Protein AF-0000000079923400 (afdb_homodimer)

Secondary structure (DSSP, 8-state):
-EEEEEEEEEEEEE-SSTT-EEEEEEEEEEEETT-EEEEEESTTSSHHHHHHHHHTSS--SEEEEEETTEE-TT--GGGTTEEEE-SS----TTS-HHHHHHHHHHHTT--HHHHHHHHHHHHHHTT-TT-TT--GGGS-HHHHHHHHHHHHHTT--SEEEEESTTTTS-HHHHHHHHHHHHHHHHHHT-EEEEEES-HHHHHHH-SEEEEEETTEEEEEE-HHHHHHS-SSHHHHHHTT---EEEEEEETTEEEETTEEEE-S-GGGTT-EEEEE--GGGEEEEEGGG----TTEEEEEEEEEEEETTEEEEEEEETTEEEEEEEE--TT----TT-EEEEEE-GGG-EEEE-GGGGTT-/-EEEEEEEEEEEEE-SSTT-EEEEEEEEEEEETT-EEEEEESTTSSHHHHHHHHHTSS--SEEEEEETTEE-TT--GGGTTEEEE-SS----TTS-HHHHHHHHHHHTT--HHHHHHHHHHHHHHTT-TT-TT--GGGS-HHHHHHHHHHHHHTT--SEEEEESTTTTS-HHHHHHHHHHHHHHHHHHT-EEEEEES-HHHHHHH-SEEEEEETTEEEEEE-HHHHHHS-SSHHHHHHTT---EEEEEEETTEEEETTEEEE-S-GGGTT-EEEEE--GGGEEEEEGGG----TTEEEEEEEEEEEETTEEEEEEEETTEEEEEEEE--TT----TT-EEEEEE-GGG-EEEE-TTHHHH-

Sequence (722 aa):
MIKLHLKNIKKEYISSNKDFNFFLEIDDLKIRKGDFFGLIGSSGCGKTTLLKIIAGLIVPNRGNLYMEDRDITNIAPEKRNIGMIFQEPLLFPHMNVFENIYFGLKMKKISKKDSIEKINKVLESVGLKGFENKYPHELSGGQKQRVSLARALVLKPEILLMDEPFSALDPKLRDEMRELILRIHKKYKMTIVFVTHDKEEAFILFNRMAIMKEGKILQKGSPKEIYEKPLDTYVANFLGIKNTFYGRVEDDIFKYENLKINLKDSSLNGFYGNIILKPECFEVKKMYNLKNALNGFYGIIKDCSFRQGFLFFKIDVKSNEIEVVQKFNLDIEFEVGERVFVEYDIKNIYFIKDDMEELKCMIKLHLKNIKKEYISSNKDFNFFLEIDDLKIRKGDFFGLIGSSGCGKTTLLKIIAGLIVPNRGNLYMEDRDITNIAPEKRNIGMIFQEPLLFPHMNVFENIYFGLKMKKISKKDSIEKINKVLESVGLKGFENKYPHELSGGQKQRVSLARALVLKPEILLMDEPFSALDPKLRDEMRELILRIHKKYKMTIVFVTHDKEEAFILFNRMAIMKEGKILQKGSPKEIYEKPLDTYVANFLGIKNTFYGRVEDDIFKYENLKINLKDSSLNGFYGNIILKPECFEVKKMYNLKNALNGFYGIIKDCSFRQGFLFFKIDVKSNEIEVVQKFNLDIEFEVGERVFVEYDIKNIYFIKDDMEELKC

Organism: NCBI:txid1123349

pLDDT: mean 89.57, std 10.34, range [24.62, 97.94]

Radius of gyration: 27.95 Å; Cα contacts (8 Å, |Δi|>4): 1498; chains: 2; bounding box: 68×73×68 Å

Nearest PDB structures (foldseek):
  2it1-assembly1_B  TM=8.576E-01  e=5.550E-37  Pyrococcus horikoshii
  2yyz-assembly1_A  TM=8.499E-01  e=1.466E-37  Thermotoga maritima MSB8
  7x0q-assembly1_A  TM=9.103E-01  e=2.225E-35  Acetivibrio thermocellus
  1z47-assembly1_B-2  TM=9.081E-01  e=7.465E-35  Alicyclobacillus acidocaldarius
  3pux-assembly1_B  TM=8.121E-01  e=7.882E-33  Escherichia coli K-12

InterPro domains:
  IPR003439 ABC transporter-like, ATP-binding domain [PF00005] (28-166)
  IPR003439 ABC transporter-like, ATP-binding domain [PS50893] (4-239)
  IPR003593 AAA+ ATPase domain [SM00382] (33-216)
  IPR017871 ABC transporter-like, conserved site [PS00211] (139-153)
  IPR027417 P-loop containing nucleoside triphosphate hydrolase [G3DSA:3.40.50.300] (3-258)
  IPR027417 P-loop containing nucleoside triphosphate hydrolase [SSF52540] (9-249)
  IPR050093 ABC Transporter, Small Molecule Importer [PTHR42781] (4-349)

Solvent-accessible surface area (backbone atoms only — not comparable to full-atom values): 38719 Å² total; per-residue (Å²): 104,59,34,35,38,38,38,43,33,28,38,74,47,76,46,86,62,84,81,53,74,50,54,34,48,40,63,72,49,77,39,43,63,47,32,38,30,29,40,32,36,61,89,86,20,41,60,68,59,52,53,30,37,74,50,36,78,39,74,63,77,37,60,44,34,30,48,69,80,40,78,46,60,84,45,51,35,90,74,64,48,53,24,70,42,49,53,59,50,80,70,54,71,92,32,28,44,44,50,51,38,41,46,63,42,48,75,69,68,47,52,68,79,71,39,48,62,52,49,52,52,36,28,44,72,59,72,42,67,88,42,46,81,41,38,55,89,77,44,55,73,69,51,41,42,37,48,37,50,32,33,34,51,66,70,60,39,64,33,40,36,31,44,37,59,52,62,87,48,54,60,67,57,33,53,52,49,52,53,48,52,52,50,49,37,67,72,66,51,36,22,33,40,37,34,40,66,46,60,69,52,42,33,70,64,28,65,31,34,34,38,35,50,77,16,26,71,76,48,73,42,30,52,64,54,39,71,72,55,41,88,45,71,64,54,29,41,68,67,67,37,71,37,60,47,66,34,37,24,50,90,30,24,36,41,36,94,76,44,71,39,63,48,84,57,64,85,45,46,76,38,47,30,36,40,41,46,54,29,65,51,35,46,80,38,56,64,89,68,70,63,97,50,91,38,52,41,64,29,31,28,72,38,72,40,56,49,91,63,26,33,41,34,35,27,37,40,75,90,34,77,38,54,34,35,41,77,61,46,94,89,58,85,84,56,68,70,37,67,32,32,39,35,46,52,62,88,63,64,40,74,44,72,54,82,71,64,69,71,82,106,103,62,35,35,38,39,37,44,34,29,38,75,46,76,46,89,62,84,82,55,74,50,55,35,45,39,64,73,47,79,39,42,63,47,32,36,32,30,40,31,37,60,89,86,22,43,62,67,58,52,52,30,38,74,50,36,79,40,74,62,77,37,59,44,34,26,50,57,90,41,77,46,60,83,44,51,38,90,74,63,49,55,24,71,41,48,53,58,50,79,70,55,70,92,32,28,45,46,50,51,37,41,46,62,42,47,76,70,68,46,52,67,78,70,40,48,61,51,50,51,52,36,28,45,73,60,71,43,68,88,42,47,80,42,37,54,89,77,43,53,72,69,50,40,41,37,50,38,50,33,33,35,52,64,71,59,40,64,33,39,37,31,44,36,60,53,63,87,48,54,59,68,56,32,53,50,49,51,51,47,51,52,50,48,36,66,73,66,51,37,21,33,41,36,34,41,66,46,60,68,52,43,31,71,63,28,65,31,34,34,38,33,51,78,17,26,73,75,49,72,40,30,52,66,54,39,71,73,56,41,86,45,70,65,54,29,40,67,68,67,38,71,35,61,47,66,33,38,24,52,91,31,25,36,41,35,96,78,44,70,39,60,51,85,57,63,87,46,47,76,38,46,30,36,40,42,46,55,29,66,52,35,46,81,38,56,63,90,69,69,63,98,50,89,37,54,41,63,29,32,28,70,37,73,39,58,49,90,63,25,34,41,34,36,26,37,39,76,89,37,79,38,56,34,36,40,76,60,47,95,89,58,87,86,54,69,68,38,68,31,34,37,33,46,52,63,88,63,62,40,74,45,71,53,81,72,64,66,72,84,104

Foldseek 3Di:
DWFKKWAFFWAWDCDPPRPDIAIATEHIDTFHQLFPEEEAEDPPQCLVVVLCQLLQVDQTPDTFMDGVHRTCNNPHNLPQLEAEAEQQLPFDQVAFLQCSLCVNVVVVVHDPVRLVVLLQVLCVLLPNRPRRGHGPVPDDRLRSLSSSVSSRPSSPGQEYEYEANCVVDDPVSSVVVLVSVQVVSVVSSHHYYYYDHDLVSLQSRGQKYFYGGSNYTQDIGRNVVCCLAPQAQVSVVSNPFNPKAWAAAAPQWTDDPPAIAGAPDPVRHPFTFMKTAGQAQKDKAAPVPDDDARAKFKWFWQDWDDDPQKIWTFTQTPNDTDIHIGGDDPVDDDDHGHIIMMGGDNVRMDTHTDPPPPPVD/DWFKKWAFFWAWDCDPPRPDIAIATEHIDTFHQLFPEEEAEDPPQCLVVVLCQLLQVDQTPDTFMDGPNDTCNNPHNLPQLEAEQEQQLPFDQVAFLQCSLCVNVVVVVHDPVRLVVLLQVLCVLLPNRPRRGHGPVPDDRLRSLSSSVSSRPSSPGQEYEYEANCVVDDPVSSVVVLVSVQVVSVVSSHHYYYYDHDLVSLQSRGQKYFYGGSNYTQDIGRNVVCCLAPQAQVSVVSNPFNPKAWAADAPQWTDDDPAIAHAPDPVRHPFTFMKTAGQAQKDKAAPVPDDDARAKFKWFWQDWDDDPQKIWTFTQTPNDTDIHIGGDDPVDDDDHGHIIMMGGDNVRMDTHTDPPPPPVD

Structure (mmCIF, N/CA/C/O backbone):
data_AF-0000000079923400-model_v1
#
loop_
_entity.id
_entity.type
_entity.pdbx_description
1 polymer 'ABC-type quaternary amine transporter'
#
loop_
_atom_site.group_PDB
_atom_site.id
_atom_site.type_symbol
_atom_site.label_atom_id
_atom_site.label_alt_id
_atom_site.label_comp_id
_atom_site.label_asym_id
_atom_site.label_entity_id
_atom_site.label_seq_id
_atom_site.pdbx_PDB_ins_code
_atom_site.Cartn_x
_atom_site.Cartn_y
_atom_site.Cartn_z
_atom_site.occupancy
_atom_site.B_iso_or_equiv
_atom_site.auth_seq_id
_atom_site.auth_comp_id
_atom_site.auth_asym_id
_atom_site.auth_atom_id
_atom_site.pdbx_PDB_model_num
ATOM 1 N N . MET A 1 1 ? 0.084 -30.234 -12.508 1 86 1 MET A N 1
ATOM 2 C CA . MET A 1 1 ? 1.23 -31.031 -12.07 1 86 1 MET A CA 1
ATOM 3 C C . MET A 1 1 ? 2.02 -30.297 -10.992 1 86 1 MET A C 1
ATOM 5 O O . MET A 1 1 ? 2.191 -29.078 -11.062 1 86 1 MET A O 1
ATOM 9 N N . ILE A 1 2 ? 2.424 -31.109 -10.039 1 86.94 2 ILE A N 1
ATOM 10 C CA . ILE A 1 2 ? 3.156 -30.531 -8.922 1 86.94 2 ILE A CA 1
ATOM 11 C C . ILE A 1 2 ? 4.594 -30.234 -9.344 1 86.94 2 ILE A C 1
ATOM 13 O O . ILE A 1 2 ? 5.293 -31.109 -9.859 1 86.94 2 ILE A O 1
ATOM 17 N N . LYS A 1 3 ? 4.965 -29 -9.266 1 92.44 3 LYS A N 1
ATOM 18 C CA . LYS A 1 3 ? 6.309 -28.578 -9.641 1 92.44 3 LYS A CA 1
ATOM 19 C C . LYS A 1 3 ? 7.277 -28.719 -8.469 1 92.44 3 LYS A C 1
ATOM 21 O O . LYS A 1 3 ? 8.398 -29.203 -8.633 1 92.44 3 LYS A O 1
ATOM 26 N N . LEU A 1 4 ? 6.82 -28.281 -7.344 1 96.56 4 LEU A N 1
ATOM 27 C CA . LEU A 1 4 ? 7.613 -28.312 -6.117 1 96.56 4 LEU A CA 1
ATOM 28 C C . LEU A 1 4 ? 6.828 -28.953 -4.977 1 96.56 4 LEU A C 1
ATOM 30 O O . LEU A 1 4 ? 5.648 -28.656 -4.789 1 96.56 4 LEU A O 1
ATOM 34 N N . HIS A 1 5 ? 7.457 -29.875 -4.297 1 97.12 5 HIS A N 1
ATOM 35 C CA . HIS A 1 5 ? 6.828 -30.547 -3.166 1 97.12 5 HIS A CA 1
ATOM 36 C C . HIS A 1 5 ? 7.762 -30.578 -1.961 1 97.12 5 HIS A C 1
ATOM 38 O O . HIS A 1 5 ? 8.82 -31.219 -2.014 1 97.12 5 HIS A O 1
ATOM 44 N N . LEU A 1 6 ? 7.449 -29.859 -0.959 1 97.06 6 LEU A N 1
ATOM 45 C CA . LEU A 1 6 ? 8.172 -29.875 0.308 1 97.06 6 LEU A CA 1
ATOM 46 C C . LEU A 1 6 ? 7.492 -30.812 1.31 1 97.06 6 LEU A C 1
ATOM 48 O O . LEU A 1 6 ? 6.324 -30.625 1.646 1 97.06 6 LEU A O 1
ATOM 52 N N . LYS A 1 7 ? 8.258 -31.734 1.758 1 96.38 7 LYS A N 1
ATOM 53 C CA . LYS A 1 7 ? 7.719 -32.75 2.674 1 96.38 7 LYS A CA 1
ATOM 54 C C . LYS A 1 7 ? 8.453 -32.719 4.012 1 96.38 7 LYS A C 1
ATOM 56 O O . LYS A 1 7 ? 9.633 -33.062 4.082 1 96.38 7 LYS A O 1
ATOM 61 N N . ASN A 1 8 ? 7.738 -32.375 5.047 1 96.62 8 ASN A N 1
ATOM 62 C CA . ASN A 1 8 ? 8.227 -32.406 6.422 1 96.62 8 ASN A CA 1
ATOM 63 C C . ASN A 1 8 ? 9.539 -31.672 6.578 1 96.62 8 ASN A C 1
ATOM 65 O O . ASN A 1 8 ? 10.516 -32.219 7.098 1 96.62 8 ASN A O 1
ATOM 69 N N . ILE A 1 9 ? 9.562 -30.5 6.125 1 96.44 9 ILE A N 1
ATOM 70 C CA . ILE A 1 9 ? 10.766 -29.672 6.203 1 96.44 9 ILE A CA 1
ATOM 71 C C . ILE A 1 9 ? 10.891 -29.078 7.605 1 96.44 9 ILE A C 1
ATOM 73 O O . ILE A 1 9 ? 9.945 -28.469 8.109 1 96.44 9 ILE A O 1
ATOM 77 N N . LYS A 1 10 ? 11.984 -29.328 8.203 1 95.5 10 LYS A N 1
ATOM 78 C CA . LYS A 1 10 ? 12.273 -28.75 9.516 1 95.5 10 LYS A CA 1
ATOM 79 C C . LYS A 1 10 ? 13.641 -28.078 9.523 1 95.5 10 LYS A C 1
ATOM 81 O O . LYS A 1 10 ? 14.602 -28.578 8.945 1 95.5 10 LYS A O 1
ATOM 86 N N . LYS A 1 11 ? 13.703 -26.891 10.039 1 93.75 11 LYS A N 1
ATOM 87 C CA . LYS A 1 11 ? 14.945 -26.141 10.25 1 93.75 11 LYS A CA 1
ATOM 88 C C . LYS A 1 11 ? 14.953 -25.453 11.609 1 93.75 11 LYS A C 1
ATOM 90 O O . LYS A 1 11 ? 13.992 -24.781 11.984 1 93.75 11 LYS A O 1
ATOM 95 N N . GLU A 1 12 ? 15.992 -25.656 12.312 1 89.25 12 GLU A N 1
ATOM 96 C CA . GLU A 1 12 ? 16.141 -25.078 13.648 1 89.25 12 GLU A CA 1
ATOM 97 C C . GLU A 1 12 ? 17.359 -24.156 13.719 1 89.25 12 GLU A C 1
ATOM 99 O O . GLU A 1 12 ? 18.422 -24.5 13.195 1 89.25 12 GLU A O 1
ATOM 104 N N . TYR A 1 13 ? 17.125 -22.906 14.109 1 80.12 13 TYR A N 1
ATOM 105 C CA . TYR A 1 13 ? 18.219 -22 14.422 1 80.12 13 TYR A CA 1
ATOM 106 C C . TYR A 1 13 ? 18.391 -21.828 15.93 1 80.12 13 TYR A C 1
ATOM 108 O O . TYR A 1 13 ? 17.438 -21.438 16.625 1 80.12 13 TYR A O 1
ATOM 116 N N . ILE A 1 14 ? 19.422 -22.406 16.438 1 67.88 14 ILE A N 1
ATOM 117 C CA . ILE A 1 14 ? 19.672 -22.281 17.875 1 67.88 14 ILE A CA 1
ATOM 118 C C . ILE A 1 14 ? 20.719 -21.203 18.125 1 67.88 14 ILE A C 1
ATOM 120 O O . ILE A 1 14 ? 21.797 -21.219 17.547 1 67.88 14 ILE A O 1
ATOM 124 N N . SER A 1 15 ? 20.266 -20.031 18.438 1 60.91 15 SER A N 1
ATOM 125 C CA . SER A 1 15 ? 21.25 -19.016 18.797 1 60.91 15 SER A CA 1
ATOM 126 C C . SER A 1 15 ? 21.922 -19.344 20.125 1 60.91 15 SER A C 1
ATOM 128 O O . SER A 1 15 ? 21.344 -20.016 20.969 1 60.91 15 SER A O 1
ATOM 130 N N . SER A 1 16 ? 23.328 -19.266 20.062 1 56.84 16 SER A N 1
ATOM 131 C CA . SER A 1 16 ? 24.062 -19.484 21.297 1 56.84 16 SER A CA 1
ATOM 132 C C . SER A 1 16 ? 23.422 -18.734 22.453 1 56.84 16 SER A C 1
ATOM 134 O O . SER A 1 16 ? 23.578 -19.141 23.609 1 56.84 16 SER A O 1
ATOM 136 N N . ASN A 1 17 ? 23.109 -17.531 22.172 1 49.78 17 ASN A N 1
ATOM 137 C CA . ASN A 1 17 ? 22.469 -16.844 23.281 1 49.78 17 ASN A CA 1
ATOM 138 C C . ASN A 1 17 ? 21.016 -17.312 23.453 1 49.78 17 ASN A C 1
ATOM 140 O O . ASN A 1 17 ? 20.234 -17.266 22.5 1 49.78 17 ASN A O 1
ATOM 144 N N . LYS A 1 18 ? 20.797 -18.031 24.438 1 49.88 18 LYS A N 1
ATOM 145 C CA . LYS A 1 18 ? 19.703 -18.875 24.891 1 49.88 18 LYS A CA 1
ATOM 146 C C . LYS A 1 18 ? 18.359 -18.297 24.469 1 49.88 18 LYS A C 1
ATOM 148 O O . LYS A 1 18 ? 17.328 -18.984 24.516 1 49.88 18 LYS A O 1
ATOM 153 N N . ASP A 1 19 ? 18.203 -17.109 24.078 1 52.97 19 ASP A N 1
ATOM 154 C CA . ASP A 1 19 ? 16.875 -16.531 24.172 1 52.97 19 ASP A CA 1
ATOM 155 C C . ASP A 1 19 ? 16.172 -16.516 22.812 1 52.97 19 ASP A C 1
ATOM 157 O O . ASP A 1 19 ? 14.977 -16.203 22.734 1 52.97 19 ASP A O 1
ATOM 161 N N . PHE A 1 20 ? 16.953 -16.766 21.641 1 56.75 20 PHE A N 1
ATOM 162 C CA . PHE A 1 20 ? 16.125 -16.656 20.453 1 56.75 20 PHE A CA 1
ATOM 163 C C . PHE A 1 20 ? 16.172 -17.953 19.641 1 56.75 20 PHE A C 1
ATOM 165 O O . PHE A 1 20 ? 17.219 -18.328 19.125 1 56.75 20 PHE A O 1
ATOM 172 N N . ASN A 1 21 ? 15.156 -18.906 19.797 1 68.38 21 ASN A N 1
ATOM 173 C CA . ASN A 1 21 ? 15.016 -20.125 19 1 68.38 21 ASN A CA 1
ATOM 174 C C . ASN A 1 21 ? 13.945 -19.969 17.922 1 68.38 21 ASN A C 1
ATOM 176 O O . ASN A 1 21 ? 12.852 -19.469 18.188 1 68.38 21 ASN A O 1
ATOM 180 N N . PHE A 1 22 ? 14.461 -19.984 16.656 1 78.62 22 PHE A N 1
ATOM 181 C CA . PHE A 1 22 ? 13.492 -20 15.57 1 78.62 22 PHE A CA 1
ATOM 182 C C . PHE A 1 22 ? 13.375 -21.391 14.961 1 78.62 22 PHE A C 1
ATOM 184 O O . PHE A 1 22 ? 14.383 -22.062 14.773 1 78.62 22 PHE A O 1
ATOM 191 N N . PHE A 1 23 ? 12.109 -21.922 14.859 1 87.75 23 PHE A N 1
ATOM 192 C CA . PHE A 1 23 ? 11.82 -23.234 14.289 1 87.75 23 PHE A CA 1
ATOM 193 C C . PHE A 1 23 ? 10.93 -23.094 13.062 1 87.75 23 PHE A C 1
ATOM 195 O O . PHE A 1 23 ? 9.906 -22.406 13.094 1 87.75 23 PHE A O 1
ATOM 202 N N . LEU A 1 24 ? 11.422 -23.609 11.992 1 94.56 24 LEU A N 1
ATOM 203 C CA . LEU A 1 24 ? 10.609 -23.75 10.789 1 94.56 24 LEU A CA 1
ATOM 204 C C . LEU A 1 24 ? 10.109 -25.188 10.633 1 94.56 24 LEU A C 1
ATOM 206 O O . LEU A 1 24 ? 10.898 -26.125 10.656 1 94.56 24 LEU A O 1
ATOM 210 N N . GLU A 1 25 ? 8.805 -25.391 10.539 1 96.06 25 GLU A N 1
ATOM 211 C CA . GLU A 1 25 ? 8.188 -26.703 10.367 1 96.06 25 GLU A CA 1
ATOM 212 C C . GLU A 1 25 ? 7.102 -26.656 9.297 1 96.06 25 GLU A C 1
ATOM 214 O O . GLU A 1 25 ? 5.98 -26.219 9.555 1 96.06 25 GLU A O 1
ATOM 219 N N . ILE A 1 26 ? 7.465 -27.219 8.172 1 96.5 26 ILE A N 1
ATOM 220 C CA . ILE A 1 26 ? 6.531 -27.297 7.055 1 96.5 26 ILE A CA 1
ATOM 221 C C . ILE A 1 26 ? 6.16 -28.75 6.789 1 96.5 26 ILE A C 1
ATOM 223 O O . ILE A 1 26 ? 6.977 -29.531 6.277 1 96.5 26 ILE A O 1
ATOM 227 N N . ASP A 1 27 ? 4.988 -29.141 7.066 1 95.31 27 ASP A N 1
ATOM 228 C CA . ASP A 1 27 ? 4.562 -30.531 6.934 1 95.31 27 ASP A CA 1
ATOM 229 C C . ASP A 1 27 ? 4.398 -30.906 5.465 1 95.31 27 ASP A C 1
ATOM 231 O O . ASP A 1 27 ? 4.887 -31.953 5.031 1 95.31 27 ASP A O 1
ATOM 235 N N . ASP A 1 28 ? 3.646 -30.125 4.785 1 96.88 28 ASP A N 1
ATOM 236 C CA . ASP A 1 28 ? 3.361 -30.422 3.383 1 96.88 28 ASP A CA 1
ATOM 237 C C . ASP A 1 28 ? 3.043 -29.141 2.609 1 96.88 28 ASP A C 1
ATOM 239 O O . ASP A 1 28 ? 2.143 -28.391 2.986 1 96.88 28 ASP A O 1
ATOM 243 N N . LEU A 1 29 ? 3.791 -28.906 1.583 1 97.31 29 LEU A N 1
ATOM 244 C CA . LEU A 1 29 ? 3.545 -27.766 0.695 1 97.31 29 LEU A CA 1
ATOM 245 C C . LEU A 1 29 ? 3.756 -28.172 -0.763 1 97.31 29 LEU A C 1
ATOM 247 O O . LEU A 1 29 ? 4.828 -28.656 -1.13 1 97.31 29 LEU A O 1
ATOM 251 N N . LYS A 1 30 ? 2.721 -28 -1.528 1 97.25 30 LYS A N 1
ATOM 252 C CA . LYS A 1 30 ? 2.768 -28.312 -2.951 1 97.25 30 LYS A CA 1
ATOM 253 C C . LYS A 1 30 ? 2.547 -27.078 -3.807 1 97.25 30 LYS A C 1
ATOM 255 O O . LYS A 1 30 ? 1.597 -26.328 -3.582 1 97.25 30 LYS A O 1
ATOM 260 N N . ILE A 1 31 ? 3.396 -26.891 -4.688 1 97.38 31 ILE A N 1
ATOM 261 C CA . ILE A 1 31 ? 3.281 -25.812 -5.664 1 97.38 31 ILE A CA 1
ATOM 262 C C . ILE A 1 31 ? 3.148 -26.406 -7.066 1 97.38 31 ILE A C 1
ATOM 264 O O . ILE A 1 31 ? 3.945 -27.25 -7.469 1 97.38 31 ILE A O 1
ATOM 268 N N . ARG A 1 32 ? 2.203 -25.969 -7.77 1 96.62 32 ARG A N 1
ATOM 269 C CA . ARG A 1 32 ? 1.923 -26.516 -9.094 1 96.62 32 ARG A CA 1
ATOM 270 C C . ARG A 1 32 ? 2.711 -25.781 -10.172 1 96.62 32 ARG A C 1
ATOM 272 O O . ARG A 1 32 ? 3.121 -24.625 -9.977 1 96.62 32 ARG A O 1
ATOM 279 N N . LYS A 1 33 ? 2.91 -26.516 -11.234 1 95.94 33 LYS A N 1
ATOM 280 C CA . LYS A 1 33 ? 3.547 -25.891 -12.391 1 95.94 33 LYS A CA 1
ATOM 281 C C . LYS A 1 33 ? 2.736 -24.703 -12.883 1 95.94 33 LYS A C 1
ATOM 283 O O . LYS A 1 33 ? 1.518 -24.797 -13.047 1 95.94 33 LYS A O 1
ATOM 288 N N . GLY A 1 34 ? 3.449 -23.531 -13.008 1 95 34 GLY A N 1
ATOM 289 C CA . GLY A 1 34 ? 2.791 -22.359 -13.531 1 95 34 GLY A CA 1
ATOM 290 C C . GLY A 1 34 ? 2.158 -21.5 -12.453 1 95 34 GLY A C 1
ATOM 291 O O . GLY A 1 34 ? 1.618 -20.422 -12.742 1 95 34 GLY A O 1
ATOM 292 N N . ASP A 1 35 ? 2.291 -21.875 -11.227 1 96.5 35 ASP A N 1
ATOM 293 C CA . ASP A 1 35 ? 1.723 -21.094 -10.125 1 96.5 35 ASP A CA 1
ATOM 294 C C . ASP A 1 35 ? 2.473 -19.781 -9.938 1 96.5 35 ASP A C 1
ATOM 296 O O . ASP A 1 35 ? 3.693 -19.734 -10.094 1 96.5 35 ASP A O 1
ATOM 300 N N . PHE A 1 36 ? 1.708 -18.812 -9.734 1 97.12 36 PHE A N 1
ATOM 301 C CA . PHE A 1 36 ? 2.223 -17.656 -9 1 97.12 36 PHE A CA 1
ATOM 302 C C . PHE A 1 36 ? 1.913 -17.781 -7.516 1 97.12 36 PHE A C 1
ATOM 304 O O . PHE A 1 36 ? 0.897 -17.266 -7.043 1 97.12 36 PHE A O 1
ATOM 311 N N . PHE A 1 37 ? 2.838 -18.359 -6.824 1 97.75 37 PHE A N 1
ATOM 312 C CA . PHE A 1 37 ? 2.566 -18.812 -5.465 1 97.75 37 PHE A CA 1
ATOM 313 C C . PHE A 1 37 ? 3.117 -17.812 -4.449 1 97.75 37 PHE A C 1
ATOM 315 O O . PHE A 1 37 ? 4.297 -17.453 -4.5 1 97.75 37 PHE A O 1
ATOM 322 N N . GLY A 1 38 ? 2.242 -17.453 -3.557 1 97.31 38 GLY A N 1
ATOM 323 C CA . GLY A 1 38 ? 2.662 -16.5 -2.537 1 97.31 38 GLY A CA 1
ATOM 324 C C . GLY A 1 38 ? 2.906 -17.141 -1.187 1 97.31 38 GLY A C 1
ATOM 325 O O . GLY A 1 38 ? 2.146 -18.016 -0.764 1 97.31 38 GLY A O 1
ATOM 326 N N . LEU A 1 39 ? 4.02 -16.828 -0.609 1 96.38 39 LEU A N 1
ATOM 327 C CA . LEU A 1 39 ? 4.273 -17.062 0.808 1 96.38 39 LEU A CA 1
ATOM 328 C C . LEU A 1 39 ? 4.117 -15.781 1.609 1 96.38 39 LEU A C 1
ATOM 330 O O . LEU A 1 39 ? 4.922 -14.852 1.464 1 96.38 39 LEU A O 1
ATOM 334 N N . ILE A 1 40 ? 3.09 -15.82 2.404 1 93.44 40 ILE A N 1
ATOM 335 C CA . ILE A 1 40 ? 2.789 -14.562 3.082 1 93.44 40 ILE A CA 1
ATOM 336 C C . ILE A 1 40 ? 2.75 -14.789 4.59 1 93.44 40 ILE A C 1
ATOM 338 O O . ILE A 1 40 ? 2.416 -15.875 5.055 1 93.44 40 ILE A O 1
ATOM 342 N N . GLY A 1 41 ? 3.143 -13.75 5.352 1 88.31 41 GLY A N 1
ATOM 343 C CA . GLY A 1 41 ? 3.203 -13.789 6.805 1 88.31 41 GLY A CA 1
ATOM 344 C C . GLY A 1 41 ? 3.949 -12.609 7.402 1 88.31 41 GLY A C 1
ATOM 345 O O . GLY A 1 41 ? 4.535 -11.805 6.676 1 88.31 41 GLY A O 1
ATOM 346 N N . SER A 1 42 ? 3.838 -12.555 8.664 1 81.62 42 SER A N 1
ATOM 347 C CA . SER A 1 42 ? 4.504 -11.461 9.375 1 81.62 42 SER A CA 1
ATOM 348 C C . SER A 1 42 ? 6.02 -11.57 9.258 1 81.62 42 SER A C 1
ATOM 350 O O . SER A 1 42 ? 6.543 -12.617 8.875 1 81.62 42 SER A O 1
ATOM 352 N N . SER A 1 43 ? 6.648 -10.508 9.594 1 76 43 SER A N 1
ATOM 353 C CA . SER A 1 43 ? 8.109 -10.516 9.57 1 76 43 SER A CA 1
ATOM 354 C C . SER A 1 43 ? 8.672 -11.531 10.555 1 76 43 SER A C 1
ATOM 356 O O . SER A 1 43 ? 8.172 -11.656 11.68 1 76 43 SER A O 1
ATOM 358 N N . GLY A 1 44 ? 9.586 -12.273 10.125 1 77.69 44 GLY A N 1
ATOM 359 C CA . GLY A 1 44 ? 10.289 -13.188 11.008 1 77.69 44 GLY A CA 1
ATOM 360 C C . GLY A 1 44 ? 9.617 -14.547 11.117 1 77.69 44 GLY A C 1
ATOM 361 O O . GLY A 1 44 ? 10.078 -15.414 11.867 1 77.69 44 GLY A O 1
ATOM 362 N N . CYS A 1 45 ? 8.625 -14.781 10.352 1 86.12 45 CYS A N 1
ATOM 363 C CA . CYS A 1 45 ? 7.898 -16.031 10.539 1 86.12 45 CYS A CA 1
ATOM 364 C C . CYS A 1 45 ? 8.555 -17.172 9.766 1 86.12 45 CYS A C 1
ATOM 366 O O . CYS A 1 45 ? 8.125 -18.312 9.859 1 86.12 45 CYS A O 1
ATOM 368 N N . GLY A 1 46 ? 9.57 -16.859 8.906 1 90.62 46 GLY A N 1
ATOM 369 C CA . GLY A 1 46 ? 10.336 -17.938 8.297 1 90.62 46 GLY A CA 1
ATOM 370 C C . GLY A 1 46 ? 10.203 -17.969 6.785 1 90.62 46 GLY A C 1
ATOM 371 O O . GLY A 1 46 ? 10.688 -18.906 6.137 1 90.62 46 GLY A O 1
ATOM 372 N N . LYS A 1 47 ? 9.531 -17.062 6.168 1 92.44 47 LYS A N 1
ATOM 373 C CA . LYS A 1 47 ? 9.312 -17.031 4.727 1 92.44 47 LYS A CA 1
ATOM 374 C C . LYS A 1 47 ? 10.633 -17.062 3.963 1 92.44 47 LYS A C 1
ATOM 376 O O . LYS A 1 47 ? 10.812 -17.859 3.047 1 92.44 47 LYS A O 1
ATOM 381 N N . THR A 1 48 ? 11.562 -16.188 4.391 1 89.38 48 THR A N 1
ATOM 382 C CA . THR A 1 48 ? 12.867 -16.078 3.742 1 89.38 48 THR A CA 1
ATOM 383 C C . THR A 1 48 ? 13.664 -17.375 3.922 1 89.38 48 THR A C 1
ATOM 385 O O . THR A 1 48 ? 14.312 -17.844 2.984 1 89.38 48 THR A O 1
ATOM 388 N N . THR A 1 49 ? 13.641 -17.922 5.094 1 92.62 49 THR A N 1
ATOM 389 C CA . THR A 1 49 ? 14.312 -19.203 5.348 1 92.62 49 THR A CA 1
ATOM 390 C C . THR A 1 49 ? 13.773 -20.297 4.426 1 92.62 49 THR A C 1
ATOM 392 O O . THR A 1 49 ? 14.547 -21.047 3.828 1 92.62 49 THR A O 1
ATOM 395 N N . LEU A 1 50 ? 12.508 -20.328 4.352 1 95.5 50 LEU A N 1
ATOM 396 C CA . LEU A 1 50 ? 11.891 -21.328 3.48 1 95.5 50 LEU A CA 1
ATOM 397 C C . LEU A 1 50 ? 12.32 -21.125 2.031 1 95.5 50 LEU 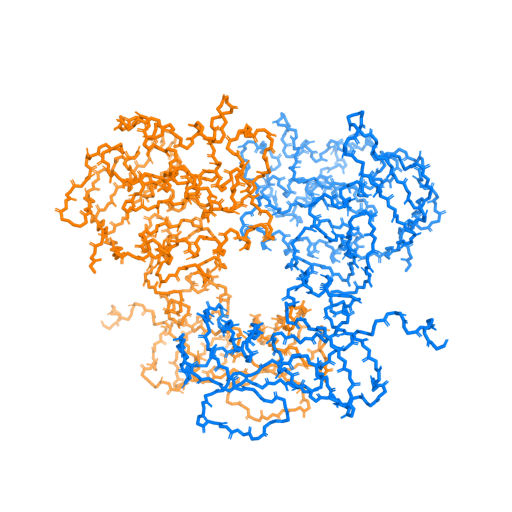A C 1
ATOM 399 O O . LEU A 1 50 ? 12.656 -22.078 1.338 1 95.5 50 LEU A O 1
ATOM 403 N N . LEU A 1 51 ? 12.297 -19.906 1.58 1 95.94 51 LEU A N 1
ATOM 404 C CA . LEU A 1 51 ? 12.703 -19.562 0.22 1 95.94 51 LEU A CA 1
ATOM 405 C C . LEU A 1 51 ? 14.148 -19.984 -0.029 1 95.94 51 LEU A C 1
ATOM 407 O O . LEU A 1 51 ? 14.477 -20.516 -1.094 1 95.94 51 LEU A O 1
ATOM 411 N N . LYS A 1 52 ? 15.023 -19.812 0.92 1 95.31 52 LYS A N 1
ATOM 412 C CA . LYS A 1 52 ? 16.438 -20.156 0.797 1 95.31 52 LYS A CA 1
ATOM 413 C C . LYS A 1 52 ? 16.625 -21.672 0.797 1 95.31 52 LYS A C 1
ATOM 415 O O . LYS A 1 52 ? 17.547 -22.188 0.156 1 95.31 52 LYS A O 1
ATOM 420 N N . ILE A 1 53 ? 15.805 -22.359 1.5 1 96.12 53 ILE A N 1
ATOM 421 C CA . ILE A 1 53 ? 15.836 -23.812 1.459 1 96.12 53 ILE A CA 1
ATOM 422 C C . ILE A 1 53 ? 15.484 -24.297 0.054 1 96.12 53 ILE A C 1
ATOM 424 O O . ILE A 1 53 ? 16.156 -25.172 -0.493 1 96.12 53 ILE A O 1
ATOM 428 N N . ILE A 1 54 ? 14.469 -23.688 -0.54 1 96.81 54 ILE A N 1
ATOM 429 C CA . ILE A 1 54 ? 14.07 -24.047 -1.896 1 96.81 54 ILE A CA 1
ATOM 430 C C . ILE A 1 54 ? 15.211 -23.75 -2.865 1 96.81 54 ILE A C 1
ATOM 432 O O . ILE A 1 54 ? 15.516 -24.562 -3.746 1 96.81 54 ILE A O 1
ATOM 436 N N . ALA A 1 55 ? 15.898 -22.672 -2.639 1 95.75 55 ALA A N 1
ATOM 437 C CA . ALA A 1 55 ? 16.984 -22.234 -3.508 1 95.75 55 ALA A CA 1
ATOM 438 C C . ALA A 1 55 ? 18.234 -23.094 -3.297 1 95.75 55 ALA A C 1
ATOM 440 O O . ALA A 1 55 ? 19.156 -23.078 -4.113 1 95.75 55 ALA A O 1
ATOM 441 N N . GLY A 1 56 ? 18.312 -23.734 -2.184 1 95.44 56 GLY A N 1
ATOM 442 C CA . GLY A 1 56 ? 19.469 -24.547 -1.853 1 95.44 56 GLY A CA 1
ATOM 443 C C . GLY A 1 56 ? 20.531 -23.781 -1.091 1 95.44 56 GLY A C 1
ATOM 444 O O . GLY A 1 56 ? 21.656 -24.281 -0.911 1 95.44 56 GLY A O 1
ATOM 445 N N . LEU A 1 57 ? 20.203 -22.625 -0.632 1 94.44 57 LEU A N 1
ATOM 446 C CA . LEU A 1 57 ? 21.141 -21.797 0.109 1 94.44 57 LEU A CA 1
ATOM 447 C C . LEU A 1 57 ? 21.188 -22.203 1.577 1 94.44 57 LEU A C 1
ATOM 449 O O . LEU A 1 57 ? 22.156 -21.906 2.277 1 94.44 57 LEU A O 1
ATOM 453 N N . ILE A 1 58 ? 20.125 -22.844 2.07 1 93.5 58 ILE A N 1
ATOM 454 C CA . ILE A 1 58 ? 20.031 -23.406 3.416 1 93.5 58 ILE A CA 1
ATOM 455 C C . ILE A 1 58 ? 19.609 -24.875 3.342 1 93.5 58 ILE A C 1
ATOM 457 O O . ILE A 1 58 ? 18.688 -25.219 2.602 1 93.5 58 ILE A O 1
ATOM 461 N N . VAL A 1 59 ? 20.281 -25.703 4.059 1 92.94 59 VAL A N 1
ATOM 462 C CA . VAL A 1 59 ? 19.922 -27.125 4.109 1 92.94 59 VAL A CA 1
ATOM 463 C C . VAL A 1 59 ? 19 -27.375 5.293 1 92.94 59 VAL A C 1
ATOM 465 O O . VAL A 1 59 ? 19.281 -26.969 6.418 1 92.94 59 VAL A O 1
ATOM 468 N N . PRO A 1 60 ? 17.891 -27.969 5.039 1 94.94 60 PRO A N 1
ATOM 469 C CA . PRO A 1 60 ? 17.016 -28.281 6.164 1 94.94 60 PRO A CA 1
ATOM 470 C C . PRO A 1 60 ? 17.578 -29.375 7.074 1 94.94 60 PRO A C 1
ATOM 472 O O . PRO A 1 60 ? 18.406 -30.172 6.637 1 94.94 60 PRO A O 1
ATOM 475 N N . ASN A 1 61 ? 17.125 -29.359 8.344 1 94.19 61 ASN A N 1
ATOM 476 C CA . ASN A 1 61 ? 17.547 -30.406 9.281 1 94.19 61 ASN A CA 1
ATOM 477 C C . ASN A 1 61 ? 16.859 -31.734 8.977 1 94.19 61 ASN A C 1
ATOM 479 O O . ASN A 1 61 ? 17.453 -32.781 9.164 1 94.19 61 ASN A O 1
ATOM 483 N N . ARG A 1 62 ? 15.648 -31.609 8.602 1 95.38 62 ARG A N 1
ATOM 484 C CA . ARG A 1 62 ? 14.852 -32.781 8.258 1 95.38 62 ARG A CA 1
ATOM 485 C C . ARG A 1 62 ? 13.914 -32.5 7.09 1 95.38 62 ARG A C 1
ATOM 487 O O . ARG A 1 62 ? 13.656 -31.328 6.777 1 95.38 62 ARG A O 1
ATOM 494 N N . GLY A 1 63 ? 13.547 -33.562 6.418 1 96 63 GLY A N 1
ATOM 495 C CA . GLY A 1 63 ? 12.562 -33.438 5.355 1 96 63 GLY A CA 1
ATOM 496 C C . GLY A 1 63 ? 13.172 -33.469 3.967 1 96 63 GLY A C 1
ATOM 497 O O . GLY A 1 63 ? 14.383 -33.656 3.824 1 96 63 GLY A O 1
ATOM 498 N N . ASN A 1 64 ? 12.281 -33.406 2.984 1 96.81 64 ASN A N 1
ATOM 499 C CA . ASN A 1 64 ? 12.711 -33.531 1.598 1 96.81 64 ASN A CA 1
ATOM 500 C C . ASN A 1 64 ? 12.031 -32.5 0.704 1 96.81 64 ASN A C 1
ATOM 502 O O . ASN A 1 64 ? 10.906 -32.094 0.972 1 96.81 64 ASN A O 1
ATOM 506 N N . LEU A 1 65 ? 12.758 -32.156 -0.243 1 96.88 65 LEU A N 1
ATOM 507 C CA . LEU A 1 65 ? 12.281 -31.234 -1.274 1 96.88 65 LEU A CA 1
ATOM 508 C C . LEU A 1 65 ? 12.352 -31.891 -2.652 1 96.88 65 LEU A C 1
ATOM 510 O O . LEU A 1 65 ? 13.406 -32.375 -3.061 1 96.88 65 LEU A O 1
ATOM 514 N N . TYR A 1 66 ? 11.227 -31.875 -3.299 1 96.62 66 TYR A N 1
ATOM 515 C CA . TYR A 1 66 ? 11.172 -32.5 -4.613 1 96.62 66 TYR A CA 1
ATOM 516 C C . TYR A 1 66 ? 10.789 -31.5 -5.688 1 96.62 66 TYR A C 1
ATOM 518 O O . TYR A 1 66 ? 9.922 -30.641 -5.465 1 96.62 66 TYR A O 1
ATOM 526 N N . MET A 1 67 ? 11.391 -31.516 -6.777 1 95.31 67 MET A N 1
ATOM 527 C CA . MET A 1 67 ? 11 -30.828 -8 1 95.31 67 MET A CA 1
ATOM 528 C C . MET A 1 67 ? 10.594 -31.812 -9.086 1 95.31 67 MET A C 1
ATOM 530 O O . MET A 1 67 ? 11.422 -32.562 -9.594 1 95.31 67 MET A O 1
ATOM 534 N N . GLU A 1 68 ? 9.109 -31.781 -9.422 1 88.75 68 GLU A N 1
ATOM 535 C CA . GLU A 1 68 ? 8.5 -32.75 -10.305 1 88.75 68 GLU A CA 1
ATOM 536 C C . GLU A 1 68 ? 8.773 -34.188 -9.836 1 88.75 68 GLU A C 1
ATOM 538 O O . GLU A 1 68 ? 7.965 -34.781 -9.117 1 88.75 68 GLU A O 1
ATOM 543 N N . ASP A 1 69 ? 9.797 -34.844 -9.609 1 86.31 69 ASP A N 1
ATOM 544 C CA . ASP A 1 69 ? 10.086 -36.188 -9.086 1 86.31 69 ASP A CA 1
ATOM 545 C C . ASP A 1 69 ? 11.562 -36.312 -8.711 1 86.31 69 ASP A C 1
ATOM 547 O O . ASP A 1 69 ? 12.008 -37.406 -8.328 1 86.31 69 ASP A O 1
ATOM 551 N N . ARG A 1 70 ? 12.148 -35.312 -8.781 1 93.75 70 ARG A N 1
ATOM 552 C CA . ARG A 1 70 ? 13.562 -35.344 -8.438 1 93.75 70 ARG A CA 1
ATOM 553 C C . ARG A 1 70 ? 13.805 -34.781 -7.039 1 93.75 70 ARG A C 1
ATOM 555 O O . ARG A 1 70 ? 13.375 -33.656 -6.73 1 93.75 70 ARG A O 1
ATOM 562 N N . ASP A 1 71 ? 14.43 -35.562 -6.234 1 96.19 71 ASP A N 1
ATOM 563 C CA . ASP A 1 71 ? 14.812 -35.094 -4.91 1 96.19 71 ASP A CA 1
ATOM 564 C C . ASP A 1 71 ? 15.977 -34.094 -4.992 1 96.19 71 ASP A C 1
ATOM 566 O O . ASP A 1 71 ? 17.094 -34.469 -5.359 1 96.19 71 ASP A O 1
ATOM 570 N N . ILE A 1 72 ? 15.758 -32.844 -4.664 1 95.81 72 ILE A N 1
ATOM 571 C CA . ILE A 1 72 ? 16.797 -31.828 -4.797 1 95.81 72 ILE A CA 1
ATOM 572 C C . ILE A 1 72 ? 17.25 -31.359 -3.414 1 95.81 72 ILE A C 1
ATOM 574 O O . ILE A 1 72 ? 17.859 -30.297 -3.279 1 95.81 72 ILE A O 1
ATOM 578 N N . THR A 1 73 ? 16.953 -32.094 -2.418 1 95.56 73 THR A N 1
ATOM 579 C CA . THR A 1 73 ? 17.203 -31.734 -1.03 1 95.56 73 THR A CA 1
ATOM 580 C C . THR A 1 73 ? 18.672 -31.359 -0.838 1 95.56 73 THR A C 1
ATOM 582 O O . THR A 1 73 ? 18.984 -30.375 -0.157 1 95.56 73 THR A O 1
ATOM 585 N N . ASN A 1 74 ? 19.5 -32.094 -1.498 1 93.56 74 ASN A N 1
ATOM 586 C CA . ASN A 1 74 ? 20.938 -31.891 -1.273 1 93.56 74 ASN A CA 1
ATOM 587 C C . ASN A 1 74 ? 21.641 -31.406 -2.537 1 93.56 74 ASN A C 1
ATOM 589 O O . ASN A 1 74 ? 22.859 -31.469 -2.637 1 93.56 74 ASN A O 1
ATOM 593 N N . ILE A 1 75 ? 20.891 -31 -3.48 1 94 75 ILE A N 1
ATOM 594 C CA . ILE A 1 75 ? 21.484 -30.484 -4.711 1 94 75 ILE A CA 1
ATOM 595 C C . ILE A 1 75 ? 21.906 -29.031 -4.508 1 94 75 ILE A C 1
ATOM 597 O O . ILE A 1 75 ? 21.172 -28.234 -3.908 1 94 75 ILE A O 1
ATOM 601 N N . ALA A 1 76 ? 23.031 -28.688 -4.965 1 92.94 76 ALA A N 1
ATOM 602 C CA . ALA A 1 76 ? 23.578 -27.344 -4.828 1 92.94 76 ALA A CA 1
ATOM 603 C C . ALA A 1 76 ? 22.734 -26.328 -5.613 1 92.94 76 ALA A C 1
ATOM 605 O O . ALA A 1 76 ? 22.109 -26.688 -6.613 1 92.94 76 ALA A O 1
ATOM 606 N N . PRO A 1 77 ? 22.688 -25.062 -5.152 1 92.62 77 PRO A N 1
ATOM 607 C CA . PRO A 1 77 ? 21.859 -24.031 -5.789 1 92.62 77 PRO A CA 1
ATOM 608 C C . PRO A 1 77 ? 22.109 -23.922 -7.289 1 92.62 77 PRO A C 1
ATOM 610 O O . PRO A 1 77 ? 21.172 -23.812 -8.07 1 92.62 77 PRO A O 1
ATOM 613 N N . GLU A 1 78 ? 23.406 -24.016 -7.676 1 88.62 78 GLU A N 1
ATOM 614 C CA . GLU A 1 78 ? 23.766 -23.766 -9.07 1 88.62 78 GLU A CA 1
ATOM 615 C C . GLU A 1 78 ? 23.266 -24.891 -9.969 1 88.62 78 GLU A C 1
ATOM 617 O O . GLU A 1 78 ? 23.203 -24.734 -11.195 1 88.62 78 GLU A O 1
ATOM 622 N N . LYS A 1 79 ? 22.844 -25.984 -9.367 1 90.88 79 LYS A N 1
ATOM 623 C CA . LYS A 1 79 ? 22.422 -27.141 -10.148 1 90.88 79 LYS A CA 1
ATOM 624 C C . LYS A 1 79 ? 20.906 -27.328 -10.102 1 90.88 79 LYS A C 1
ATOM 626 O O . LYS A 1 79 ? 20.359 -28.25 -10.703 1 90.88 79 LYS A O 1
ATOM 631 N N . ARG A 1 80 ? 20.172 -26.438 -9.43 1 92.88 80 ARG A N 1
ATOM 632 C CA . ARG A 1 80 ? 18.734 -26.594 -9.242 1 92.88 80 ARG A CA 1
ATOM 633 C C . ARG A 1 80 ? 17.953 -25.953 -10.383 1 92.88 80 ARG A C 1
ATOM 635 O O . ARG A 1 80 ? 16.75 -26.188 -10.539 1 92.88 80 ARG A O 1
ATOM 642 N N . ASN A 1 81 ? 18.625 -25.141 -11.156 1 91.56 81 ASN A N 1
ATOM 643 C CA . ASN A 1 81 ? 17.969 -24.375 -12.211 1 91.56 81 ASN A CA 1
ATOM 644 C C . ASN A 1 81 ? 16.859 -23.484 -11.648 1 91.56 81 ASN A C 1
ATOM 646 O O . ASN A 1 81 ? 15.75 -23.453 -12.188 1 91.56 81 ASN A O 1
ATOM 650 N N . ILE A 1 82 ? 17.094 -22.922 -10.547 1 94.5 82 ILE A N 1
ATOM 651 C CA . ILE A 1 82 ? 16.188 -22 -9.875 1 94.5 82 ILE A CA 1
ATOM 652 C C . ILE A 1 82 ? 16.781 -20.594 -9.867 1 94.5 82 ILE A C 1
ATOM 654 O O . ILE A 1 82 ? 17.984 -20.422 -9.617 1 94.5 82 ILE A O 1
ATOM 658 N N . GLY A 1 83 ? 15.992 -19.656 -10.328 1 93.88 83 GLY A N 1
ATOM 659 C CA . GLY A 1 83 ? 16.391 -18.266 -10.211 1 93.88 83 GLY A CA 1
ATOM 660 C C . GLY A 1 83 ? 15.891 -17.594 -8.945 1 93.88 83 GLY A C 1
ATOM 661 O O . GLY A 1 83 ? 14.82 -17.953 -8.438 1 93.88 83 GLY A O 1
ATOM 662 N N . MET A 1 84 ? 16.641 -16.641 -8.492 1 93.38 84 MET A N 1
ATOM 663 C CA . MET A 1 84 ? 16.234 -15.945 -7.273 1 93.38 84 MET A CA 1
ATOM 664 C C . MET A 1 84 ? 16.438 -14.445 -7.398 1 93.38 84 MET A C 1
ATOM 666 O O . MET A 1 84 ? 17.453 -13.992 -7.945 1 93.38 84 MET A O 1
ATOM 670 N N . ILE A 1 85 ? 15.414 -13.797 -7.008 1 92.88 85 ILE A N 1
ATOM 671 C CA . ILE A 1 85 ? 15.461 -12.344 -6.91 1 92.88 85 ILE A CA 1
ATOM 672 C C . ILE A 1 85 ? 15.383 -11.922 -5.445 1 92.88 85 ILE A C 1
ATOM 674 O O . ILE A 1 85 ? 14.477 -12.336 -4.719 1 92.88 85 ILE A O 1
ATOM 678 N N . PHE A 1 86 ? 16.344 -11.047 -5.094 1 87.81 86 PHE A N 1
ATOM 679 C CA . PHE A 1 86 ? 16.438 -10.586 -3.713 1 87.81 86 PHE A CA 1
ATOM 680 C C . PHE A 1 86 ? 15.789 -9.227 -3.551 1 87.81 86 PHE A C 1
ATOM 682 O O . PHE A 1 86 ? 15.445 -8.57 -4.539 1 87.81 86 PHE A O 1
ATOM 689 N N . GLN A 1 87 ? 15.602 -8.93 -2.324 1 81.81 87 GLN A N 1
ATOM 690 C CA . GLN A 1 87 ? 15.07 -7.613 -1.994 1 81.81 87 GLN A CA 1
ATOM 691 C C . GLN A 1 87 ? 15.953 -6.504 -2.551 1 81.81 87 GLN A C 1
ATOM 693 O O . GLN A 1 87 ? 15.461 -5.551 -3.158 1 81.81 87 GLN A O 1
ATOM 698 N N . GLU A 1 88 ? 17.156 -6.68 -2.336 1 84.44 88 GLU A N 1
ATOM 699 C CA . GLU A 1 88 ? 18.125 -5.801 -2.98 1 84.44 88 GLU A CA 1
ATOM 700 C C . GLU A 1 88 ? 18.547 -6.34 -4.344 1 84.44 88 GLU A C 1
ATOM 702 O O . GLU A 1 88 ? 18.75 -7.547 -4.504 1 84.44 88 GLU A O 1
ATOM 707 N N . PRO A 1 89 ? 18.641 -5.5 -5.309 1 87.56 89 PRO A N 1
ATOM 708 C CA . PRO A 1 89 ? 18.953 -5.996 -6.656 1 87.56 89 PRO A CA 1
ATOM 709 C C . PRO A 1 89 ? 20.297 -6.719 -6.727 1 87.56 89 PRO A C 1
ATOM 711 O O . PRO A 1 89 ? 20.484 -7.586 -7.586 1 87.56 89 PRO A O 1
ATOM 714 N N . LEU A 1 90 ? 21.234 -6.406 -5.914 1 88.19 90 LEU A N 1
ATOM 715 C CA . LEU A 1 90 ? 22.547 -7.027 -5.793 1 88.19 90 LEU A CA 1
ATOM 716 C C . LEU A 1 90 ? 23.25 -7.086 -7.148 1 88.19 90 LEU A C 1
ATOM 718 O O . LEU A 1 90 ? 23.75 -8.141 -7.551 1 88.19 90 LEU A O 1
ATOM 722 N N . LEU A 1 91 ? 23.188 -6.016 -7.918 1 93.81 91 LEU A N 1
ATOM 723 C CA . LEU A 1 91 ? 23.891 -5.934 -9.195 1 93.81 91 LEU A CA 1
ATOM 724 C C . LEU A 1 91 ? 25.391 -5.734 -8.977 1 93.81 91 LEU A C 1
ATOM 726 O O . LEU A 1 91 ? 25.812 -5.117 -7.992 1 93.81 91 LEU A O 1
ATOM 730 N N . PHE A 1 92 ? 26.172 -6.254 -9.898 1 94.44 92 PHE A N 1
ATOM 731 C CA . PHE A 1 92 ? 27.609 -5.977 -9.875 1 94.44 92 PHE A CA 1
ATOM 732 C C . PHE A 1 92 ? 27.891 -4.543 -10.297 1 94.44 92 PHE A C 1
ATOM 734 O O . PHE A 1 92 ? 27.688 -4.184 -11.461 1 94.44 92 PHE A O 1
ATOM 741 N N . PRO A 1 93 ? 28.422 -3.807 -9.414 1 93.06 93 PRO A N 1
ATOM 742 C CA . PRO A 1 93 ? 28.547 -2.377 -9.695 1 93.06 93 PRO A CA 1
ATOM 743 C C . PRO A 1 93 ? 29.562 -2.09 -10.797 1 93.06 93 PRO A C 1
ATOM 745 O O . PRO A 1 93 ? 29.469 -1.063 -11.477 1 93.06 93 PRO A O 1
ATOM 748 N N . HIS A 1 94 ? 30.5 -3.002 -11 1 93.75 94 HIS A N 1
ATOM 749 C CA . HIS A 1 94 ? 31.578 -2.785 -11.953 1 93.75 94 HIS A CA 1
ATOM 750 C C . HIS A 1 94 ? 31.219 -3.342 -13.328 1 93.75 94 HIS A C 1
ATOM 752 O O . HIS A 1 94 ? 32 -3.238 -14.273 1 93.75 94 HIS A O 1
ATOM 758 N N . MET A 1 95 ? 30.094 -3.904 -13.453 1 96.25 95 MET A N 1
ATOM 759 C CA . MET A 1 95 ? 29.625 -4.453 -14.719 1 96.25 95 MET A CA 1
ATOM 760 C C . MET A 1 95 ? 28.438 -3.654 -15.25 1 96.25 95 MET A C 1
ATOM 762 O O . MET A 1 95 ? 27.594 -3.186 -14.469 1 96.25 95 MET A O 1
ATOM 766 N N . ASN A 1 96 ? 28.422 -3.545 -16.469 1 96.94 96 ASN A N 1
ATOM 767 C CA . ASN A 1 96 ? 27.266 -2.891 -17.047 1 96.94 96 ASN A CA 1
ATOM 768 C C . ASN A 1 96 ? 26.062 -3.84 -17.125 1 96.94 96 ASN A C 1
ATOM 770 O O . ASN A 1 96 ? 26.156 -4.996 -16.719 1 96.94 96 ASN A O 1
ATOM 774 N N . VAL A 1 97 ? 24.984 -3.346 -17.594 1 97.75 97 VAL A N 1
ATOM 775 C CA . VAL A 1 97 ? 23.734 -4.102 -17.625 1 97.75 97 VAL A CA 1
ATOM 776 C C . VAL A 1 97 ? 23.922 -5.379 -18.438 1 97.75 97 VAL A C 1
ATOM 778 O O . VAL A 1 97 ? 23.547 -6.465 -17.984 1 97.75 97 VAL A O 1
ATOM 781 N N . PHE A 1 98 ? 24.531 -5.25 -19.578 1 97.19 98 PHE A N 1
ATOM 782 C CA . PHE A 1 98 ? 24.797 -6.414 -20.422 1 97.19 98 PHE A CA 1
ATOM 783 C C . PHE A 1 98 ? 25.625 -7.445 -19.688 1 97.19 98 PHE A C 1
ATOM 785 O O . PHE A 1 98 ? 25.281 -8.625 -19.656 1 97.19 98 PHE A O 1
ATOM 792 N N . GLU A 1 99 ? 26.656 -7.043 -19.062 1 96.06 99 GLU A N 1
ATOM 793 C CA . GLU A 1 99 ? 27.578 -7.934 -18.375 1 96.06 99 GLU A CA 1
ATOM 794 C C . GLU A 1 99 ? 26.906 -8.594 -17.172 1 96.06 99 GLU A C 1
ATOM 796 O O . GLU A 1 99 ? 27.141 -9.766 -16.875 1 96.06 99 GLU A O 1
ATOM 801 N N . ASN A 1 100 ? 26.141 -7.805 -16.453 1 97.19 100 ASN A N 1
ATOM 802 C CA . ASN A 1 100 ? 25.391 -8.344 -15.328 1 97.19 100 ASN A CA 1
ATOM 803 C C . ASN A 1 100 ? 24.516 -9.516 -15.75 1 97.19 100 ASN A C 1
ATOM 805 O O . ASN A 1 100 ? 24.484 -10.555 -15.078 1 97.19 100 ASN A O 1
ATOM 809 N N . ILE A 1 101 ? 23.828 -9.336 -16.859 1 96.81 101 ILE A N 1
ATOM 810 C CA . ILE A 1 101 ? 22.906 -10.359 -17.328 1 96.81 101 ILE A CA 1
ATOM 811 C C . ILE A 1 101 ? 23.688 -11.516 -17.953 1 96.81 101 ILE A C 1
ATOM 813 O O . ILE A 1 101 ? 23.328 -12.68 -17.766 1 96.81 101 ILE A O 1
ATOM 817 N N . TYR A 1 102 ? 24.812 -11.188 -18.562 1 95.94 102 TYR A N 1
ATOM 818 C CA . TYR A 1 102 ? 25.625 -12.18 -19.25 1 95.94 102 TYR A CA 1
ATOM 819 C C . TYR A 1 102 ? 26.359 -13.078 -18.266 1 95.94 102 TYR A C 1
ATOM 821 O O . TYR A 1 102 ? 26.734 -14.195 -18.594 1 95.94 102 TYR A O 1
ATOM 829 N N . PHE A 1 103 ? 26.531 -12.625 -17.141 1 92.88 103 PHE A N 1
ATOM 830 C CA . PHE A 1 103 ? 27.344 -13.312 -16.141 1 92.88 103 PHE A CA 1
ATOM 831 C C . PHE A 1 103 ? 26.859 -14.75 -15.953 1 92.88 103 PHE A C 1
ATOM 833 O O . PHE A 1 103 ? 27.656 -15.688 -15.984 1 92.88 103 PHE A O 1
ATOM 840 N N . GLY A 1 104 ? 25.594 -14.914 -15.781 1 90.31 104 GLY A N 1
ATOM 841 C CA . GLY A 1 104 ? 25.047 -16.25 -15.594 1 90.31 104 GLY A CA 1
ATOM 842 C C . GLY A 1 104 ? 25.25 -17.141 -16.797 1 90.31 104 GLY A C 1
ATOM 843 O O . GLY A 1 104 ? 25.531 -18.328 -16.656 1 90.31 104 GLY A O 1
ATOM 844 N N . LEU A 1 105 ? 25.078 -16.578 -17.938 1 93.44 105 LEU A N 1
ATOM 845 C CA . LEU A 1 105 ? 25.281 -17.344 -19.172 1 93.44 105 LEU A CA 1
ATOM 846 C C . LEU A 1 105 ? 26.75 -17.734 -19.344 1 93.44 105 LEU A C 1
ATOM 848 O O . LEU A 1 105 ? 27.047 -18.859 -19.781 1 93.44 105 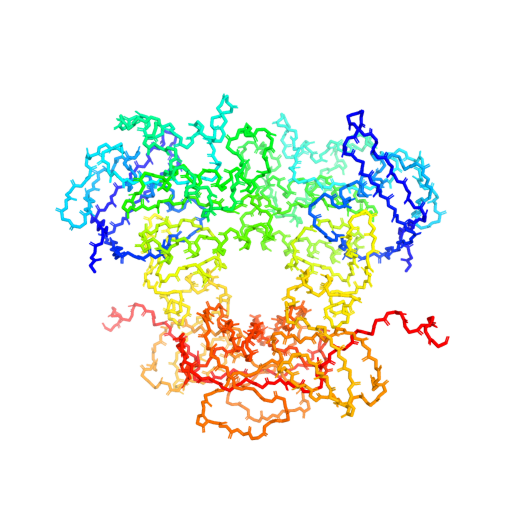LEU A O 1
ATOM 852 N N . LYS A 1 106 ? 27.578 -16.812 -18.953 1 91.38 106 LYS A N 1
ATOM 853 C CA . LYS A 1 106 ? 29.016 -17.078 -19.016 1 91.38 106 LYS A CA 1
ATOM 854 C C . LYS A 1 106 ? 29.391 -18.266 -18.125 1 91.38 106 LYS A C 1
ATOM 856 O O . LYS A 1 106 ? 30.188 -19.125 -18.531 1 91.38 106 LYS A O 1
ATOM 861 N N . MET A 1 107 ? 28.828 -18.344 -17.031 1 88.62 107 MET A N 1
ATOM 862 C CA . MET A 1 107 ? 29.094 -19.422 -16.078 1 88.62 107 MET A CA 1
ATOM 863 C C . MET A 1 107 ? 28.594 -20.75 -16.625 1 88.62 107 MET A C 1
ATOM 865 O O . MET A 1 107 ? 29.141 -21.812 -16.281 1 88.62 107 MET A O 1
ATOM 869 N N . LYS A 1 108 ? 27.594 -20.703 -17.469 1 89.38 108 LYS A N 1
ATOM 870 C CA . LYS A 1 108 ? 27.078 -21.906 -18.109 1 89.38 108 LYS A CA 1
ATOM 871 C C . LYS A 1 108 ? 27.812 -22.188 -19.406 1 89.38 108 LYS A C 1
ATOM 873 O O . LYS A 1 108 ? 27.391 -23.062 -20.188 1 89.38 108 LYS A O 1
ATOM 878 N N . LYS A 1 109 ? 28.75 -21.375 -19.781 1 90.31 109 LYS A N 1
ATOM 879 C CA . LYS A 1 109 ? 29.641 -21.562 -20.922 1 90.31 109 LYS A CA 1
ATOM 880 C C . LYS A 1 109 ? 28.922 -21.281 -22.234 1 90.31 109 LYS A C 1
ATOM 882 O O . LYS A 1 109 ? 29.188 -21.938 -23.25 1 90.31 109 LYS A O 1
ATOM 887 N N . ILE A 1 110 ? 28.031 -20.484 -22.156 1 90.12 110 ILE A N 1
ATOM 888 C CA . ILE A 1 110 ? 27.391 -20 -23.375 1 90.12 110 ILE A CA 1
ATOM 889 C C . ILE A 1 110 ? 28.172 -18.812 -23.922 1 90.12 110 ILE A C 1
ATOM 891 O O . ILE A 1 110 ? 28.531 -17.891 -23.188 1 90.12 110 ILE A O 1
ATOM 895 N N . SER A 1 111 ? 28.453 -18.844 -25.156 1 90.81 111 SER A N 1
ATOM 896 C CA . SER A 1 111 ? 29.281 -17.812 -25.766 1 90.81 111 SER A CA 1
ATOM 897 C C . SER A 1 111 ? 28.578 -16.469 -25.781 1 90.81 111 SER A C 1
ATOM 899 O O . SER A 1 111 ? 27.344 -16.406 -25.75 1 90.81 111 SER A O 1
ATOM 901 N N . LYS A 1 112 ? 29.344 -15.477 -25.859 1 89.31 112 LYS A N 1
ATOM 902 C CA . LYS A 1 112 ? 28.812 -14.117 -25.891 1 89.31 112 LYS A CA 1
ATOM 903 C C . LYS A 1 112 ? 27.953 -13.891 -27.125 1 89.31 112 LYS A C 1
ATOM 905 O O . LYS A 1 112 ? 26.906 -13.242 -27.062 1 89.31 112 LYS A O 1
ATOM 910 N N . LYS A 1 113 ? 28.391 -14.406 -28.219 1 89.56 113 LYS A N 1
ATOM 911 C CA . LYS A 1 113 ? 27.672 -14.266 -29.469 1 89.56 113 LYS A CA 1
ATOM 912 C C . LYS A 1 113 ? 26.266 -14.867 -29.375 1 89.56 113 LYS A C 1
ATOM 914 O O . LYS A 1 113 ? 25.281 -14.258 -29.797 1 89.56 113 LYS A O 1
ATOM 919 N N . ASP A 1 114 ? 26.219 -15.992 -28.688 1 89.88 114 ASP A N 1
ATOM 920 C CA . ASP A 1 114 ? 24.953 -16.688 -28.547 1 89.88 114 ASP A CA 1
ATOM 921 C C . ASP A 1 114 ? 24.062 -16.031 -27.484 1 89.88 114 ASP A C 1
ATOM 923 O O . ASP A 1 114 ? 22.859 -16.266 -27.438 1 89.88 114 ASP A O 1
ATOM 927 N N . SER A 1 115 ? 24.688 -15.195 -26.703 1 92.62 115 SER A N 1
ATOM 928 C CA . SER A 1 115 ? 23.969 -14.617 -25.562 1 92.62 115 SER A CA 1
ATOM 929 C C . SER A 1 115 ? 23.328 -13.289 -25.938 1 92.62 115 SER A C 1
ATOM 931 O O . SER A 1 115 ? 22.406 -12.836 -25.266 1 92.62 115 SER A O 1
ATOM 933 N N . ILE A 1 116 ? 23.828 -12.719 -27 1 93.81 116 ILE A N 1
ATOM 934 C CA . ILE A 1 116 ? 23.422 -11.367 -27.359 1 93.81 116 ILE A CA 1
ATOM 935 C C . ILE A 1 116 ? 21.922 -11.344 -27.641 1 93.81 116 ILE A C 1
ATOM 937 O O . ILE A 1 116 ? 21.188 -10.516 -27.094 1 93.81 116 ILE A O 1
ATOM 941 N N . GLU A 1 117 ? 21.5 -12.242 -28.391 1 93.81 117 GLU A N 1
ATOM 942 C CA . GLU A 1 117 ? 20.078 -12.289 -28.75 1 93.81 117 GLU A CA 1
ATOM 943 C C . GLU A 1 117 ? 19.219 -12.555 -27.516 1 93.81 117 GLU A C 1
ATOM 945 O O . GLU A 1 117 ? 18.156 -11.945 -27.344 1 93.81 117 GLU A O 1
ATOM 950 N N . LYS A 1 118 ? 19.656 -13.5 -26.734 1 94.31 118 LYS A N 1
ATOM 951 C CA . LYS A 1 118 ? 18.922 -13.844 -25.516 1 94.31 118 LYS A CA 1
ATOM 952 C C . LYS A 1 118 ? 18.812 -12.641 -24.578 1 94.31 118 LYS A C 1
ATOM 954 O O . LYS A 1 118 ? 17.734 -12.375 -24.031 1 94.31 118 LYS A O 1
ATOM 959 N N . ILE A 1 119 ? 19.875 -11.953 -24.484 1 96.06 119 ILE A N 1
ATOM 960 C CA . ILE A 1 119 ? 19.938 -10.812 -23.562 1 96.06 119 ILE A CA 1
ATOM 961 C C . ILE A 1 119 ? 19.062 -9.688 -24.094 1 96.06 119 ILE A C 1
ATOM 963 O O . ILE A 1 119 ? 18.312 -9.062 -23.328 1 96.06 119 ILE A O 1
ATOM 967 N N . ASN A 1 120 ? 19.094 -9.469 -25.359 1 95 120 ASN A N 1
ATOM 968 C CA . ASN A 1 120 ? 18.266 -8.438 -25.953 1 95 120 ASN A CA 1
ATOM 969 C C . ASN A 1 120 ? 16.781 -8.734 -25.766 1 95 120 ASN A C 1
ATOM 971 O O . ASN A 1 120 ? 15.992 -7.836 -25.469 1 95 120 ASN A O 1
ATOM 975 N N . LYS A 1 121 ? 16.422 -9.938 -25.906 1 94.06 121 LYS A N 1
ATOM 976 C CA . LYS A 1 121 ? 15.023 -10.344 -25.75 1 94.06 121 LYS A CA 1
ATOM 977 C C . LYS A 1 121 ? 14.539 -10.133 -24.328 1 94.06 121 LYS A C 1
ATOM 979 O O . LYS A 1 121 ? 13.438 -9.625 -24.109 1 94.06 121 LYS A O 1
ATOM 984 N N . VAL A 1 122 ? 15.344 -10.531 -23.391 1 94.94 122 VAL A N 1
ATOM 985 C CA . VAL A 1 122 ? 14.953 -10.406 -21.984 1 94.94 122 VAL A CA 1
ATOM 986 C C . VAL A 1 122 ? 14.906 -8.938 -21.594 1 94.94 122 VAL A C 1
ATOM 988 O O . VAL A 1 122 ? 14.016 -8.516 -20.844 1 94.94 122 VAL A O 1
ATOM 991 N N . LEU A 1 123 ? 15.852 -8.156 -22.109 1 96.12 123 LEU A N 1
ATOM 992 C CA . LEU A 1 123 ? 15.859 -6.73 -21.812 1 96.12 123 LEU A CA 1
ATOM 993 C C . LEU A 1 123 ? 14.602 -6.055 -22.359 1 96.12 123 LEU A C 1
ATOM 995 O O . LEU A 1 123 ? 14.023 -5.191 -21.703 1 96.12 123 LEU A O 1
ATOM 999 N N . GLU A 1 124 ? 14.227 -6.473 -23.469 1 94.38 124 GLU A N 1
ATOM 1000 C CA . GLU A 1 124 ? 12.992 -5.961 -24.047 1 94.38 124 GLU A CA 1
ATOM 1001 C C . GLU A 1 124 ? 11.781 -6.344 -23.188 1 94.38 124 GLU A C 1
ATOM 1003 O O . GLU A 1 124 ? 10.883 -5.527 -22.984 1 94.38 124 GLU A O 1
ATOM 1008 N N . SER A 1 125 ? 11.805 -7.48 -22.719 1 92.75 125 SER A N 1
ATOM 1009 C CA . SER A 1 125 ? 10.68 -7.988 -21.938 1 92.75 125 SER A CA 1
ATOM 1010 C C . SER A 1 125 ? 10.523 -7.227 -20.625 1 92.75 125 SER A C 1
ATOM 1012 O O . SER A 1 125 ? 9.414 -7.102 -20.094 1 92.75 125 SER A O 1
ATOM 1014 N N . VAL A 1 126 ? 11.664 -6.707 -20.109 1 94.12 126 VAL A N 1
ATOM 1015 C CA . VAL A 1 126 ? 11.578 -5.996 -18.844 1 94.12 126 VAL A CA 1
ATOM 1016 C C . VAL A 1 126 ? 11.547 -4.492 -19.094 1 94.12 126 VAL A C 1
ATOM 1018 O O . VAL A 1 126 ? 11.656 -3.697 -18.156 1 94.12 126 VAL A O 1
ATOM 1021 N N . GLY A 1 127 ? 11.523 -4.074 -20.328 1 92.31 127 GLY A N 1
ATOM 1022 C CA . GLY A 1 127 ? 11.359 -2.674 -20.688 1 92.31 127 GLY A CA 1
ATOM 1023 C C . GLY A 1 127 ? 12.648 -1.878 -20.609 1 92.31 127 GLY A C 1
ATOM 1024 O O . GLY A 1 127 ? 12.633 -0.695 -20.266 1 92.31 127 GLY A O 1
ATOM 1025 N N . LEU A 1 128 ? 13.773 -2.551 -20.844 1 95.12 128 LEU A N 1
ATOM 1026 C CA . LEU A 1 128 ? 15.062 -1.866 -20.734 1 95.12 128 LEU A CA 1
ATOM 1027 C C . LEU A 1 128 ? 15.867 -2 -22.016 1 95.12 128 LEU A C 1
ATOM 1029 O O . LEU A 1 128 ? 17.094 -2.102 -21.984 1 95.12 128 LEU A O 1
ATOM 1033 N N . LYS A 1 129 ? 15.102 -2.09 -23.094 1 93.75 129 LYS A N 1
ATOM 1034 C CA . LYS A 1 129 ? 15.797 -2.092 -24.391 1 93.75 129 LYS A CA 1
ATOM 1035 C C . LYS A 1 129 ? 16.703 -0.872 -24.531 1 93.75 129 LYS A C 1
ATOM 1037 O O . LYS A 1 129 ? 16.281 0.256 -24.266 1 93.75 129 LYS A O 1
ATOM 1042 N N . GLY A 1 130 ? 18 -1.076 -24.828 1 93 130 GLY A N 1
ATOM 1043 C CA . GLY A 1 130 ? 18.906 0.033 -25.047 1 93 130 GLY A CA 1
ATOM 1044 C C . GLY A 1 130 ? 19.719 0.387 -23.812 1 93 130 GLY A C 1
ATOM 1045 O O . GLY A 1 130 ? 20.547 1.292 -23.859 1 93 130 GLY A O 1
ATOM 1046 N N . PHE A 1 131 ? 19.547 -0.319 -22.75 1 95.44 131 PHE A N 1
ATOM 1047 C CA . PHE A 1 131 ? 20.234 0.009 -21.5 1 95.44 131 PHE A CA 1
ATOM 1048 C C . PHE A 1 131 ? 21.469 -0.849 -21.312 1 95.44 131 PHE A C 1
ATOM 1050 O O . PHE A 1 131 ? 22.109 -0.807 -20.266 1 95.44 131 PHE A O 1
ATOM 1057 N N . GLU A 1 132 ? 21.875 -1.543 -22.312 1 95.88 132 GLU A N 1
ATOM 1058 C CA . GLU A 1 132 ? 22.891 -2.578 -22.234 1 95.88 132 GLU A CA 1
ATOM 1059 C C . GLU A 1 132 ? 24.203 -2.016 -21.688 1 95.88 132 GLU A C 1
ATOM 1061 O O . GLU A 1 132 ? 24.891 -2.678 -20.906 1 95.88 132 GLU A O 1
ATOM 1066 N N . ASN A 1 133 ? 24.469 -0.813 -22.016 1 95.94 133 ASN A N 1
ATOM 1067 C CA . ASN A 1 133 ? 25.797 -0.269 -21.703 1 95.94 133 ASN A CA 1
ATOM 1068 C C . ASN A 1 133 ? 25.766 0.586 -20.438 1 95.94 133 ASN A C 1
ATOM 1070 O O . ASN A 1 133 ? 26.797 1.094 -20 1 95.94 133 ASN A O 1
ATOM 1074 N N . LYS A 1 134 ? 24.688 0.701 -19.844 1 96.25 134 LYS A N 1
ATOM 1075 C CA . LYS A 1 134 ? 24.594 1.483 -18.625 1 96.25 134 LYS A CA 1
ATOM 1076 C C . LYS A 1 134 ? 25.125 0.701 -17.422 1 96.25 134 LYS A C 1
ATOM 1078 O O . LYS A 1 134 ? 25.047 -0.53 -17.406 1 96.25 134 LYS A O 1
ATOM 1083 N N . TYR A 1 135 ? 25.625 1.462 -16.516 1 94.62 135 TYR A N 1
ATOM 1084 C CA . TYR A 1 135 ? 26.078 0.868 -15.266 1 94.62 135 TYR A CA 1
ATOM 1085 C C . TYR A 1 135 ? 25.031 1.042 -14.172 1 94.62 135 TYR A C 1
ATOM 1087 O O . TYR A 1 135 ? 24.172 1.925 -14.258 1 94.62 135 TYR A O 1
ATOM 1095 N N . PRO A 1 136 ? 25.062 0.234 -13.102 1 93.44 136 PRO A N 1
ATOM 1096 C CA . PRO A 1 136 ? 24.062 0.274 -12.031 1 93.44 136 PRO A CA 1
ATOM 1097 C C . PRO A 1 136 ? 23.906 1.663 -11.414 1 93.44 136 PRO A C 1
ATOM 1099 O O . PRO A 1 136 ? 22.797 2.076 -11.07 1 93.44 136 PRO A O 1
ATOM 1102 N N . HIS A 1 137 ? 24.984 2.379 -11.32 1 86.69 137 HIS A N 1
ATOM 1103 C CA . HIS A 1 137 ? 24.922 3.697 -10.695 1 86.69 137 HIS A CA 1
ATOM 1104 C C . HIS A 1 137 ? 24.141 4.68 -11.562 1 86.69 137 HIS A C 1
ATOM 1106 O O . HIS A 1 137 ? 23.734 5.742 -11.094 1 86.69 137 HIS A O 1
ATOM 1112 N N . GLU A 1 138 ? 23.906 4.324 -12.797 1 90.81 138 GLU A N 1
ATOM 1113 C CA . GLU A 1 138 ? 23.188 5.18 -13.734 1 90.81 138 GLU A CA 1
ATOM 1114 C C . GLU A 1 138 ? 21.703 4.812 -13.781 1 90.81 138 GLU A C 1
ATOM 1116 O O . GLU A 1 138 ? 20.922 5.426 -14.516 1 90.81 138 GLU A O 1
ATOM 1121 N N . LEU A 1 139 ? 21.359 3.84 -13.016 1 91.06 139 LEU A N 1
ATOM 1122 C CA . LEU A 1 139 ? 20 3.307 -13.078 1 91.06 139 LEU A CA 1
ATOM 1123 C C . LEU A 1 139 ? 19.188 3.732 -11.852 1 91.06 139 LEU A C 1
ATOM 1125 O O . LEU A 1 139 ? 19.75 3.879 -10.758 1 91.06 139 LEU A O 1
ATOM 1129 N N . SER A 1 140 ? 17.891 3.965 -12.062 1 79.62 140 SER A N 1
ATOM 1130 C CA . SER A 1 140 ? 16.984 4.152 -10.93 1 79.62 140 SER A CA 1
ATOM 1131 C C . SER A 1 140 ? 16.75 2.844 -10.18 1 79.62 140 SER A C 1
ATOM 1133 O O . SER A 1 140 ? 17.156 1.777 -10.648 1 79.62 140 SER A O 1
ATOM 1135 N N . GLY A 1 141 ? 16.188 2.908 -8.992 1 79.94 141 GLY A N 1
ATOM 1136 C CA . GLY A 1 141 ? 15.875 1.721 -8.211 1 79.94 141 GLY A CA 1
ATOM 1137 C C . GLY A 1 141 ? 15.039 0.711 -8.961 1 79.94 141 GLY A C 1
ATOM 1138 O O . GLY A 1 141 ? 15.344 -0.482 -8.969 1 79.94 141 GLY A O 1
ATOM 1139 N N . GLY A 1 142 ? 14.008 1.213 -9.602 1 85.12 142 GLY A N 1
ATOM 1140 C CA . GLY A 1 142 ? 13.148 0.347 -10.398 1 85.12 142 GLY A CA 1
ATOM 1141 C C . GLY A 1 142 ? 13.875 -0.299 -11.562 1 85.12 142 GLY A C 1
ATOM 1142 O O . GLY A 1 142 ? 13.641 -1.469 -11.875 1 85.12 142 GLY A O 1
ATOM 1143 N N . GLN A 1 143 ? 14.75 0.446 -12.133 1 90.75 143 GLN A N 1
ATOM 1144 C CA . GLN A 1 143 ? 15.531 -0.076 -13.242 1 90.75 143 GLN A CA 1
ATOM 1145 C C . GLN A 1 143 ? 16.5 -1.154 -12.773 1 90.75 143 GLN A C 1
ATOM 1147 O O . GLN A 1 143 ? 16.688 -2.174 -13.445 1 90.75 143 GLN A O 1
ATOM 1152 N N . LYS A 1 144 ? 17.094 -0.907 -11.656 1 93.31 144 LYS A N 1
ATOM 1153 C CA . LYS A 1 144 ? 17.984 -1.913 -11.086 1 93.31 144 LYS A CA 1
ATOM 1154 C C . LYS A 1 144 ? 17.266 -3.229 -10.844 1 93.31 144 LYS A C 1
ATOM 1156 O O . LYS A 1 144 ? 17.781 -4.305 -11.133 1 93.31 144 LYS A O 1
ATOM 1161 N N . GLN A 1 145 ? 16.078 -3.1 -10.383 1 91.75 145 GLN A N 1
ATOM 1162 C CA . GLN A 1 145 ? 15.266 -4.289 -10.125 1 91.75 145 GLN A CA 1
ATOM 1163 C C . GLN A 1 145 ? 14.93 -5.016 -11.422 1 91.75 145 GLN A C 1
ATOM 1165 O O . GLN A 1 145 ? 14.914 -6.246 -11.461 1 91.75 145 GLN A O 1
ATOM 1170 N N . ARG A 1 146 ? 14.625 -4.258 -12.398 1 93.94 146 ARG A N 1
ATOM 1171 C CA . ARG A 1 146 ? 14.336 -4.844 -13.703 1 93.94 146 ARG A CA 1
ATOM 1172 C C . ARG A 1 146 ? 15.547 -5.578 -14.258 1 93.94 146 ARG A C 1
ATOM 1174 O O . ARG A 1 146 ? 15.414 -6.645 -14.859 1 93.94 146 ARG A O 1
ATOM 1181 N N . VAL A 1 147 ? 16.75 -5.008 -14.047 1 96.12 147 VAL A N 1
ATOM 1182 C CA . VAL A 1 147 ? 17.969 -5.672 -14.484 1 96.12 147 VAL A CA 1
ATOM 1183 C C . VAL A 1 147 ? 18.141 -6.984 -13.719 1 96.12 147 VAL A C 1
ATOM 1185 O O . VAL A 1 147 ? 18.5 -8.008 -14.297 1 96.12 147 VAL A O 1
ATOM 1188 N N . SER A 1 148 ? 17.875 -6.887 -12.453 1 94.94 148 SER A N 1
ATOM 1189 C CA . SER A 1 148 ? 17.953 -8.086 -11.625 1 94.94 148 SER A CA 1
ATOM 1190 C C . SER A 1 148 ? 17 -9.164 -12.141 1 94.94 148 SER A C 1
ATOM 1192 O O . SER A 1 148 ? 17.375 -10.344 -12.211 1 94.94 148 SER A O 1
ATOM 1194 N N . LEU A 1 149 ? 15.859 -8.789 -12.492 1 94.56 149 LEU A N 1
ATOM 1195 C CA . LEU A 1 149 ? 14.875 -9.703 -13.047 1 94.56 149 LEU A CA 1
ATOM 1196 C C . LEU A 1 149 ? 15.359 -10.289 -14.367 1 94.56 149 LEU A C 1
ATOM 1198 O O . LEU A 1 149 ? 15.266 -11.5 -14.586 1 94.56 149 LEU A O 1
ATOM 1202 N N . ALA A 1 150 ? 15.914 -9.461 -15.188 1 95.81 150 ALA A N 1
ATOM 1203 C CA . ALA A 1 150 ? 16.438 -9.914 -16.469 1 95.81 150 ALA A CA 1
ATOM 1204 C C . ALA A 1 150 ? 17.562 -10.938 -16.281 1 95.81 150 ALA A C 1
ATOM 1206 O O . ALA A 1 150 ? 17.625 -11.938 -17 1 95.81 150 ALA A O 1
ATOM 1207 N N . ARG A 1 151 ? 18.359 -10.625 -15.359 1 95.75 151 ARG A N 1
ATOM 1208 C CA . ARG A 1 151 ? 19.469 -11.516 -15.047 1 95.75 151 ARG A CA 1
ATOM 1209 C C . ARG A 1 151 ? 18.969 -12.906 -14.664 1 95.75 151 ARG A C 1
ATOM 1211 O O . ARG A 1 151 ? 19.562 -13.906 -15.07 1 95.75 151 ARG A O 1
ATOM 1218 N N . ALA A 1 152 ? 17.953 -12.977 -13.969 1 93.88 152 ALA A N 1
ATOM 1219 C CA . ALA A 1 152 ? 17.375 -14.266 -13.555 1 93.88 152 ALA A CA 1
ATOM 1220 C C . ALA A 1 152 ? 16.672 -14.945 -14.727 1 93.88 152 ALA A C 1
ATOM 1222 O O . ALA A 1 152 ? 16.812 -16.156 -14.922 1 93.88 152 ALA A O 1
ATOM 1223 N N . LEU A 1 153 ? 16.031 -14.227 -15.562 1 94.56 153 LEU A N 1
ATOM 1224 C CA . LEU A 1 153 ? 15.156 -14.758 -16.609 1 94.56 153 LEU A CA 1
ATOM 1225 C C . LEU A 1 153 ? 15.969 -15.297 -17.781 1 94.56 153 LEU A C 1
ATOM 1227 O O . LEU A 1 153 ? 15.539 -16.219 -18.469 1 94.56 153 LEU A O 1
ATOM 1231 N N . VAL A 1 154 ? 17.094 -14.688 -17.984 1 94.62 154 VAL A N 1
ATOM 1232 C CA . VAL A 1 154 ? 17.875 -15.039 -19.156 1 94.62 154 VAL A CA 1
ATOM 1233 C C . VAL A 1 154 ? 18.266 -16.516 -19.094 1 94.62 154 VAL A C 1
ATOM 1235 O O . VAL A 1 154 ? 18.484 -17.156 -20.125 1 94.62 154 VAL A O 1
ATOM 1238 N N . LEU A 1 155 ? 18.344 -17.031 -17.953 1 92.5 155 LEU A N 1
ATOM 1239 C CA . LEU A 1 155 ? 18.75 -18.422 -17.75 1 92.5 155 LEU A CA 1
ATOM 1240 C C . LEU A 1 155 ? 17.562 -19.375 -17.891 1 92.5 155 LEU A C 1
ATOM 1242 O O . LEU A 1 155 ? 17.734 -20.594 -17.844 1 92.5 155 LEU A O 1
ATOM 1246 N N . LYS A 1 156 ? 16.375 -18.812 -17.984 1 90.62 156 LYS A N 1
ATOM 1247 C CA . LYS A 1 156 ? 15.148 -19.578 -18.172 1 90.62 156 LYS A CA 1
ATOM 1248 C C . LYS A 1 156 ? 14.953 -20.578 -17.016 1 90.62 156 LYS A C 1
ATOM 1250 O O . LYS A 1 156 ? 14.812 -21.781 -17.25 1 90.62 156 LYS A O 1
ATOM 1255 N N . PRO A 1 157 ? 14.898 -20.109 -15.875 1 92.88 157 PRO A N 1
ATOM 1256 C CA . PRO A 1 157 ? 14.742 -21 -14.719 1 92.88 157 PRO A CA 1
ATOM 1257 C C . PRO A 1 157 ? 13.391 -21.719 -14.703 1 92.88 157 PRO A C 1
ATOM 1259 O O . PRO A 1 157 ? 12.422 -21.234 -15.281 1 92.88 157 PRO A O 1
ATOM 1262 N N . GLU A 1 158 ? 13.406 -22.859 -14.039 1 90.06 158 GLU A N 1
ATOM 1263 C CA . GLU A 1 158 ? 12.164 -23.609 -13.867 1 90.06 158 GLU A CA 1
ATOM 1264 C C . GLU A 1 158 ? 11.25 -22.938 -12.852 1 90.06 158 GLU A C 1
ATOM 1266 O O . GLU A 1 158 ? 10.023 -22.969 -12.992 1 90.06 158 GLU A O 1
ATOM 1271 N N . ILE A 1 159 ? 11.906 -22.422 -11.891 1 95.88 159 ILE A N 1
ATOM 1272 C CA . ILE A 1 159 ? 11.203 -21.719 -10.82 1 95.88 159 ILE A CA 1
ATOM 1273 C C . ILE A 1 159 ? 11.906 -20.391 -10.531 1 95.88 159 ILE A C 1
ATOM 1275 O O . ILE A 1 159 ? 13.141 -20.328 -10.516 1 95.88 159 ILE A O 1
ATOM 1279 N N . LEU A 1 160 ? 11.141 -19.391 -10.375 1 96.94 160 LEU A N 1
ATOM 1280 C CA . LEU A 1 160 ? 11.672 -18.094 -9.969 1 96.94 160 LEU A CA 1
ATOM 1281 C C . LEU A 1 160 ? 11.25 -17.766 -8.539 1 96.94 160 LEU A C 1
ATOM 1283 O O . LEU A 1 160 ? 10.055 -17.734 -8.227 1 96.94 160 LEU A O 1
ATOM 1287 N N . LEU A 1 161 ? 12.227 -17.594 -7.691 1 97.69 161 LEU A N 1
ATOM 1288 C CA . LEU A 1 161 ? 11.992 -17.219 -6.305 1 97.69 161 LEU A CA 1
ATOM 1289 C C . LEU A 1 161 ? 12.195 -15.719 -6.117 1 97.69 161 LEU A C 1
ATOM 1291 O O . LEU A 1 161 ? 13.18 -15.148 -6.609 1 97.69 161 LEU A O 1
ATOM 1295 N N . MET A 1 162 ? 11.242 -15.133 -5.457 1 96.38 162 MET A N 1
ATOM 1296 C CA . MET A 1 162 ? 11.359 -13.695 -5.207 1 96.38 162 MET A CA 1
ATOM 1297 C C . MET A 1 162 ? 11.148 -13.383 -3.732 1 96.38 162 MET A C 1
ATOM 1299 O O . MET A 1 162 ? 10.102 -13.711 -3.17 1 96.38 162 MET A O 1
ATOM 1303 N N . ASP A 1 163 ? 12.125 -12.742 -3.191 1 93.38 163 ASP A N 1
ATOM 1304 C CA . ASP A 1 163 ? 12.094 -12.414 -1.769 1 93.38 163 ASP A CA 1
ATOM 1305 C C . ASP A 1 163 ? 11.812 -10.93 -1.553 1 93.38 163 ASP A C 1
ATOM 1307 O O . ASP A 1 163 ? 12.742 -10.125 -1.475 1 93.38 163 ASP A O 1
ATOM 1311 N N . GLU A 1 164 ? 10.57 -10.562 -1.44 1 89 164 GLU A N 1
ATOM 1312 C CA . GLU A 1 164 ? 10.094 -9.195 -1.215 1 89 164 GLU A CA 1
ATOM 1313 C C . GLU A 1 164 ? 10.711 -8.227 -2.211 1 89 164 GLU A C 1
ATOM 1315 O O . GLU A 1 164 ? 11.242 -7.18 -1.819 1 89 164 GLU A O 1
ATOM 1320 N N . PRO A 1 165 ? 10.531 -8.453 -3.449 1 89.25 165 PRO A N 1
ATOM 1321 C CA . PRO A 1 165 ? 11.305 -7.727 -4.461 1 89.25 165 PRO A CA 1
ATOM 1322 C C . PRO A 1 165 ? 10.852 -6.277 -4.613 1 89.25 165 PRO A C 1
ATOM 1324 O O . PRO A 1 165 ? 11.617 -5.441 -5.105 1 89.25 165 PRO A O 1
ATOM 1327 N N . PHE A 1 166 ? 9.656 -5.98 -4.168 1 84.31 166 PHE A N 1
ATOM 1328 C CA . PHE A 1 166 ? 9.133 -4.656 -4.484 1 84.31 166 PHE A CA 1
ATOM 1329 C C . PHE A 1 166 ? 8.969 -3.826 -3.217 1 84.31 166 PHE A C 1
ATOM 1331 O O . PHE A 1 166 ? 8.43 -2.717 -3.264 1 84.31 166 PHE A O 1
ATOM 1338 N N . SER A 1 167 ? 9.477 -4.234 -2.158 1 75.5 167 SER A N 1
ATOM 1339 C CA . SER A 1 167 ? 9.211 -3.613 -0.864 1 75.5 167 SER A CA 1
ATOM 1340 C C . SER A 1 167 ? 9.883 -2.248 -0.758 1 75.5 167 SER A C 1
ATOM 1342 O O . SER A 1 167 ? 9.406 -1.37 -0.038 1 75.5 167 SER A O 1
ATOM 1344 N N . ALA A 1 168 ? 10.93 -2.029 -1.464 1 68.44 168 ALA A N 1
ATOM 1345 C CA . ALA A 1 168 ? 11.703 -0.798 -1.325 1 68.44 168 ALA A CA 1
ATOM 1346 C C . ALA A 1 168 ? 11.305 0.224 -2.385 1 68.44 168 ALA A C 1
ATOM 1348 O O . ALA A 1 168 ? 11.859 1.324 -2.436 1 68.44 168 ALA A O 1
ATOM 1349 N N . LEU A 1 169 ? 10.328 -0.144 -3.234 1 74.44 169 LEU A N 1
ATOM 1350 C CA . LEU A 1 169 ? 9.953 0.715 -4.352 1 74.44 169 LEU A CA 1
ATOM 1351 C C . LEU A 1 169 ? 8.781 1.61 -3.977 1 74.44 169 LEU A C 1
ATOM 1353 O O . LEU A 1 169 ? 7.965 1.249 -3.121 1 74.44 169 LEU A O 1
ATOM 1357 N N . ASP A 1 170 ? 8.703 2.754 -4.59 1 69.44 170 ASP A N 1
ATOM 1358 C CA . ASP A 1 170 ? 7.539 3.619 -4.418 1 69.44 170 ASP A CA 1
ATOM 1359 C C . ASP A 1 170 ? 6.289 2.982 -5.02 1 69.44 170 ASP A C 1
ATOM 1361 O O . ASP A 1 170 ? 6.387 2.074 -5.852 1 69.44 170 ASP A O 1
ATOM 1365 N N . PRO A 1 171 ? 5.148 3.477 -4.641 1 69.44 171 PRO A N 1
ATOM 1366 C CA . PRO A 1 171 ? 3.893 2.846 -5.051 1 69.44 171 PRO A CA 1
ATOM 1367 C C . PRO A 1 171 ? 3.723 2.799 -6.566 1 69.44 171 PRO A C 1
ATOM 1369 O O . PRO A 1 171 ? 3.287 1.781 -7.109 1 69.44 171 PRO A O 1
ATOM 1372 N N . LYS A 1 172 ? 4.039 3.83 -7.188 1 71.88 172 LYS A N 1
ATOM 1373 C CA . LYS A 1 172 ? 3.881 3.852 -8.641 1 71.88 172 LYS A CA 1
ATOM 1374 C C . LYS A 1 172 ? 4.77 2.805 -9.305 1 71.88 172 LYS A C 1
ATOM 1376 O O . LYS A 1 172 ? 4.309 2.047 -10.164 1 71.88 172 LYS A O 1
ATOM 1381 N N . LEU A 1 173 ? 6 2.832 -8.914 1 76.88 173 LEU A N 1
ATOM 1382 C CA . LEU A 1 173 ? 6.941 1.859 -9.453 1 76.88 173 LEU A CA 1
ATOM 1383 C C . LEU A 1 173 ? 6.539 0.44 -9.07 1 76.88 173 LEU A C 1
ATOM 1385 O O . LEU A 1 173 ? 6.695 -0.492 -9.859 1 76.88 173 LEU A O 1
ATOM 1389 N N . ARG A 1 174 ? 6.008 0.338 -7.887 1 82.19 174 ARG A N 1
ATOM 1390 C CA . ARG A 1 174 ? 5.531 -0.97 -7.453 1 82.19 174 ARG A CA 1
ATOM 1391 C C . ARG A 1 174 ? 4.43 -1.485 -8.375 1 82.19 174 ARG A C 1
ATOM 1393 O O . ARG A 1 174 ? 4.449 -2.65 -8.781 1 82.19 174 ARG A O 1
ATOM 1400 N N . ASP A 1 175 ? 3.553 -0.641 -8.656 1 80.56 175 ASP A N 1
ATOM 1401 C CA . ASP A 1 175 ? 2.459 -1.005 -9.547 1 80.56 175 ASP A CA 1
ATOM 1402 C C . ASP A 1 175 ? 2.986 -1.428 -10.922 1 80.56 175 ASP A C 1
ATOM 1404 O O . ASP A 1 175 ? 2.533 -2.428 -11.484 1 80.56 175 ASP A O 1
ATOM 1408 N N . GLU A 1 176 ? 3.928 -0.701 -11.352 1 83.38 176 GLU A N 1
ATOM 1409 C CA . GLU A 1 176 ? 4.527 -1.009 -12.641 1 83.38 176 GLU A CA 1
ATOM 1410 C C . GLU A 1 176 ? 5.223 -2.367 -12.625 1 83.38 176 GLU A C 1
ATOM 1412 O O . GLU A 1 176 ? 5.098 -3.148 -13.57 1 83.38 176 GLU A O 1
ATOM 1417 N N . MET A 1 177 ? 5.906 -2.613 -11.609 1 89.88 177 MET A N 1
ATOM 1418 C CA . MET A 1 177 ? 6.637 -3.871 -11.484 1 89.88 177 MET A CA 1
ATOM 1419 C C . MET A 1 177 ? 5.676 -5.047 -11.344 1 89.88 177 MET A C 1
ATOM 1421 O O . MET A 1 177 ? 5.926 -6.129 -11.875 1 89.88 177 MET A O 1
ATOM 1425 N N . ARG A 1 178 ? 4.621 -4.812 -10.625 1 89.44 178 ARG A N 1
ATOM 1426 C CA . ARG A 1 178 ? 3.607 -5.855 -10.484 1 89.44 178 ARG A CA 1
ATOM 1427 C C . ARG A 1 178 ? 3.01 -6.227 -11.836 1 89.44 178 ARG A C 1
ATOM 1429 O O . ARG A 1 178 ? 2.865 -7.406 -12.156 1 89.44 178 ARG A O 1
ATOM 1436 N N . GLU A 1 179 ? 2.74 -5.219 -12.539 1 86.62 179 GLU A N 1
ATOM 1437 C CA . GLU A 1 179 ? 2.209 -5.461 -13.883 1 86.62 179 GLU A CA 1
ATOM 1438 C C . GLU A 1 179 ? 3.221 -6.203 -14.75 1 86.62 179 GLU A C 1
ATOM 1440 O O . GLU A 1 179 ? 2.857 -7.121 -15.492 1 86.62 179 GLU A O 1
ATOM 1445 N N . LEU A 1 180 ? 4.395 -5.781 -14.641 1 91.56 180 LEU A N 1
ATOM 1446 C CA . LEU A 1 180 ? 5.461 -6.398 -15.422 1 91.56 180 LEU A CA 1
ATOM 1447 C C . LEU A 1 180 ? 5.602 -7.879 -15.07 1 91.56 180 LEU A C 1
ATOM 1449 O O . LEU A 1 180 ? 5.641 -8.727 -15.961 1 91.56 180 LEU A O 1
ATOM 1453 N N . ILE A 1 181 ? 5.645 -8.211 -13.828 1 93.38 181 ILE A N 1
ATOM 1454 C CA . ILE A 1 181 ? 5.875 -9.586 -13.414 1 93.38 181 ILE A CA 1
ATOM 1455 C C . ILE A 1 181 ? 4.684 -10.453 -13.82 1 93.38 181 ILE A C 1
ATOM 1457 O O . ILE A 1 181 ? 4.852 -11.625 -14.172 1 93.38 181 ILE A O 1
ATOM 1461 N N . LEU A 1 182 ? 3.521 -9.914 -13.758 1 90.88 182 LEU A N 1
ATOM 1462 C CA . LEU A 1 182 ? 2.342 -10.641 -14.211 1 90.88 182 LEU A CA 1
ATOM 1463 C C . LEU A 1 182 ? 2.434 -10.961 -15.703 1 90.88 182 LEU A C 1
ATOM 1465 O O . LEU A 1 182 ? 2.135 -12.078 -16.125 1 90.88 182 LEU A O 1
ATOM 1469 N N . ARG A 1 183 ? 2.85 -9.961 -16.406 1 89.19 183 ARG A N 1
ATOM 1470 C CA . ARG A 1 183 ? 3.025 -10.156 -17.828 1 89.19 183 ARG A CA 1
ATOM 1471 C C . ARG A 1 183 ? 4.066 -11.234 -18.109 1 89.19 183 ARG A C 1
ATOM 1473 O O . ARG A 1 183 ? 3.865 -12.094 -18.984 1 89.19 183 ARG A O 1
ATOM 1480 N N . ILE A 1 184 ? 5.102 -11.148 -17.422 1 91.44 184 ILE A N 1
ATOM 1481 C CA . ILE A 1 184 ? 6.191 -12.109 -17.594 1 91.44 184 ILE A CA 1
ATOM 1482 C C . ILE A 1 184 ? 5.715 -13.508 -17.219 1 91.44 184 ILE A C 1
ATOM 1484 O O . ILE A 1 184 ? 6.008 -14.477 -17.906 1 91.44 184 ILE A O 1
ATOM 1488 N N . HIS A 1 185 ? 5.027 -13.625 -16.156 1 93.12 185 HIS A N 1
ATOM 1489 C CA . HIS A 1 185 ? 4.469 -14.898 -15.711 1 93.12 185 HIS A CA 1
ATOM 1490 C C . HIS A 1 185 ? 3.578 -15.516 -16.781 1 93.12 185 HIS A C 1
ATOM 1492 O O . HIS A 1 185 ? 3.688 -16.703 -17.078 1 93.12 185 HIS A O 1
ATOM 1498 N N . LYS A 1 186 ? 2.768 -14.734 -17.328 1 87 186 LYS A N 1
ATOM 1499 C CA . LYS A 1 186 ? 1.844 -15.203 -18.359 1 87 186 LYS A CA 1
ATOM 1500 C C . LYS A 1 186 ? 2.588 -15.578 -19.625 1 87 186 LYS A C 1
ATOM 1502 O O . LYS A 1 186 ? 2.299 -16.609 -20.25 1 87 186 LYS A O 1
ATOM 1507 N N . LYS A 1 187 ? 3.529 -14.766 -19.953 1 87.12 187 LYS A N 1
ATOM 1508 C CA . LYS A 1 187 ? 4.277 -14.953 -21.188 1 87.12 187 LYS A CA 1
ATOM 1509 C C . LYS A 1 187 ? 5.121 -16.219 -21.141 1 87.12 187 LYS A C 1
ATOM 1511 O O . LYS A 1 187 ? 5.133 -17 -22.094 1 87.12 187 LYS A O 1
ATOM 1516 N N . TYR A 1 188 ? 5.77 -16.484 -20.047 1 88.31 188 TYR A N 1
ATOM 1517 C CA . TYR A 1 188 ? 6.734 -17.578 -19.969 1 88.31 188 TYR A CA 1
ATOM 1518 C C . TYR A 1 188 ? 6.156 -18.766 -19.219 1 88.31 188 TYR A C 1
ATOM 1520 O O . TYR A 1 188 ? 6.789 -19.812 -19.125 1 88.31 188 TYR A O 1
ATOM 1528 N N . LYS A 1 189 ? 4.945 -18.578 -18.609 1 89 189 LYS A N 1
ATOM 1529 C CA . LYS A 1 189 ? 4.258 -19.641 -17.859 1 89 189 LYS A CA 1
ATOM 1530 C C . LYS A 1 189 ? 5.168 -20.234 -16.797 1 89 189 LYS A C 1
ATOM 1532 O O . LYS A 1 189 ? 5.234 -21.453 -16.641 1 89 189 LYS A O 1
ATOM 1537 N N . MET A 1 190 ? 5.941 -19.438 -16.25 1 91.12 190 MET A N 1
ATOM 1538 C CA . MET A 1 190 ? 6.898 -19.906 -15.25 1 91.12 190 MET A CA 1
ATOM 1539 C C . MET A 1 190 ? 6.227 -20.094 -13.898 1 91.12 190 MET A C 1
ATOM 1541 O O . MET A 1 190 ? 5.141 -19.547 -13.664 1 91.12 190 MET A O 1
ATOM 1545 N N . THR A 1 191 ? 6.883 -20.922 -13.094 1 96.25 191 THR A N 1
ATOM 1546 C CA . THR A 1 191 ? 6.465 -21.062 -11.703 1 96.25 191 THR A CA 1
ATOM 1547 C C . THR A 1 191 ? 7.184 -20.031 -10.828 1 96.25 191 THR A C 1
ATOM 1549 O O . THR A 1 191 ? 8.414 -19.938 -10.852 1 96.25 191 THR A O 1
ATOM 1552 N N . ILE A 1 192 ? 6.414 -19.266 -10.141 1 97.25 192 ILE A N 1
ATOM 1553 C CA . ILE A 1 192 ? 7 -18.219 -9.312 1 97.25 192 ILE A CA 1
ATOM 1554 C C . ILE A 1 192 ? 6.602 -18.438 -7.852 1 97.25 192 ILE A C 1
ATOM 1556 O O . ILE A 1 192 ? 5.453 -18.766 -7.555 1 97.25 192 ILE A O 1
ATOM 1560 N N . VAL A 1 193 ? 7.559 -18.344 -6.988 1 97.94 193 VAL A N 1
ATOM 1561 C CA . VAL A 1 193 ? 7.32 -18.281 -5.551 1 97.94 193 VAL A CA 1
ATOM 1562 C C . VAL A 1 193 ? 7.711 -16.906 -5.012 1 97.94 193 VAL A C 1
ATOM 1564 O O . VAL A 1 193 ? 8.867 -16.5 -5.121 1 97.94 193 VAL A O 1
ATOM 1567 N N . PHE A 1 194 ? 6.746 -16.297 -4.438 1 97.19 194 PHE A N 1
ATOM 1568 C CA . PHE A 1 194 ? 6.871 -14.898 -4.074 1 97.19 194 PHE A CA 1
ATOM 1569 C C . PHE A 1 194 ? 6.605 -14.695 -2.586 1 97.19 194 PHE A C 1
ATOM 1571 O O . PHE A 1 194 ? 5.543 -15.078 -2.084 1 97.19 194 PHE A O 1
ATOM 1578 N N . VAL A 1 195 ? 7.602 -14.141 -1.948 1 94.56 195 VAL A N 1
ATOM 1579 C CA . VAL A 1 195 ? 7.469 -13.859 -0.523 1 94.56 195 VAL A CA 1
ATOM 1580 C C . VAL A 1 195 ? 7.121 -12.383 -0.321 1 94.56 195 VAL A C 1
ATOM 1582 O O . VAL A 1 195 ? 7.746 -11.508 -0.919 1 94.56 195 VAL A O 1
ATOM 1585 N N . THR A 1 196 ? 6.141 -12.156 0.498 1 90.12 196 THR A N 1
ATOM 1586 C CA . THR A 1 196 ? 5.789 -10.773 0.825 1 90.12 196 THR A CA 1
ATOM 1587 C C . THR A 1 196 ? 5.035 -10.711 2.15 1 90.12 196 THR A C 1
ATOM 1589 O O . THR A 1 196 ? 4.504 -11.719 2.621 1 90.12 196 THR A O 1
ATOM 1592 N N . HIS A 1 197 ? 5.078 -9.594 2.691 1 82.62 197 HIS A N 1
ATOM 1593 C CA . HIS A 1 197 ? 4.238 -9.32 3.852 1 82.62 197 HIS A CA 1
ATOM 1594 C C . HIS A 1 197 ? 3.059 -8.43 3.48 1 82.62 197 HIS A C 1
ATOM 1596 O O . HIS A 1 197 ? 2.205 -8.141 4.32 1 82.62 197 HIS A O 1
ATOM 1602 N N . ASP A 1 198 ? 2.984 -8.109 2.25 1 81.06 198 ASP A N 1
ATOM 1603 C CA . ASP A 1 198 ? 1.95 -7.191 1.776 1 81.06 198 ASP A CA 1
ATOM 1604 C C . ASP A 1 198 ? 0.711 -7.957 1.316 1 81.06 198 ASP A C 1
ATOM 1606 O O . ASP A 1 198 ? 0.737 -8.633 0.285 1 81.06 198 ASP A O 1
ATOM 1610 N N . LYS A 1 199 ? -0.36 -7.699 1.954 1 82 199 LYS A N 1
ATOM 1611 C CA . LYS A 1 199 ? -1.587 -8.406 1.61 1 82 199 LYS A CA 1
ATOM 1612 C C . LYS A 1 199 ? -2.137 -7.941 0.266 1 82 199 LYS A C 1
ATOM 1614 O O . LYS A 1 199 ? -2.797 -8.703 -0.442 1 82 199 LYS A O 1
ATOM 1619 N N . GLU A 1 200 ? -1.894 -6.707 -0.048 1 82.31 200 GLU A N 1
ATOM 1620 C CA . GLU A 1 200 ? -2.373 -6.219 -1.336 1 82.31 200 GLU A CA 1
ATOM 1621 C C . GLU A 1 200 ? -1.749 -6.992 -2.49 1 82.31 200 GLU A C 1
ATOM 1623 O O . GLU A 1 200 ? -2.432 -7.328 -3.461 1 82.31 200 GLU A O 1
ATOM 1628 N N . GLU A 1 201 ? -0.532 -7.281 -2.348 1 86.5 201 GLU A N 1
ATOM 1629 C CA . GLU A 1 201 ? 0.165 -8.062 -3.367 1 86.5 201 GLU A CA 1
ATOM 1630 C C . GLU A 1 201 ? -0.431 -9.461 -3.496 1 86.5 201 GLU A C 1
ATOM 1632 O O . GLU A 1 201 ? -0.518 -10 -4.598 1 86.5 201 GLU A O 1
ATOM 1637 N N . ALA A 1 202 ? -0.804 -9.953 -2.393 1 87 202 ALA A N 1
ATOM 1638 C CA . ALA A 1 202 ? -1.383 -11.297 -2.377 1 87 202 ALA A CA 1
ATOM 1639 C C . ALA A 1 202 ? -2.598 -11.375 -3.297 1 87 202 ALA A C 1
ATOM 1641 O O . ALA A 1 202 ? -2.729 -12.328 -4.078 1 87 202 ALA A O 1
ATOM 1642 N N . PHE A 1 203 ? -3.33 -10.336 -3.289 1 88.12 203 PHE A N 1
ATOM 1643 C CA . PHE A 1 203 ? -4.574 -10.352 -4.051 1 88.12 203 PHE A CA 1
ATOM 1644 C C . PHE A 1 203 ? -4.312 -10.055 -5.523 1 88.12 203 PHE A C 1
ATOM 1646 O O . PHE A 1 203 ? -5.027 -10.547 -6.398 1 88.12 203 PHE A O 1
ATOM 1653 N N . ILE A 1 204 ? -3.281 -9.359 -5.73 1 87.44 204 ILE A N 1
ATOM 1654 C CA . ILE A 1 204 ? -3.02 -8.898 -7.09 1 87.44 204 ILE A CA 1
ATOM 1655 C C . ILE A 1 204 ? -2.238 -9.969 -7.855 1 87.44 204 ILE A C 1
ATOM 1657 O O . ILE A 1 204 ? -2.545 -10.258 -9.016 1 87.44 204 ILE A O 1
ATOM 1661 N N . LEU A 1 205 ? -1.363 -10.641 -7.211 1 92.88 205 LEU A N 1
ATOM 1662 C CA . LEU A 1 205 ? -0.361 -11.406 -7.938 1 92.88 205 LEU A CA 1
ATOM 1663 C C . LEU A 1 205 ? -0.628 -12.906 -7.816 1 92.88 205 LEU A C 1
ATOM 1665 O O . LEU A 1 205 ? -0.405 -13.664 -8.766 1 92.88 205 LEU A O 1
ATOM 1669 N N . PHE A 1 206 ? -1.192 -13.336 -6.766 1 95.62 206 PHE A N 1
ATOM 1670 C CA . PHE A 1 206 ? -1.127 -14.758 -6.457 1 95.62 206 PHE A CA 1
ATOM 1671 C C . PHE A 1 206 ? -2.381 -15.477 -6.945 1 95.62 206 PHE A C 1
ATOM 1673 O O . PHE A 1 206 ? -3.492 -14.961 -6.793 1 95.62 206 PHE A O 1
ATOM 1680 N N . ASN A 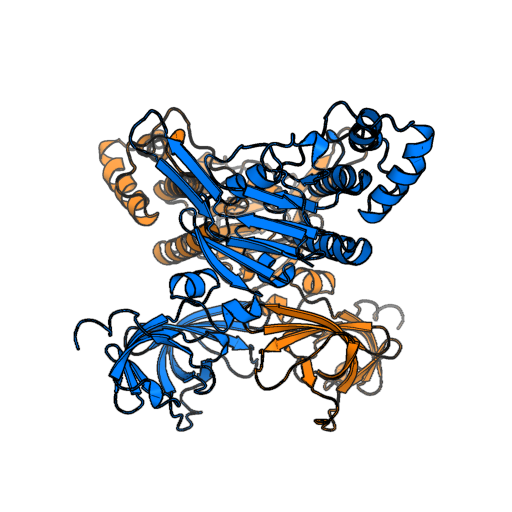1 207 ? -2.178 -16.594 -7.531 1 93.94 207 ASN A N 1
ATOM 1681 C CA . ASN A 1 207 ? -3.314 -17.469 -7.758 1 93.94 207 ASN A CA 1
ATOM 1682 C C . ASN A 1 207 ? -3.502 -18.453 -6.598 1 93.94 207 ASN A C 1
ATOM 1684 O O . ASN A 1 207 ? -4.609 -18.938 -6.363 1 93.94 207 ASN A O 1
ATOM 1688 N N . ARG A 1 208 ? -2.393 -18.703 -5.945 1 96.12 208 ARG A N 1
ATOM 1689 C CA . ARG A 1 208 ? -2.381 -19.5 -4.723 1 96.12 208 ARG A CA 1
ATOM 1690 C C . ARG A 1 208 ? -1.38 -18.953 -3.715 1 96.12 208 ARG A C 1
ATOM 1692 O O . ARG A 1 208 ? -0.423 -18.266 -4.094 1 96.12 208 ARG A O 1
ATOM 1699 N N . MET A 1 209 ? -1.701 -19.266 -2.453 1 96.81 209 MET A N 1
ATOM 1700 C CA . MET A 1 209 ? -0.775 -18.75 -1.452 1 96.81 209 MET A CA 1
ATOM 1701 C C . MET A 1 209 ? -0.841 -19.562 -0.168 1 96.81 209 MET A C 1
ATOM 1703 O O . MET A 1 209 ? -1.729 -20.406 -0.008 1 96.81 209 MET A O 1
ATOM 1707 N N . ALA A 1 210 ? 0.166 -19.422 0.639 1 97.19 210 ALA A N 1
ATOM 1708 C CA . ALA A 1 210 ? 0.227 -19.969 1.995 1 97.19 210 ALA A CA 1
ATOM 1709 C C . ALA A 1 210 ? 0.472 -18.859 3.016 1 97.19 210 ALA A C 1
ATOM 1711 O O . ALA A 1 210 ? 1.329 -18 2.812 1 97.19 210 ALA A O 1
ATOM 1712 N N . ILE A 1 211 ? -0.313 -18.891 3.998 1 96.25 211 ILE A N 1
ATOM 1713 C CA . ILE A 1 211 ? -0.107 -17.969 5.117 1 96.25 211 ILE A CA 1
ATOM 1714 C C . ILE A 1 211 ? 0.708 -18.672 6.207 1 96.25 211 ILE A C 1
ATOM 1716 O O . ILE A 1 211 ? 0.337 -19.75 6.676 1 96.25 211 ILE A O 1
ATOM 1720 N N . MET A 1 212 ? 1.776 -18 6.562 1 95 212 MET A N 1
ATOM 1721 C CA . MET A 1 212 ? 2.686 -18.594 7.539 1 95 212 MET A CA 1
ATOM 1722 C C . MET A 1 212 ? 2.656 -17.812 8.852 1 95 212 MET A C 1
ATOM 1724 O O . MET A 1 212 ? 2.506 -16.594 8.852 1 95 212 MET A O 1
ATOM 1728 N N . LYS A 1 213 ? 2.803 -18.547 9.922 1 92.44 213 LYS A N 1
ATOM 1729 C CA . LYS A 1 213 ? 2.924 -18 11.266 1 92.44 213 LYS A CA 1
ATOM 1730 C C . LYS A 1 213 ? 3.871 -18.828 12.117 1 92.44 213 LYS A C 1
ATOM 1732 O O . LYS A 1 213 ? 3.732 -20.047 12.195 1 92.44 213 LYS A O 1
ATOM 1737 N N . GLU A 1 214 ? 4.801 -18.156 12.703 1 90.44 214 GLU A N 1
ATOM 1738 C CA . GLU A 1 214 ? 5.715 -18.781 13.656 1 90.44 214 GLU A CA 1
ATOM 1739 C C . GLU A 1 214 ? 6.324 -20.047 13.078 1 90.44 214 GLU A C 1
ATOM 1741 O O . GLU A 1 214 ? 6.328 -21.094 13.734 1 90.44 214 GLU A O 1
ATOM 1746 N N . GLY A 1 215 ? 6.684 -19.984 11.859 1 93.75 215 GLY A N 1
ATOM 1747 C CA . GLY A 1 215 ? 7.449 -21.062 11.25 1 93.75 215 GLY A CA 1
ATOM 1748 C C . GLY A 1 215 ? 6.578 -22.156 10.672 1 93.75 215 GLY A C 1
ATOM 1749 O O . GLY A 1 215 ? 7.086 -23.203 10.242 1 93.75 215 GLY A O 1
ATOM 1750 N N . LYS A 1 216 ? 5.289 -21.969 10.703 1 95.62 216 LYS A N 1
ATOM 1751 C CA . LYS A 1 216 ? 4.359 -22.984 10.203 1 95.62 216 LYS A CA 1
ATOM 1752 C C . LYS A 1 216 ? 3.41 -22.375 9.164 1 95.62 216 LYS A C 1
ATOM 1754 O O . LYS A 1 216 ? 3.221 -21.156 9.117 1 95.62 216 LYS A O 1
ATOM 1759 N N . ILE A 1 217 ? 2.879 -23.266 8.344 1 96.38 217 ILE A N 1
ATOM 1760 C CA . ILE A 1 217 ? 1.835 -22.844 7.41 1 96.38 217 ILE A CA 1
ATOM 1761 C C . ILE A 1 217 ? 0.467 -22.984 8.078 1 96.38 217 ILE A C 1
ATOM 1763 O O . ILE A 1 217 ? 0.105 -24.062 8.555 1 96.38 217 ILE A O 1
ATOM 1767 N N . LEU A 1 218 ? -0.337 -22 8.094 1 95.56 218 LEU A N 1
ATOM 1768 C CA . LEU A 1 218 ? -1.652 -21.984 8.719 1 95.56 218 LEU A CA 1
ATOM 1769 C C . LEU A 1 218 ? -2.732 -22.406 7.723 1 95.56 218 LEU A C 1
ATOM 1771 O O . LEU A 1 218 ? -3.611 -23.203 8.047 1 95.56 218 LEU A O 1
ATOM 1775 N N . GLN A 1 219 ? -2.711 -21.828 6.609 1 96.75 219 GLN A N 1
ATOM 1776 C CA . GLN A 1 219 ? -3.738 -22.062 5.602 1 96.75 219 GLN A CA 1
ATOM 1777 C C . GLN A 1 219 ? -3.182 -21.891 4.195 1 96.75 219 GLN A C 1
ATOM 1779 O O . GLN A 1 219 ? -2.332 -21.016 3.965 1 96.75 219 GLN A O 1
ATOM 1784 N N . LYS A 1 220 ? -3.6 -22.734 3.334 1 96.88 220 LYS A N 1
ATOM 1785 C CA . LYS A 1 220 ? -3.234 -22.656 1.923 1 96.88 220 LYS A CA 1
ATOM 1786 C C . LYS A 1 220 ? -4.477 -22.594 1.037 1 96.88 220 LYS A C 1
ATOM 1788 O O . LYS A 1 220 ? -5.512 -23.172 1.364 1 96.88 220 LYS A O 1
ATOM 1793 N N . GLY A 1 221 ? -4.402 -21.875 -0.049 1 96 221 GLY A N 1
ATOM 1794 C CA . GLY A 1 221 ? -5.484 -21.734 -1.009 1 96 221 GLY A CA 1
ATOM 1795 C C . GLY A 1 221 ? -5.371 -20.484 -1.857 1 96 221 GLY A C 1
ATOM 1796 O O . GLY A 1 221 ? -4.34 -19.812 -1.844 1 96 221 GLY A O 1
ATOM 1797 N N . SER A 1 222 ? -6.332 -20.234 -2.621 1 94.5 222 SER A N 1
ATOM 1798 C CA . SER A 1 222 ? -6.375 -18.984 -3.352 1 94.5 222 SER A CA 1
ATOM 1799 C C . SER A 1 222 ? -6.711 -17.812 -2.424 1 94.5 222 SER A C 1
ATOM 1801 O O . SER A 1 222 ? -7.363 -18 -1.395 1 94.5 222 SER A O 1
ATOM 1803 N N . PRO A 1 223 ? -6.258 -16.641 -2.756 1 93.12 223 PRO A N 1
ATOM 1804 C CA . PRO A 1 223 ? -6.598 -15.477 -1.931 1 93.12 223 PRO A CA 1
ATOM 1805 C C . PRO A 1 223 ? -8.102 -15.336 -1.701 1 93.12 223 PRO A C 1
ATOM 1807 O O . PRO A 1 223 ? -8.539 -15.055 -0.581 1 93.12 223 PRO A O 1
ATOM 1810 N N . LYS A 1 224 ? -8.859 -15.594 -2.707 1 91.56 224 LYS A N 1
ATOM 1811 C CA . LYS A 1 224 ? -10.312 -15.508 -2.605 1 91.56 224 LYS A CA 1
ATOM 1812 C C . LYS A 1 224 ? -10.852 -16.547 -1.617 1 91.56 224 LYS A C 1
ATOM 1814 O O . LYS A 1 224 ? -11.641 -16.203 -0.729 1 91.56 224 LYS A O 1
ATOM 1819 N N . GLU A 1 225 ? -10.375 -17.734 -1.753 1 93.5 225 GLU A N 1
ATOM 1820 C CA . GLU A 1 225 ? -10.844 -18.812 -0.892 1 93.5 225 GLU A CA 1
ATOM 1821 C C . GLU A 1 225 ? -10.5 -18.547 0.571 1 93.5 225 GLU A C 1
ATOM 1823 O O . GLU A 1 225 ? -11.336 -18.734 1.455 1 93.5 225 GLU A O 1
ATOM 1828 N N . ILE A 1 226 ? -9.32 -18.094 0.779 1 94.88 226 ILE A N 1
ATOM 1829 C CA . ILE A 1 226 ? -8.867 -17.859 2.145 1 94.88 226 ILE A CA 1
ATOM 1830 C C . ILE A 1 226 ? -9.617 -16.672 2.736 1 94.88 226 ILE A C 1
ATOM 1832 O O . ILE A 1 226 ? -9.984 -16.688 3.914 1 94.88 226 ILE A O 1
ATOM 1836 N N . TYR A 1 227 ? -9.867 -15.633 1.951 1 93.88 227 TYR A N 1
ATOM 1837 C CA . TYR A 1 227 ? -10.602 -14.469 2.422 1 93.88 227 TYR A CA 1
ATOM 1838 C C . TYR A 1 227 ? -12.039 -14.844 2.791 1 93.88 227 TYR A C 1
ATOM 1840 O O . TYR A 1 227 ? -12.57 -14.367 3.797 1 93.88 227 TYR A O 1
ATOM 1848 N N . GLU A 1 228 ? -12.609 -15.703 2.012 1 91.88 228 GLU A N 1
ATOM 1849 C CA . GLU A 1 228 ? -14 -16.094 2.213 1 91.88 228 GLU A CA 1
ATOM 1850 C C . GLU A 1 228 ? -14.141 -17.047 3.398 1 91.88 228 GLU A C 1
ATOM 1852 O O . GLU A 1 228 ? -15.125 -16.984 4.145 1 91.88 228 GLU A O 1
ATOM 1857 N N . LYS A 1 229 ? -13.141 -17.875 3.486 1 94.25 229 LYS A N 1
ATOM 1858 C CA . LYS A 1 229 ? -13.195 -18.875 4.547 1 94.25 229 LYS A CA 1
ATOM 1859 C C . LYS A 1 229 ? -11.852 -18.969 5.273 1 94.25 229 LYS A C 1
ATOM 1861 O O . LYS A 1 229 ? -11.188 -20 5.211 1 94.25 229 LYS A O 1
ATOM 1866 N N . PRO A 1 230 ? -11.57 -17.953 6.012 1 96 230 PRO A N 1
ATOM 1867 C CA . PRO A 1 230 ? -10.336 -18.047 6.797 1 96 230 PRO A CA 1
ATOM 1868 C C . PRO A 1 230 ? -10.367 -19.172 7.828 1 96 230 PRO A C 1
ATOM 1870 O O . PRO A 1 230 ? -11.422 -19.438 8.414 1 96 230 PRO A O 1
ATOM 1873 N N . LEU A 1 231 ? -9.227 -19.75 8.023 1 95.12 231 LEU A N 1
ATOM 1874 C CA . LEU A 1 231 ? -9.125 -20.875 8.938 1 95.12 231 LEU A CA 1
ATOM 1875 C C . LEU A 1 231 ? -9.406 -20.438 10.375 1 95.12 231 LEU A C 1
ATOM 1877 O O . LEU A 1 231 ? -10.039 -21.156 11.141 1 95.12 231 LEU A O 1
ATOM 1881 N N . ASP A 1 232 ? -8.891 -19.25 10.781 1 94.12 232 ASP A N 1
ATOM 1882 C CA . ASP A 1 232 ? -9.07 -18.719 12.125 1 94.12 232 ASP A CA 1
ATOM 1883 C C . ASP A 1 232 ? -9.047 -17.188 12.117 1 94.12 232 ASP A C 1
ATOM 1885 O O . ASP A 1 232 ? -9 -16.578 11.047 1 94.12 232 ASP A O 1
ATOM 1889 N N . THR A 1 233 ? -9.18 -16.672 13.312 1 94.38 233 THR A N 1
ATOM 1890 C CA . THR A 1 233 ? -9.289 -15.219 13.43 1 94.38 233 THR A CA 1
ATOM 1891 C C . THR A 1 233 ? -7.969 -14.547 13.055 1 94.38 233 THR A C 1
ATOM 1893 O O . THR A 1 233 ? -7.961 -13.422 12.555 1 94.38 233 THR A O 1
ATOM 1896 N N . TYR A 1 234 ? -6.922 -15.258 13.25 1 92.31 234 TYR A N 1
ATOM 1897 C CA . TYR A 1 234 ? -5.633 -14.695 12.867 1 92.31 234 TYR A CA 1
ATOM 1898 C C . TYR A 1 234 ? -5.559 -14.477 11.359 1 92.31 234 TYR A C 1
ATOM 1900 O O . TYR A 1 234 ? -5.176 -13.398 10.898 1 92.31 234 TYR A O 1
ATOM 1908 N N . VAL A 1 235 ? -5.926 -15.461 10.609 1 93.88 235 VAL A N 1
ATOM 1909 C CA . VAL A 1 235 ? -5.91 -15.391 9.156 1 93.88 235 VAL A CA 1
ATOM 1910 C C . VAL A 1 235 ? -6.855 -14.289 8.68 1 93.88 235 VAL A C 1
ATOM 1912 O O . VAL A 1 235 ? -6.512 -13.5 7.797 1 93.88 235 VAL A O 1
ATOM 1915 N N . ALA A 1 236 ? -7.996 -14.211 9.344 1 94.12 236 ALA A N 1
ATOM 1916 C CA . ALA A 1 236 ? -8.969 -13.172 9 1 94.12 236 ALA A CA 1
ATOM 1917 C C . ALA A 1 236 ? -8.383 -11.781 9.227 1 94.12 236 ALA A C 1
ATOM 1919 O O . ALA A 1 236 ? -8.414 -10.938 8.328 1 94.12 236 ALA A O 1
ATOM 1920 N N . ASN A 1 237 ? -7.824 -11.625 10.367 1 90.69 237 ASN A N 1
ATOM 1921 C CA . ASN A 1 237 ? -7.238 -10.344 10.727 1 90.69 237 ASN A CA 1
ATOM 1922 C C . ASN A 1 237 ? -6.07 -9.984 9.82 1 90.69 237 ASN A C 1
ATOM 1924 O O . ASN A 1 237 ? -5.902 -8.82 9.438 1 90.69 237 ASN A O 1
ATOM 1928 N N . PHE A 1 238 ? -5.367 -10.969 9.492 1 87.38 238 PHE A N 1
ATOM 1929 C CA . PHE A 1 238 ? -4.211 -10.758 8.633 1 87.38 238 PHE A CA 1
ATOM 1930 C C . PHE A 1 238 ? -4.641 -10.227 7.27 1 87.38 238 PHE A C 1
ATOM 1932 O O . PHE A 1 238 ? -3.953 -9.391 6.68 1 87.38 238 PHE A O 1
ATOM 1939 N N . LEU A 1 239 ? -5.723 -10.703 6.844 1 90.06 239 LEU A N 1
ATOM 1940 C CA . LEU A 1 239 ? -6.203 -10.32 5.523 1 90.06 239 LEU A CA 1
ATOM 1941 C C . LEU A 1 239 ? -7.039 -9.047 5.598 1 90.06 239 LEU A C 1
ATOM 1943 O O . LEU A 1 239 ? -7.598 -8.609 4.59 1 90.06 239 LEU A O 1
ATOM 1947 N N . GLY A 1 240 ? -7.234 -8.555 6.77 1 87.62 240 GLY A N 1
ATOM 1948 C CA . GLY A 1 240 ? -7.852 -7.246 6.895 1 87.62 240 GLY A CA 1
ATOM 1949 C C . GLY A 1 240 ? -9.242 -7.297 7.492 1 87.62 240 GLY A C 1
ATOM 1950 O O . GLY A 1 240 ? -9.922 -6.27 7.59 1 87.62 240 GLY A O 1
ATOM 1951 N N . ILE A 1 241 ? -9.695 -8.469 7.895 1 93.12 241 ILE A N 1
ATOM 1952 C CA . ILE A 1 241 ? -11.008 -8.594 8.531 1 93.12 241 ILE A CA 1
ATOM 1953 C C . ILE A 1 241 ? -10.852 -8.516 10.047 1 93.12 241 ILE A C 1
ATOM 1955 O O . ILE A 1 241 ? -10.477 -9.492 10.695 1 93.12 241 ILE A O 1
ATOM 1959 N N . LYS A 1 242 ? -11.234 -7.426 10.539 1 91.75 242 LYS A N 1
ATOM 1960 C CA . LYS A 1 242 ? -11.031 -7.199 11.969 1 91.75 242 LYS A CA 1
ATOM 1961 C C . LYS A 1 242 ? -12.305 -7.473 12.758 1 91.75 242 LYS A C 1
ATOM 1963 O O . LYS A 1 242 ? -12.266 -7.629 13.984 1 91.75 242 LYS A O 1
ATOM 1968 N N . ASN A 1 243 ? -13.461 -7.52 12.062 1 95.5 243 ASN A N 1
ATOM 1969 C CA . ASN A 1 243 ? -14.75 -7.754 12.711 1 95.5 243 ASN A CA 1
ATOM 1970 C C . ASN A 1 243 ? -14.922 -9.219 13.094 1 95.5 243 ASN A C 1
ATOM 1972 O O . ASN A 1 243 ? -15.734 -9.93 12.492 1 95.5 243 ASN A O 1
ATOM 1976 N N . THR A 1 244 ? -14.18 -9.625 14.047 1 95.12 244 THR A N 1
ATOM 1977 C CA . THR A 1 244 ? -14.273 -10.992 14.555 1 95.12 244 THR A CA 1
ATOM 1978 C C . THR A 1 244 ? -14.695 -11 16.016 1 95.12 244 THR A C 1
ATOM 1980 O O . THR A 1 244 ? -14.164 -10.234 16.828 1 95.12 244 THR A O 1
ATOM 1983 N N . PHE A 1 245 ? -15.68 -11.852 16.359 1 94.25 245 PHE A N 1
ATOM 1984 C CA . PHE A 1 245 ? -16.219 -11.898 17.719 1 94.25 245 PHE A CA 1
ATOM 1985 C C . PHE A 1 245 ? -16.391 -13.344 18.172 1 94.25 245 PHE A C 1
ATOM 1987 O O . PHE A 1 245 ? -16.797 -14.203 17.406 1 94.25 245 PHE A O 1
ATOM 1994 N N . TYR A 1 246 ? -16.094 -13.539 19.391 1 94 246 TYR A N 1
ATOM 1995 C CA . TYR A 1 246 ? -16.234 -14.867 19.984 1 94 246 TYR A CA 1
ATOM 1996 C C . TYR A 1 246 ? -17.516 -14.961 20.812 1 94 246 TYR A C 1
ATOM 1998 O O . TYR A 1 246 ? -17.812 -14.07 21.609 1 94 246 TYR A O 1
ATOM 2006 N N . GLY A 1 247 ? -18.234 -16.078 20.516 1 93 247 GLY A N 1
ATOM 2007 C CA . GLY A 1 247 ? -19.469 -16.25 21.25 1 93 247 GLY A CA 1
ATOM 2008 C C . GLY A 1 247 ? -20.109 -17.609 21.031 1 93 247 GLY A C 1
ATOM 2009 O O . GLY A 1 247 ? -19.422 -18.562 20.672 1 93 247 GLY A O 1
ATOM 2010 N N . ARG A 1 248 ? -21.359 -17.641 21.422 1 93.06 248 ARG A N 1
ATOM 2011 C CA . ARG A 1 248 ? -22.109 -18.875 21.328 1 93.06 248 ARG A CA 1
ATOM 2012 C C . ARG A 1 248 ? -23.344 -18.719 20.453 1 93.06 248 ARG A C 1
ATOM 2014 O O . ARG A 1 248 ? -23.906 -17.609 20.359 1 93.06 248 ARG A O 1
ATOM 2021 N N . VAL A 1 249 ? -23.703 -19.844 19.797 1 93.62 249 VAL A N 1
ATOM 2022 C CA . VAL A 1 249 ? -24.906 -19.844 18.969 1 93.62 249 VAL A CA 1
ATOM 2023 C C . VAL A 1 249 ? -26.031 -20.578 19.688 1 93.62 249 VAL A C 1
ATOM 2025 O O . VAL A 1 249 ? -25.875 -21.719 20.109 1 93.62 249 VAL A O 1
ATOM 2028 N N . GLU A 1 250 ? -27.094 -19.797 19.875 1 92.5 250 GLU A N 1
ATOM 2029 C CA . GLU A 1 250 ? -28.312 -20.359 20.469 1 92.5 250 GLU A CA 1
ATOM 2030 C C . GLU A 1 250 ? -29.547 -19.938 19.688 1 92.5 250 GLU A C 1
ATOM 2032 O O . GLU A 1 250 ? -29.734 -18.75 19.422 1 92.5 250 GLU A O 1
ATOM 2037 N N . ASP A 1 251 ? -30.406 -20.844 19.312 1 91.75 251 ASP A N 1
ATOM 2038 C CA . ASP A 1 251 ? -31.641 -20.578 18.594 1 91.75 251 ASP A CA 1
ATOM 2039 C C . ASP A 1 251 ? -31.359 -19.781 17.312 1 91.75 251 ASP A C 1
ATOM 2041 O O . ASP A 1 251 ? -31.984 -18.75 17.047 1 91.75 251 ASP A O 1
ATOM 2045 N N . ASP A 1 252 ? -30.281 -20.094 16.703 1 91.06 252 ASP A N 1
ATOM 2046 C CA . ASP A 1 252 ? -29.875 -19.516 15.422 1 91.06 252 ASP A CA 1
ATOM 2047 C C . ASP A 1 252 ? -29.406 -18.078 15.594 1 91.06 252 ASP A C 1
ATOM 2049 O O . ASP A 1 252 ? -29.469 -17.281 14.648 1 91.06 252 ASP A O 1
ATOM 2053 N N . ILE A 1 253 ? -29.078 -17.844 16.844 1 93.31 253 ILE A N 1
ATOM 2054 C CA . ILE A 1 253 ? -28.594 -16.5 17.141 1 93.31 253 ILE A CA 1
ATOM 2055 C C . ILE A 1 253 ? -27.219 -16.578 17.797 1 93.31 253 ILE A C 1
ATOM 2057 O O . ILE A 1 253 ? -27.031 -17.297 18.766 1 93.31 253 ILE A O 1
ATOM 2061 N N . PHE A 1 254 ? -26.312 -15.867 17.172 1 93.12 254 PHE A N 1
ATOM 2062 C CA . PHE A 1 254 ? -25 -15.703 17.781 1 93.12 254 PHE A CA 1
ATOM 2063 C C . PHE A 1 254 ? -25.016 -14.609 18.844 1 93.12 254 PHE A C 1
ATOM 2065 O O . PHE A 1 254 ? -25.5 -13.5 18.578 1 93.12 254 PHE A O 1
ATOM 2072 N N . LYS A 1 255 ? -24.531 -14.938 19.984 1 91.38 255 LYS A N 1
ATOM 2073 C CA . LYS A 1 255 ? -24.562 -13.984 21.094 1 91.38 255 LYS A CA 1
ATOM 2074 C C . LYS A 1 255 ? -23.156 -13.703 21.609 1 91.38 255 LYS A C 1
ATOM 2076 O O . LYS A 1 255 ? -22.422 -14.625 21.953 1 91.38 255 LYS A O 1
ATOM 2081 N N . TYR A 1 256 ? -22.812 -12.5 21.594 1 87.44 256 TYR A N 1
ATOM 2082 C CA . TYR A 1 256 ? -21.578 -11.984 22.188 1 87.44 256 TYR A CA 1
ATOM 2083 C C . TYR A 1 256 ? -21.844 -10.68 22.922 1 87.44 256 TYR A C 1
ATOM 2085 O O . TYR A 1 256 ? -22.125 -9.648 22.312 1 87.44 256 TYR A O 1
ATOM 2093 N N . GLU A 1 257 ? -21.672 -10.727 24.203 1 83.38 257 GLU A N 1
ATOM 2094 C CA . GLU A 1 257 ? -21.969 -9.547 25.016 1 83.38 257 GLU A CA 1
ATOM 2095 C C . GLU A 1 257 ? -23.312 -8.953 24.641 1 83.38 257 GLU A C 1
ATOM 2097 O O . GLU A 1 257 ? -24.344 -9.641 24.672 1 83.38 257 GLU A O 1
ATOM 2102 N N . ASN A 1 258 ? -23.328 -7.781 24.016 1 82.94 258 ASN A N 1
ATOM 2103 C CA . ASN A 1 258 ? -24.594 -7.113 23.672 1 82.94 258 ASN A CA 1
ATOM 2104 C C . ASN A 1 258 ? -24.891 -7.211 22.172 1 82.94 258 ASN A C 1
ATOM 2106 O O . ASN A 1 258 ? -25.875 -6.645 21.703 1 82.94 258 ASN A O 1
ATOM 2110 N N . LEU A 1 259 ? -24.078 -8.062 21.594 1 88.25 259 LEU A N 1
ATOM 2111 C CA . LEU A 1 259 ? -24.266 -8.211 20.156 1 88.25 259 LEU A CA 1
ATOM 2112 C C . LEU A 1 259 ? -25.031 -9.5 19.844 1 88.25 259 LEU A C 1
ATOM 2114 O O . LEU A 1 259 ? -24.656 -10.578 20.328 1 88.25 259 LEU A O 1
ATOM 2118 N N . LYS A 1 260 ? -26.188 -9.375 19.172 1 90.5 260 LYS A N 1
ATOM 2119 C CA . LYS A 1 260 ? -26.969 -10.516 18.703 1 90.5 260 LYS A CA 1
ATOM 2120 C C . LYS A 1 260 ? -27.062 -10.539 17.188 1 90.5 260 LYS A C 1
ATOM 2122 O O . LYS A 1 260 ? -27.5 -9.578 16.562 1 90.5 260 LYS A O 1
ATOM 2127 N N . ILE A 1 261 ? -26.578 -11.625 16.656 1 92.69 261 ILE A N 1
ATOM 2128 C CA . ILE A 1 261 ? -26.578 -11.75 15.195 1 92.69 261 ILE A CA 1
ATOM 2129 C C . ILE A 1 261 ? -27.344 -13.008 14.781 1 92.69 261 ILE A C 1
ATOM 2131 O O . ILE A 1 261 ? -27.016 -14.117 15.211 1 92.69 261 ILE A O 1
ATOM 2135 N N . ASN A 1 262 ? -28.312 -12.797 13.992 1 92.31 262 ASN A N 1
ATOM 2136 C CA . ASN A 1 262 ? -29.078 -13.922 13.469 1 92.31 262 ASN A CA 1
ATOM 2137 C C . ASN A 1 262 ? -28.297 -14.703 12.422 1 92.31 262 ASN A C 1
ATOM 2139 O O . ASN A 1 262 ? -27.641 -14.109 11.555 1 92.31 262 ASN A O 1
ATOM 2143 N N . LEU A 1 263 ? -28.328 -16.016 12.57 1 91.25 263 LEU A N 1
ATOM 2144 C CA . LEU A 1 263 ? -27.656 -16.891 11.617 1 91.25 263 LEU A CA 1
ATOM 2145 C C . LEU A 1 263 ? -28.688 -17.672 10.789 1 91.25 263 LEU A C 1
ATOM 2147 O O . LEU A 1 263 ? -29.812 -17.906 11.242 1 91.25 263 LEU A O 1
ATOM 2151 N N . LYS A 1 264 ? -28.344 -17.984 9.641 1 83.38 264 LYS A N 1
ATOM 2152 C CA . LYS A 1 264 ? -29.234 -18.766 8.781 1 83.38 264 LYS A CA 1
ATOM 2153 C C . LYS A 1 264 ? -29.016 -20.25 9 1 83.38 264 LYS A C 1
ATOM 2155 O O . LYS A 1 264 ? -29.922 -21.062 8.75 1 83.38 264 LYS A O 1
ATOM 2160 N N . ASP A 1 265 ? -27.922 -20.609 9.531 1 85.12 265 ASP A N 1
ATOM 2161 C CA . ASP A 1 265 ? -27.531 -22.016 9.633 1 85.12 265 ASP A CA 1
ATOM 2162 C C . ASP A 1 265 ? -27.844 -22.578 11.016 1 85.12 265 ASP A C 1
ATOM 2164 O O . ASP A 1 265 ? -27.109 -22.328 11.977 1 85.12 265 ASP A O 1
ATOM 2168 N N . SER A 1 266 ? -28.797 -23.406 11.109 1 84.06 266 SER A N 1
ATOM 2169 C CA . SER A 1 266 ? -29.219 -24 12.375 1 84.06 266 SER A CA 1
ATOM 2170 C C . SER A 1 266 ? -28.234 -25.047 12.867 1 84.06 266 SER A C 1
ATOM 2172 O O . SER A 1 266 ? -28.266 -25.438 14.031 1 84.06 266 SER A O 1
ATOM 2174 N N . SER A 1 267 ? -27.391 -25.516 11.992 1 87.62 267 SER A N 1
ATOM 2175 C CA . SER A 1 267 ? -26.438 -26.562 12.359 1 87.62 267 SER A CA 1
ATOM 2176 C C . SER A 1 267 ? -25.391 -26.031 13.336 1 87.62 267 SER A C 1
ATOM 2178 O O . SER A 1 267 ? -24.656 -26.812 13.938 1 87.62 267 SER A O 1
ATOM 2180 N N . LEU A 1 268 ? -25.469 -24.797 13.547 1 89.69 268 LEU A N 1
ATOM 2181 C CA . LEU A 1 268 ? -24.438 -24.172 14.383 1 89.69 268 LEU A CA 1
ATOM 2182 C C . LEU A 1 268 ? -24.922 -24.031 15.828 1 89.69 268 LEU A C 1
ATOM 2184 O O . LEU A 1 268 ? -24.141 -23.656 16.703 1 89.69 268 LEU A O 1
ATOM 2188 N N . ASN A 1 269 ? -26.094 -24.406 16.078 1 90 269 ASN A N 1
ATOM 2189 C CA . ASN A 1 269 ? -26.656 -24.234 17.406 1 90 269 ASN A CA 1
ATOM 2190 C C . ASN A 1 269 ? -25.891 -25.047 18.438 1 90 269 ASN A C 1
ATOM 2192 O O . ASN A 1 269 ? -25.562 -26.219 18.203 1 90 269 ASN A O 1
ATOM 2196 N N . GLY A 1 270 ? -25.609 -24.422 19.531 1 89.25 270 GLY A N 1
ATOM 2197 C CA . GLY A 1 270 ? -24.922 -25.109 20.625 1 89.25 270 GLY A CA 1
ATOM 2198 C C . GLY A 1 270 ? -23.422 -24.969 20.562 1 89.25 270 GLY A C 1
ATOM 2199 O O . GLY A 1 270 ? -22.719 -25.328 21.516 1 89.25 270 GLY A O 1
ATOM 2200 N N . PHE A 1 271 ? -22.969 -24.453 19.516 1 90.56 271 PHE A N 1
ATOM 2201 C CA . PHE A 1 271 ? -21.531 -24.391 19.344 1 90.56 271 PHE A CA 1
ATOM 2202 C C . PHE A 1 271 ? -21 -23.031 19.766 1 90.56 271 PHE A C 1
ATOM 2204 O O . PHE A 1 271 ? -21.688 -22.016 19.641 1 90.56 271 PHE A O 1
ATOM 2211 N N . TYR A 1 272 ? -19.781 -23.094 20.344 1 93.5 272 TYR A N 1
ATOM 2212 C CA . TYR A 1 272 ? -18.984 -21.891 20.562 1 93.5 272 TYR A CA 1
ATOM 2213 C C . TYR A 1 272 ? -18 -21.672 19.406 1 93.5 272 TYR A C 1
ATOM 2215 O O . TYR A 1 272 ? -17.578 -22.625 18.75 1 93.5 272 TYR A O 1
ATOM 2223 N N . GLY A 1 273 ? -17.75 -20.406 19.188 1 94.38 273 GLY A N 1
ATOM 2224 C CA . GLY A 1 273 ? -16.781 -20.125 18.156 1 94.38 273 GLY A CA 1
ATOM 2225 C C . GLY A 1 273 ? -16.672 -18.641 17.828 1 94.38 273 GLY A C 1
ATOM 2226 O O . GLY A 1 273 ? -17.062 -17.797 18.641 1 94.38 273 GLY A O 1
ATOM 2227 N N . ASN A 1 274 ? -16.047 -18.359 16.688 1 95.38 274 ASN A N 1
ATOM 2228 C CA . ASN A 1 274 ? -15.844 -16.984 16.219 1 95.38 274 ASN A CA 1
ATOM 2229 C C . ASN A 1 274 ? -16.719 -16.688 15 1 95.38 274 ASN A C 1
ATOM 2231 O O . ASN A 1 274 ? -16.828 -17.5 14.086 1 95.38 274 ASN A O 1
ATOM 2235 N N . ILE A 1 275 ? -17.375 -15.547 15.086 1 94.5 275 ILE A N 1
ATOM 2236 C CA . ILE A 1 275 ? -18.078 -15.055 13.906 1 94.5 275 ILE A CA 1
ATOM 2237 C C . ILE A 1 275 ? -17.203 -14.047 13.164 1 94.5 275 ILE A C 1
ATOM 2239 O O . ILE A 1 275 ? -16.5 -13.242 13.797 1 94.5 275 ILE A O 1
ATOM 2243 N N . ILE A 1 276 ? -17.125 -14.18 11.891 1 95.5 276 ILE A N 1
ATOM 2244 C CA . ILE A 1 276 ? -16.359 -13.273 11.031 1 95.5 276 ILE A CA 1
ATOM 2245 C C . ILE A 1 276 ? -17.328 -12.445 10.18 1 95.5 276 ILE A C 1
ATOM 2247 O O . ILE A 1 276 ? -18.109 -12.992 9.406 1 95.5 276 ILE A O 1
ATOM 2251 N N . LEU A 1 277 ? -17.297 -11.164 10.359 1 95.25 277 LEU A N 1
ATOM 2252 C CA . LEU A 1 277 ? -18.125 -10.25 9.602 1 95.25 277 LEU A CA 1
ATOM 2253 C C . LEU A 1 277 ? -17.281 -9.352 8.703 1 95.25 277 LEU A C 1
ATOM 2255 O O . LEU A 1 277 ? -16.609 -8.445 9.188 1 95.25 277 LEU A O 1
ATOM 2259 N N . LYS A 1 278 ? -17.375 -9.562 7.477 1 95.62 278 LYS A N 1
ATOM 2260 C CA . LYS A 1 278 ? -16.578 -8.805 6.516 1 95.62 278 LYS A CA 1
ATOM 2261 C C . LYS A 1 278 ? -17.047 -7.359 6.418 1 95.62 278 LYS A C 1
ATOM 2263 O O . LYS A 1 278 ? -18.25 -7.102 6.363 1 95.62 278 LYS A O 1
ATOM 2268 N N . PRO A 1 279 ? -16.141 -6.43 6.316 1 95.69 279 PRO A N 1
ATOM 2269 C CA . PRO A 1 279 ? -16.5 -5.008 6.348 1 95.69 279 PRO A CA 1
ATOM 2270 C C . PRO A 1 279 ? -17.359 -4.586 5.156 1 95.69 279 PRO A C 1
ATOM 2272 O O . PRO A 1 279 ? -18.203 -3.689 5.281 1 95.69 279 PRO A O 1
ATOM 2275 N N . GLU A 1 280 ? -17.141 -5.199 4.043 1 94 280 GLU A N 1
ATOM 2276 C CA . GLU A 1 280 ? -17.812 -4.785 2.818 1 94 280 GLU A CA 1
ATOM 2277 C C . GLU A 1 280 ? -19.234 -5.336 2.76 1 94 280 GLU A C 1
ATOM 2279 O O . GLU A 1 280 ? -20.031 -4.941 1.899 1 94 280 GLU A O 1
ATOM 2284 N N . CYS A 1 281 ? -19.625 -6.195 3.678 1 93.56 281 CYS A N 1
ATOM 2285 C CA . CYS A 1 281 ? -20.938 -6.805 3.674 1 93.56 281 CYS A CA 1
ATOM 2286 C C . CYS A 1 281 ? -21.891 -6.074 4.621 1 93.56 281 CYS A C 1
ATOM 2288 O O . CYS A 1 281 ? -23 -6.535 4.879 1 93.56 281 CYS A O 1
ATOM 2290 N N . PHE A 1 282 ? -21.391 -4.973 5.188 1 93.62 282 PHE A N 1
ATOM 2291 C CA . PHE A 1 282 ? -22.203 -4.066 5.98 1 93.62 282 PHE A CA 1
ATOM 2292 C C . PHE A 1 282 ? -22.781 -2.953 5.109 1 93.62 282 PHE A C 1
ATOM 2294 O O . PHE A 1 282 ? -22.25 -2.666 4.035 1 93.62 282 PHE A O 1
ATOM 2301 N N . GLU A 1 283 ? -23.844 -2.373 5.566 1 92.56 283 GLU A N 1
ATOM 2302 C CA . GLU A 1 283 ? -24.391 -1.152 4.996 1 92.56 283 GLU A CA 1
ATOM 2303 C C . GLU A 1 283 ? -24.766 -0.149 6.086 1 92.56 283 GLU A C 1
ATOM 2305 O O . GLU A 1 283 ? -25.469 -0.489 7.039 1 92.56 283 GLU A O 1
ATOM 2310 N N . VAL A 1 284 ? -24.219 1.01 5.914 1 94.25 284 VAL A N 1
ATOM 2311 C CA . VAL A 1 284 ? -24.516 2.08 6.863 1 94.25 284 VAL A CA 1
ATOM 2312 C C . VAL A 1 284 ? -25.656 2.949 6.316 1 94.25 284 VAL A C 1
ATOM 2314 O O . VAL A 1 284 ? -25.594 3.424 5.18 1 94.25 284 VAL A O 1
ATOM 2317 N N . LYS A 1 285 ? -26.641 3.127 7.047 1 92.19 285 LYS A N 1
ATOM 2318 C CA . LYS A 1 285 ? -27.797 3.922 6.648 1 92.19 285 LYS A CA 1
ATOM 2319 C C . LYS A 1 285 ? -28.078 5.027 7.66 1 92.19 285 LYS A C 1
ATOM 2321 O O . LYS A 1 285 ? -27.781 4.879 8.852 1 92.19 285 LYS A O 1
ATOM 2326 N N . LYS A 1 286 ? -28.625 6.051 7.086 1 91 286 LYS A N 1
ATOM 2327 C CA . LYS A 1 286 ? -29.094 7.113 7.969 1 91 286 LYS A CA 1
ATOM 2328 C C . LYS A 1 286 ? -30.281 6.652 8.797 1 91 286 LYS A C 1
ATOM 2330 O O . LYS A 1 286 ? -31.016 5.75 8.391 1 91 286 LYS A O 1
ATOM 2335 N N . MET A 1 287 ? -30.5 7.312 9.945 1 82.12 287 MET A N 1
ATOM 2336 C CA . MET A 1 287 ? -31.531 6.922 10.891 1 82.12 287 MET A CA 1
ATOM 2337 C C . MET A 1 287 ? -32.938 7.031 10.266 1 82.12 287 MET A C 1
ATOM 2339 O O . MET A 1 287 ? -33.812 6.242 10.578 1 82.12 287 MET A O 1
ATOM 2343 N N . TYR A 1 288 ? -33.094 7.902 9.312 1 74 288 TYR A N 1
ATOM 2344 C CA . TYR A 1 288 ? -34.438 8.117 8.773 1 74 288 TYR A CA 1
ATOM 2345 C C . TYR A 1 288 ? -34.781 7.082 7.703 1 74 288 TYR A C 1
ATOM 2347 O O . TYR A 1 288 ? -35.938 6.926 7.324 1 74 288 TYR A O 1
ATOM 2355 N N . ASN A 1 289 ? -33.812 6.297 7.258 1 67.44 289 ASN A N 1
ATOM 2356 C CA . ASN A 1 289 ? -34 5.285 6.227 1 67.44 289 ASN A CA 1
ATOM 2357 C C . ASN A 1 289 ? -34.125 3.887 6.832 1 67.44 289 ASN A C 1
ATOM 2359 O O . ASN A 1 289 ? -33.812 2.895 6.18 1 67.44 289 ASN A O 1
ATOM 2363 N N . LEU A 1 290 ? -34.656 3.871 7.984 1 64.75 290 LEU A N 1
ATOM 2364 C CA . LEU A 1 290 ? -34.656 2.637 8.766 1 64.75 290 LEU A CA 1
ATOM 2365 C C . LEU A 1 290 ? -35.625 1.623 8.195 1 64.75 290 LEU A C 1
ATOM 2367 O O . LEU A 1 290 ? -36.781 1.963 7.918 1 64.75 290 LEU A O 1
ATOM 2371 N N . LYS A 1 291 ? -35.094 0.592 7.582 1 65.56 291 LYS A N 1
ATOM 2372 C CA . LYS A 1 291 ? -35.906 -0.578 7.316 1 65.56 291 LYS A CA 1
ATOM 2373 C C . LYS A 1 291 ? -35.594 -1.709 8.289 1 65.56 291 LYS A C 1
ATOM 2375 O O . LYS A 1 291 ? -34.469 -1.808 8.789 1 65.56 291 LYS A O 1
ATOM 2380 N N . ASN A 1 292 ? -36.625 -2.33 8.805 1 68.06 292 ASN A N 1
ATOM 2381 C CA . ASN A 1 292 ? -36.469 -3.504 9.656 1 68.06 292 ASN A CA 1
ATOM 2382 C C . ASN A 1 292 ? -35.531 -4.535 9.016 1 68.06 292 ASN A C 1
ATOM 2384 O O . ASN A 1 292 ? -35.75 -4.977 7.891 1 68.06 292 ASN A O 1
ATOM 2388 N N . ALA A 1 293 ? -34.281 -4.531 9.461 1 75.31 293 ALA A N 1
ATOM 2389 C CA . ALA A 1 293 ? -33.375 -5.555 8.977 1 75.31 293 ALA A CA 1
ATOM 2390 C C . ALA A 1 293 ? -33.031 -6.566 10.07 1 75.31 293 ALA A C 1
ATOM 2392 O O . ALA A 1 293 ? -33 -6.219 11.25 1 75.31 293 ALA A O 1
ATOM 2393 N N . LEU A 1 294 ? -33.031 -7.82 9.805 1 80.12 294 LEU A N 1
ATOM 2394 C CA . LEU A 1 294 ? -32.75 -8.922 10.727 1 80.12 294 LEU A CA 1
ATOM 2395 C C . LEU A 1 294 ? -31.453 -8.68 11.477 1 80.12 294 LEU A C 1
ATOM 2397 O O . LEU A 1 294 ? -31.406 -8.844 12.695 1 80.12 294 LEU A O 1
ATOM 2401 N N . ASN A 1 295 ? -30.391 -8.234 10.836 1 90.12 295 ASN A N 1
ATOM 2402 C CA . ASN A 1 295 ? -29.094 -7.949 11.422 1 90.12 295 ASN A CA 1
ATOM 2403 C C . ASN A 1 295 ? -28.719 -6.473 11.289 1 90.12 295 ASN A C 1
ATOM 2405 O O . ASN A 1 295 ? -27.719 -6.133 10.672 1 90.12 295 ASN A O 1
ATOM 2409 N N . GLY A 1 296 ? -29.641 -5.734 11.953 1 90.19 296 GLY A N 1
ATOM 2410 C CA . GLY A 1 296 ? -29.453 -4.297 12.008 1 90.19 296 GLY A CA 1
ATOM 2411 C C . GLY A 1 296 ? -29.156 -3.785 13.406 1 90.19 296 GLY A C 1
ATOM 2412 O O . GLY A 1 296 ? -29.734 -4.266 14.383 1 90.19 296 GLY A O 1
ATOM 2413 N N . PHE A 1 297 ? -28.203 -2.848 13.492 1 90.94 297 PHE A N 1
ATOM 2414 C CA . PHE A 1 297 ? -27.766 -2.324 14.781 1 90.94 297 PHE A CA 1
ATOM 2415 C C . PHE A 1 297 ? -27.641 -0.805 14.734 1 90.94 297 PHE A C 1
ATOM 2417 O O . PHE A 1 297 ? -27.25 -0.24 13.711 1 90.94 297 PHE A O 1
ATOM 2424 N N . TYR A 1 298 ? -28.016 -0.281 15.859 1 92.06 298 TYR A N 1
ATOM 2425 C CA . TYR A 1 298 ? -27.719 1.138 16.016 1 92.06 298 TYR A CA 1
ATOM 2426 C C . TYR A 1 298 ? -26.281 1.35 16.453 1 92.06 298 TYR A C 1
ATOM 2428 O O . TYR A 1 298 ? -25.719 0.553 17.219 1 92.06 298 TYR A O 1
ATOM 2436 N N . GLY A 1 299 ? -25.672 2.391 15.898 1 94.25 299 GLY A N 1
ATOM 2437 C CA . GLY A 1 299 ? -24.297 2.689 16.281 1 94.25 299 GLY A CA 1
ATOM 2438 C C . GLY A 1 299 ? -23.938 4.152 16.094 1 94.25 299 GLY A C 1
ATOM 2439 O O . GLY A 1 299 ? -24.766 4.953 15.648 1 94.25 299 GLY A O 1
ATOM 2440 N N . ILE A 1 300 ? -22.766 4.473 16.562 1 96.62 300 ILE A N 1
ATOM 2441 C CA . ILE A 1 300 ? -22.234 5.828 16.438 1 96.62 300 ILE A CA 1
ATOM 2442 C C . ILE A 1 300 ? -20.938 5.805 15.625 1 96.62 300 ILE A C 1
ATOM 2444 O O . ILE A 1 300 ? -20.047 5 15.891 1 96.62 300 ILE A O 1
ATOM 2448 N N . ILE A 1 301 ? -20.859 6.656 14.641 1 96.38 301 ILE A N 1
ATOM 2449 C CA . ILE A 1 301 ? -19.656 6.738 13.82 1 96.38 301 ILE A CA 1
ATOM 2450 C C . ILE A 1 301 ? -18.516 7.312 14.648 1 96.38 301 ILE A C 1
ATOM 2452 O O . ILE A 1 301 ? -18.578 8.461 15.102 1 96.38 301 ILE A O 1
ATOM 2456 N N . LYS A 1 302 ? -17.516 6.496 14.82 1 93.88 302 LYS A N 1
ATOM 2457 C CA . LYS A 1 302 ? -16.344 6.934 15.547 1 93.88 302 LYS A CA 1
ATOM 2458 C C . LYS A 1 302 ? -15.305 7.547 14.609 1 93.88 302 LYS A C 1
ATOM 2460 O O . LYS A 1 302 ? -14.555 8.438 15 1 93.88 302 LYS A O 1
ATOM 2465 N N . ASP A 1 303 ? -15.312 7.008 13.469 1 90.19 303 ASP A N 1
ATOM 2466 C CA . ASP A 1 303 ? -14.375 7.473 12.438 1 90.19 303 ASP A CA 1
ATOM 2467 C C . ASP A 1 303 ? -14.945 7.242 11.039 1 90.19 303 ASP A C 1
ATOM 2469 O O . ASP A 1 303 ? -15.711 6.305 10.828 1 90.19 303 ASP A O 1
ATOM 2473 N N . CYS A 1 304 ? -14.633 8.117 10.195 1 89.94 304 CYS A N 1
ATOM 2474 C CA . CYS A 1 304 ? -15.055 8.039 8.805 1 89.94 304 CYS A CA 1
ATOM 2475 C C . CYS A 1 304 ? -14 8.633 7.879 1 89.94 304 CYS A C 1
ATOM 2477 O O . CYS A 1 304 ? -13.57 9.773 8.07 1 89.94 304 CYS A O 1
ATOM 2479 N N . SER A 1 305 ? -13.625 7.816 7.008 1 87.25 305 SER A N 1
ATOM 2480 C CA . SER A 1 305 ? -12.609 8.289 6.074 1 87.25 305 SER A CA 1
ATOM 2481 C C . SER A 1 305 ? -12.977 7.945 4.633 1 87.25 305 SER A C 1
ATOM 2483 O O . SER A 1 305 ? -13.555 6.883 4.375 1 87.25 305 SER A O 1
ATOM 2485 N N . PHE A 1 306 ? -12.633 8.852 3.768 1 88.75 306 PHE A N 1
ATOM 2486 C CA . PHE A 1 306 ? -12.844 8.648 2.338 1 88.75 306 PHE A CA 1
ATOM 2487 C C . PHE A 1 306 ? -11.578 8.109 1.678 1 88.75 306 PHE A C 1
ATOM 2489 O O . PHE A 1 306 ? -10.484 8.648 1.887 1 88.75 306 PHE A O 1
ATOM 2496 N N . ARG A 1 307 ? -11.781 6.965 0.921 1 87.88 307 ARG A N 1
ATOM 2497 C CA . ARG A 1 307 ? -10.656 6.402 0.187 1 87.88 307 ARG A CA 1
ATOM 2498 C C . ARG A 1 307 ? -11.078 5.957 -1.21 1 87.88 307 ARG A C 1
ATOM 2500 O O . ARG A 1 307 ? -11.68 4.895 -1.374 1 87.88 307 ARG A O 1
ATOM 2507 N N . GLN A 1 308 ? -10.664 6.668 -2.174 1 86.94 308 GLN A N 1
ATOM 2508 C CA . GLN A 1 308 ? -10.836 6.336 -3.584 1 86.94 308 GLN A CA 1
ATOM 2509 C C . GLN A 1 308 ? -12.273 5.891 -3.867 1 86.94 308 GLN A C 1
ATOM 2511 O O . GLN A 1 308 ? -12.492 4.816 -4.43 1 86.94 308 GLN A O 1
ATOM 2516 N N . GLY A 1 309 ? -13.188 6.645 -3.492 1 89.12 309 GLY A N 1
ATOM 2517 C CA . GLY A 1 309 ? -14.578 6.414 -3.842 1 89.12 309 GLY A CA 1
ATOM 2518 C C . GLY A 1 309 ? -15.32 5.57 -2.822 1 89.12 309 GLY A C 1
ATOM 2519 O O . GLY A 1 309 ? -16.5 5.273 -2.998 1 89.12 309 GLY A O 1
ATOM 2520 N N . PHE A 1 310 ? -14.656 5.219 -1.773 1 92.44 310 PHE A N 1
ATOM 2521 C CA . PHE A 1 310 ? -15.281 4.418 -0.728 1 92.44 310 PHE A CA 1
ATOM 2522 C C . PHE A 1 310 ? -15.172 5.109 0.625 1 92.44 310 PHE A C 1
ATOM 2524 O O . PHE A 1 310 ? -14.297 5.953 0.824 1 92.44 310 PHE A O 1
ATOM 2531 N N . LEU A 1 311 ? -16.094 4.773 1.432 1 92.62 311 LEU A N 1
ATOM 2532 C CA . LEU A 1 311 ? -16.062 5.25 2.811 1 92.62 311 LEU A CA 1
ATOM 2533 C C . LEU A 1 311 ? -15.695 4.121 3.768 1 92.62 311 LEU A C 1
ATOM 2535 O O . LEU A 1 311 ? -16.203 3.006 3.641 1 92.62 311 LEU A O 1
ATOM 2539 N N . PHE A 1 312 ? -14.758 4.406 4.574 1 92.5 312 PHE A N 1
ATOM 2540 C CA . PHE A 1 312 ? -14.352 3.492 5.637 1 92.5 312 PHE A CA 1
ATOM 2541 C C . PHE A 1 312 ? -14.836 3.994 6.992 1 92.5 312 PHE A C 1
ATOM 2543 O O . PHE A 1 312 ? -14.484 5.098 7.414 1 92.5 312 PHE A O 1
ATOM 2550 N N . PHE A 1 313 ? -15.633 3.166 7.676 1 94.62 313 PHE A N 1
ATOM 2551 C CA . PHE A 1 313 ? -16.219 3.572 8.945 1 94.62 313 PHE A CA 1
ATOM 2552 C C . PHE A 1 313 ? -15.664 2.742 10.094 1 94.62 313 PHE A C 1
ATOM 2554 O O . PHE A 1 313 ? -15.375 1.554 9.93 1 94.62 313 PHE A O 1
ATOM 2561 N N . LYS A 1 314 ? -15.43 3.342 11.094 1 94.75 314 LYS A N 1
ATOM 2562 C CA . LYS A 1 314 ? -15.422 2.693 12.406 1 94.75 314 LYS A CA 1
ATOM 2563 C C . LYS A 1 314 ? -16.641 3.092 13.227 1 94.75 314 LYS A C 1
ATOM 2565 O O . LYS A 1 314 ? -16.844 4.273 13.523 1 94.75 314 LYS A O 1
ATOM 2570 N N . ILE A 1 315 ? -17.438 2.141 13.547 1 96.38 315 ILE A N 1
ATOM 2571 C CA . ILE A 1 315 ? -18.719 2.424 14.203 1 96.38 315 ILE A CA 1
ATOM 2572 C C . ILE A 1 315 ? -18.781 1.7 15.547 1 96.38 315 ILE A C 1
ATOM 2574 O O . ILE A 1 315 ? -18.422 0.523 15.641 1 96.38 315 ILE A O 1
ATOM 2578 N N . ASP A 1 316 ? -19.109 2.418 16.469 1 96.31 316 ASP A N 1
ATOM 2579 C CA . ASP A 1 316 ? -19.359 1.822 17.781 1 96.31 316 ASP A CA 1
ATOM 2580 C C . ASP A 1 316 ? -20.766 1.239 17.859 1 96.31 316 ASP A C 1
ATOM 2582 O O . ASP A 1 316 ? -21.75 1.979 17.844 1 96.31 316 ASP A O 1
ATOM 2586 N N . VAL A 1 317 ? -20.875 -0.024 17.891 1 93.38 317 VAL A N 1
ATOM 2587 C CA . VAL A 1 317 ? -22.141 -0.74 18.016 1 93.38 317 VAL A CA 1
ATOM 2588 C C . VAL A 1 317 ? -22.172 -1.515 19.328 1 93.38 317 VAL A C 1
ATOM 2590 O O . VAL A 1 317 ? -21.5 -2.539 19.469 1 93.38 317 VAL A O 1
ATOM 2593 N N . LYS A 1 318 ? -22.984 -1.089 20.266 1 89.81 318 LYS A N 1
ATOM 2594 C CA . LYS A 1 318 ? -23.125 -1.76 21.547 1 89.81 318 LYS A CA 1
ATOM 2595 C C . LYS A 1 318 ? -21.766 -1.972 22.203 1 89.81 318 LYS A C 1
ATOM 2597 O O . LYS A 1 318 ? -21.438 -3.086 22.625 1 89.81 318 LYS A O 1
ATOM 2602 N N . SER A 1 319 ? -20.828 -1.074 22.125 1 88.31 319 SER A N 1
ATOM 2603 C CA . SER A 1 319 ? -19.516 -1.021 22.766 1 88.31 319 SER A CA 1
ATOM 2604 C C . SER A 1 319 ? -18.5 -1.865 22 1 88.31 319 SER A C 1
ATOM 2606 O O . SER A 1 319 ? -17.453 -2.232 22.547 1 88.31 319 SER A O 1
ATOM 2608 N N . ASN A 1 320 ? -18.953 -2.268 20.859 1 91.38 320 ASN A N 1
ATOM 2609 C CA . ASN A 1 320 ? -18 -2.941 19.969 1 91.38 320 ASN A CA 1
ATOM 2610 C C . ASN A 1 320 ? -17.672 -2.078 18.75 1 91.38 320 ASN A C 1
ATOM 2612 O O . ASN A 1 320 ? -18.547 -1.434 18.172 1 91.38 320 ASN A O 1
ATOM 2616 N N . GLU A 1 321 ? -16.438 -2.096 18.391 1 93.38 321 GLU A N 1
ATOM 2617 C CA . GLU A 1 321 ? -16.016 -1.356 17.203 1 93.38 321 GLU A CA 1
ATOM 2618 C C . GLU A 1 321 ? -16.125 -2.223 15.945 1 93.38 321 GLU A C 1
ATOM 2620 O O . GLU A 1 321 ? -15.539 -3.303 15.883 1 93.38 321 GLU A O 1
ATOM 2625 N N . ILE A 1 322 ? -16.906 -1.736 15.031 1 95.25 322 ILE A N 1
ATOM 2626 C CA . ILE A 1 322 ? -17.125 -2.463 13.789 1 95.25 322 ILE A CA 1
ATOM 2627 C C . ILE A 1 322 ? -16.594 -1.641 12.617 1 95.25 322 ILE A C 1
ATOM 2629 O O . ILE A 1 322 ? -16.859 -0.442 12.516 1 95.25 322 ILE A O 1
ATOM 2633 N N . GLU A 1 323 ? -15.844 -2.287 11.789 1 95.81 323 GLU A N 1
ATOM 2634 C CA . GLU A 1 323 ? -15.344 -1.643 10.578 1 95.81 323 GLU A CA 1
ATOM 2635 C C . GLU A 1 323 ? -16.266 -1.928 9.391 1 95.81 323 GLU A C 1
ATOM 2637 O O . GLU A 1 323 ? -16.719 -3.057 9.203 1 95.81 323 GLU A O 1
ATOM 2642 N N . VAL A 1 324 ? -16.609 -0.885 8.656 1 96 324 VAL A N 1
ATOM 2643 C CA . VAL A 1 324 ? -17.5 -0.998 7.516 1 96 324 VAL A CA 1
ATOM 2644 C C . VAL A 1 324 ? -16.891 -0.285 6.309 1 96 324 VAL A C 1
ATOM 2646 O O . VAL A 1 324 ? -16.297 0.784 6.449 1 96 324 VAL A O 1
ATOM 2649 N N . VAL A 1 325 ? -16.953 -0.907 5.168 1 94.88 325 VAL A N 1
ATOM 2650 C CA . VAL A 1 325 ? -16.562 -0.285 3.91 1 94.88 325 VAL A CA 1
ATOM 2651 C C . VAL A 1 325 ? -17.766 -0.179 2.979 1 94.88 325 VAL A C 1
ATOM 2653 O O . VAL A 1 325 ? -18.469 -1.167 2.744 1 94.88 325 VAL A O 1
ATOM 2656 N N . GLN A 1 326 ? -18.031 0.973 2.541 1 93.56 326 GLN A N 1
ATOM 2657 C CA . GLN A 1 326 ? -19.188 1.214 1.6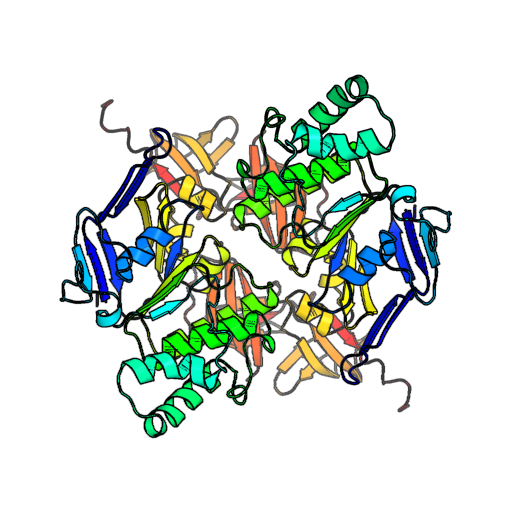95 1 93.56 326 GLN A CA 1
ATOM 2658 C C . GLN A 1 326 ? -18.859 2.201 0.579 1 93.56 326 GLN A C 1
ATOM 2660 O O . GLN A 1 326 ? -18.031 3.092 0.754 1 93.56 326 GLN A O 1
ATOM 2665 N N . LYS A 1 327 ? -19.484 1.986 -0.525 1 91 327 LYS A N 1
ATOM 2666 C CA . LYS A 1 327 ? -19.312 2.914 -1.64 1 91 327 LYS A CA 1
ATOM 2667 C C . LYS A 1 327 ? -19.797 4.312 -1.274 1 91 327 LYS A C 1
ATOM 2669 O O . LYS A 1 327 ? -20.844 4.465 -0.642 1 91 327 LYS A O 1
ATOM 2674 N N . PHE A 1 328 ? -18.984 5.27 -1.71 1 89.12 328 PHE A N 1
ATOM 2675 C CA . PHE A 1 328 ? -19.328 6.668 -1.464 1 89.12 328 PHE A CA 1
ATOM 2676 C C . PHE A 1 328 ? -20.531 7.086 -2.316 1 89.12 328 PHE A C 1
ATOM 2678 O O . PHE A 1 328 ? -20.625 6.715 -3.486 1 89.12 328 PHE A O 1
ATOM 2685 N N . ASN A 1 329 ? -21.469 7.707 -1.659 1 84.81 329 ASN A N 1
ATOM 2686 C CA . ASN A 1 329 ? -22.641 8.289 -2.309 1 84.81 329 ASN A CA 1
ATOM 2687 C C . ASN A 1 329 ? -22.734 9.789 -2.064 1 84.81 329 ASN A C 1
ATOM 2689 O O . ASN A 1 329 ? -22.828 10.234 -0.917 1 84.81 329 ASN A O 1
ATOM 2693 N N . LEU A 1 330 ? -22.719 10.508 -3.158 1 77.25 330 LEU A N 1
ATOM 2694 C CA . LEU A 1 330 ? -22.719 11.969 -3.08 1 77.25 330 LEU A CA 1
ATOM 2695 C C . LEU A 1 330 ? -23.969 12.477 -2.383 1 77.25 330 LEU A C 1
ATOM 2697 O O . LEU A 1 330 ? -23.953 13.555 -1.785 1 77.25 330 LEU A O 1
ATOM 2701 N N . ASP A 1 331 ? -24.984 11.703 -2.43 1 80.56 331 ASP A N 1
ATOM 2702 C CA . ASP A 1 331 ? -26.281 12.164 -1.928 1 80.56 331 ASP A CA 1
ATOM 2703 C C . ASP A 1 331 ? -26.391 11.953 -0.42 1 80.56 331 ASP A C 1
ATOM 2705 O O . ASP A 1 331 ? -27.328 12.438 0.213 1 80.56 331 ASP A O 1
ATOM 2709 N N . ILE A 1 332 ? -25.438 11.227 0.114 1 86.19 332 ILE A N 1
ATOM 2710 C CA . ILE A 1 332 ? -25.516 10.906 1.534 1 86.19 332 ILE A CA 1
ATOM 2711 C C . ILE A 1 332 ? -24.219 11.336 2.23 1 86.19 332 ILE A C 1
ATOM 2713 O O . ILE A 1 332 ? -23.125 10.93 1.832 1 86.19 332 ILE A O 1
ATOM 2717 N N . GLU A 1 333 ? -24.359 12.156 3.174 1 88.19 333 GLU A N 1
ATOM 2718 C CA . GLU A 1 333 ? -23.188 12.617 3.92 1 88.19 333 GLU A CA 1
ATOM 2719 C C . GLU A 1 333 ? -23.203 12.094 5.352 1 88.19 333 GLU A C 1
ATOM 2721 O O . GLU A 1 333 ? -24.25 12.086 6.004 1 88.19 333 GLU A O 1
ATOM 2726 N N . PHE A 1 334 ? -22.109 11.586 5.789 1 91.62 334 PHE A N 1
ATOM 2727 C CA . PHE A 1 334 ? -21.938 11.094 7.152 1 91.62 334 PHE A CA 1
ATOM 2728 C C . PHE A 1 334 ? -20.953 11.953 7.926 1 91.62 334 PHE A C 1
ATOM 2730 O O . PHE A 1 334 ? -20.031 12.523 7.344 1 91.62 334 PHE A O 1
ATOM 2737 N N . GLU A 1 335 ? -21.172 12.07 9.188 1 91.44 335 GLU A N 1
ATOM 2738 C CA . GLU A 1 335 ? -20.266 12.828 10.055 1 91.44 335 GLU A CA 1
ATOM 2739 C C . GLU A 1 335 ? -19.859 12.008 11.281 1 91.44 335 GLU A C 1
ATOM 2741 O O . GLU A 1 335 ? -20.641 11.188 11.766 1 91.44 335 GLU A O 1
ATOM 2746 N N . VAL A 1 336 ? -18.703 12.25 11.703 1 91.19 336 VAL A N 1
ATOM 2747 C CA . VAL A 1 336 ? -18.25 11.602 12.93 1 91.19 336 VAL A CA 1
ATOM 2748 C C . VAL A 1 336 ? -19.125 12.023 14.102 1 91.19 336 VAL A C 1
ATOM 2750 O O . VAL A 1 336 ? -19.469 13.203 14.234 1 91.19 336 VAL A O 1
ATOM 2753 N N . GLY A 1 337 ? -19.438 11.125 14.93 1 93.69 337 GLY A N 1
ATOM 2754 C CA . GLY A 1 337 ? -20.328 11.383 16.047 1 93.69 337 GLY A CA 1
ATOM 2755 C C . GLY A 1 337 ? -21.797 11.172 15.711 1 93.69 337 GLY A C 1
ATOM 2756 O O . GLY A 1 337 ? -22.656 11.164 16.594 1 93.69 337 GLY A O 1
ATOM 2757 N N . GLU A 1 338 ? -22.125 10.93 14.484 1 94.38 338 GLU A N 1
ATOM 2758 C CA . GLU A 1 338 ? -23.5 10.758 14.023 1 94.38 338 GLU A CA 1
ATOM 2759 C C . GLU A 1 338 ? -24.031 9.367 14.375 1 94.38 338 GLU A C 1
ATOM 2761 O O . GLU A 1 338 ? -23.297 8.383 14.289 1 94.38 338 GLU A O 1
ATOM 2766 N N . ARG A 1 339 ? -25.281 9.367 14.773 1 94.5 339 ARG A N 1
ATOM 2767 C CA . ARG A 1 339 ? -25.953 8.094 14.984 1 94.5 339 ARG A CA 1
ATOM 2768 C C . ARG A 1 339 ? -26.469 7.523 13.664 1 94.5 339 ARG A C 1
ATOM 2770 O O . ARG A 1 339 ? -27.094 8.227 12.875 1 94.5 339 ARG A O 1
ATOM 2777 N N . VAL A 1 340 ? -26.141 6.176 13.469 1 94.75 340 VAL A N 1
ATOM 2778 C CA . VAL A 1 340 ? -26.5 5.555 12.195 1 94.75 340 VAL A CA 1
ATOM 2779 C C . VAL A 1 340 ? -27.031 4.148 12.438 1 94.75 340 VAL A C 1
ATOM 2781 O O . VAL A 1 340 ? -27 3.648 13.562 1 94.75 340 VAL A O 1
ATOM 2784 N N . PHE A 1 341 ? -27.656 3.645 11.422 1 93.31 341 PHE A N 1
ATOM 2785 C CA . PHE A 1 341 ? -28.094 2.254 11.391 1 93.31 341 PHE A CA 1
ATOM 2786 C C . PHE A 1 341 ? -27.172 1.417 10.516 1 93.31 341 PHE A C 1
ATOM 2788 O O . PHE A 1 341 ? -26.891 1.783 9.367 1 93.31 341 PHE A O 1
ATOM 2795 N N . VAL A 1 342 ? -26.641 0.326 11.109 1 93.62 342 VAL A N 1
ATOM 2796 C CA . VAL A 1 342 ? -25.719 -0.55 10.398 1 93.62 342 VAL A CA 1
ATOM 2797 C C . VAL A 1 342 ? -26.359 -1.921 10.195 1 93.62 342 VAL A C 1
ATOM 2799 O O . VAL A 1 342 ? -26.812 -2.545 11.148 1 93.62 342 VAL A O 1
ATOM 2802 N N . GLU A 1 343 ? -26.359 -2.346 8.977 1 93.38 343 GLU A N 1
ATOM 2803 C CA . GLU A 1 343 ? -26.969 -3.631 8.648 1 93.38 343 GLU A CA 1
ATOM 2804 C C . GLU A 1 343 ? -25.953 -4.586 8.039 1 93.38 343 GLU A C 1
ATOM 2806 O O . GLU A 1 343 ? -25.078 -4.164 7.277 1 93.38 343 GLU A O 1
ATOM 2811 N N . TYR A 1 344 ? -26.016 -5.84 8.398 1 92.81 344 TYR A N 1
ATOM 2812 C CA . TYR A 1 344 ? -25.156 -6.863 7.824 1 92.81 344 TYR A CA 1
ATOM 2813 C C . TYR A 1 344 ? -25.969 -7.883 7.039 1 92.81 344 TYR A C 1
ATOM 2815 O O . TYR A 1 344 ? -27.047 -8.305 7.484 1 92.81 344 TYR A O 1
ATOM 2823 N N . ASP A 1 345 ? -25.484 -8.297 5.914 1 87.69 345 ASP A N 1
ATOM 2824 C CA . ASP A 1 345 ? -26.141 -9.312 5.086 1 87.69 345 ASP A CA 1
ATOM 2825 C C . ASP A 1 345 ? -25.969 -10.703 5.695 1 87.69 345 ASP A C 1
ATOM 2827 O O . ASP A 1 345 ? -24.859 -11.234 5.75 1 87.69 345 ASP A O 1
ATOM 2831 N N . ILE A 1 346 ? -27.016 -11.328 5.945 1 86.88 346 ILE A N 1
ATOM 2832 C CA . ILE A 1 346 ? -27.031 -12.602 6.656 1 86.88 346 ILE A CA 1
ATOM 2833 C C . ILE A 1 346 ? -26.375 -13.68 5.801 1 86.88 346 ILE A C 1
ATOM 2835 O O . ILE A 1 346 ? -25.812 -14.641 6.328 1 86.88 346 ILE A O 1
ATOM 2839 N N . LYS A 1 347 ? -26.328 -13.539 4.531 1 85.31 347 LYS A N 1
ATOM 2840 C CA . LYS A 1 347 ? -25.812 -14.555 3.617 1 85.31 347 LYS A CA 1
ATOM 2841 C C . LYS A 1 347 ? -24.297 -14.633 3.699 1 85.31 347 LYS A C 1
ATOM 2843 O O . LYS A 1 347 ? -23.703 -15.641 3.303 1 85.31 347 LYS A O 1
ATOM 2848 N N . ASN A 1 348 ? -23.734 -13.633 4.301 1 86.94 348 ASN A N 1
ATOM 2849 C CA . ASN A 1 348 ? -22.281 -13.547 4.242 1 86.94 348 ASN A CA 1
ATOM 2850 C C . ASN A 1 348 ? -21.641 -13.836 5.598 1 86.94 348 ASN A C 1
ATOM 2852 O O . ASN A 1 348 ? -20.438 -13.656 5.773 1 86.94 348 ASN A O 1
ATOM 2856 N N . ILE A 1 349 ? -22.469 -14.305 6.48 1 90.25 349 ILE A N 1
ATOM 2857 C CA . ILE A 1 349 ? -21.938 -14.602 7.809 1 90.25 349 ILE A CA 1
ATOM 2858 C C . ILE A 1 349 ? -21.109 -15.891 7.762 1 90.25 349 ILE A C 1
ATOM 2860 O O . ILE A 1 349 ? -21.531 -16.875 7.16 1 90.25 349 ILE A O 1
ATOM 2864 N N . TYR A 1 350 ? -19.938 -15.844 8.328 1 91.94 350 TYR A N 1
ATOM 2865 C CA . TYR A 1 350 ? -19.062 -17 8.414 1 91.94 350 TYR A CA 1
ATOM 2866 C C . TYR A 1 350 ? -18.688 -17.297 9.867 1 91.94 350 TYR A C 1
ATOM 2868 O O . TYR A 1 350 ? -18.234 -16.406 10.594 1 91.94 350 TYR A O 1
ATOM 2876 N N . PHE A 1 351 ? -18.969 -18.5 10.297 1 93.75 351 PHE A N 1
ATOM 2877 C CA . PHE A 1 351 ? -18.75 -18.922 11.672 1 93.75 351 PHE A CA 1
ATOM 2878 C C . PHE A 1 351 ? -17.703 -20.016 11.75 1 93.75 351 PHE A C 1
ATOM 2880 O O . PHE A 1 351 ? -17.766 -21 11 1 93.75 351 PHE A O 1
ATOM 2887 N N . ILE A 1 352 ? -16.703 -19.812 12.57 1 94 352 ILE A N 1
ATOM 2888 C CA . ILE A 1 352 ? -15.648 -20.797 12.797 1 94 352 ILE A CA 1
ATOM 2889 C C . ILE A 1 352 ? -15.859 -21.484 14.141 1 94 352 ILE A C 1
ATOM 2891 O O . ILE A 1 352 ? -15.695 -20.859 15.195 1 94 352 ILE A O 1
ATOM 2895 N N . LYS A 1 353 ? -16.109 -22.781 14.117 1 92.12 353 LYS A N 1
ATOM 2896 C CA . LYS A 1 353 ? -16.375 -23.562 15.32 1 92.12 353 LYS A CA 1
ATOM 2897 C C . LYS A 1 353 ? -15.094 -23.766 16.125 1 92.12 353 LYS A C 1
ATOM 2899 O O . LYS A 1 353 ? -14.016 -23.938 15.562 1 92.12 353 LYS A O 1
ATOM 2904 N N . ASP A 1 354 ? -15.258 -23.688 17.453 1 87.31 354 ASP A N 1
ATOM 2905 C CA . ASP A 1 354 ? -14.141 -24.047 18.312 1 87.31 354 ASP A CA 1
ATOM 2906 C C . ASP A 1 354 ? -13.859 -25.547 18.266 1 87.31 354 ASP A C 1
ATOM 2908 O O . ASP A 1 354 ? -14.781 -26.344 18.125 1 87.31 354 ASP A O 1
ATOM 2912 N N . ASP A 1 355 ? -12.688 -26.047 18.016 1 71.75 355 ASP A N 1
ATOM 2913 C CA . ASP A 1 355 ? -12.352 -27.469 18.047 1 71.75 355 ASP A CA 1
ATOM 2914 C C . ASP A 1 355 ? -12.711 -28.094 19.391 1 71.75 355 ASP A C 1
ATOM 2916 O O . ASP A 1 355 ? -12.875 -29.312 19.5 1 71.75 355 ASP A O 1
ATOM 2920 N N . MET A 1 356 ? -12.812 -27.562 20.641 1 55.91 356 MET A N 1
ATOM 2921 C CA . MET A 1 356 ? -12.891 -28.234 21.938 1 55.91 356 MET A CA 1
ATOM 2922 C C . MET A 1 356 ? -14.234 -28.938 22.109 1 55.91 356 MET A C 1
ATOM 2924 O O . MET A 1 356 ? -14.531 -29.453 23.188 1 55.91 356 MET A O 1
ATOM 2928 N N . GLU A 1 357 ? -15.258 -29.016 21.375 1 44.81 357 GLU A N 1
ATOM 2929 C CA . GLU A 1 357 ? -16.406 -29.766 21.859 1 44.81 357 GLU A CA 1
ATOM 2930 C C . GLU A 1 357 ? -16.062 -31.25 21.969 1 44.81 357 GLU A C 1
ATOM 2932 O O . GLU A 1 357 ? -16.859 -32.031 22.516 1 44.81 357 GLU A O 1
ATOM 2937 N N . GLU A 1 358 ? -15.133 -32 21.391 1 38.09 358 GLU A N 1
ATOM 2938 C CA . GLU A 1 358 ? -15.234 -33.406 21.766 1 38.09 358 GLU A CA 1
ATOM 2939 C C . GLU A 1 358 ? -15.133 -33.594 23.281 1 38.09 358 GLU A C 1
ATOM 2941 O O . GLU A 1 358 ? -15.641 -34.562 23.844 1 38.09 358 GLU A O 1
ATOM 2946 N N . LEU A 1 359 ? -14.273 -33.062 24.141 1 31.14 359 LEU A N 1
ATOM 2947 C CA . LEU A 1 359 ? -14.117 -33.75 25.422 1 31.14 359 LEU A CA 1
ATOM 2948 C C . LEU A 1 359 ? -15.305 -33.469 26.344 1 31.14 359 LEU A C 1
ATOM 2950 O O . LEU A 1 359 ? -15.406 -34.031 27.438 1 31.14 359 LEU A O 1
ATOM 2954 N N . LYS A 1 360 ? -15.992 -32.438 26.344 1 30.89 360 LYS A N 1
ATOM 2955 C CA . LYS A 1 360 ? -16.828 -32.406 27.531 1 30.89 360 LYS A CA 1
ATOM 2956 C C . LYS A 1 360 ? -18.125 -33.219 27.312 1 30.89 360 LYS A C 1
ATOM 2958 O O . LYS A 1 360 ? -19.078 -33.062 28.062 1 30.89 360 LYS A O 1
ATOM 2963 N N . CYS A 1 361 ? -18.25 -33.781 25.969 1 24.62 361 CYS A N 1
ATOM 2964 C CA . CYS A 1 361 ? -19.312 -34.75 26.219 1 24.62 361 CYS A CA 1
ATOM 2965 C C . CYS A 1 361 ? -18.781 -35.969 26.969 1 24.62 361 CYS A C 1
ATOM 2967 O O . CYS A 1 361 ? -17.672 -36.438 26.703 1 24.62 361 CYS A O 1
ATOM 2969 N N . MET B 1 1 ? -7.168 29.578 11.109 1 86.88 1 MET B N 1
ATOM 2970 C CA . MET B 1 1 ? -6.039 30.5 11.039 1 86.88 1 MET B CA 1
ATOM 2971 C C . MET B 1 1 ? -4.875 29.859 10.273 1 86.88 1 MET B C 1
ATOM 2973 O O . MET B 1 1 ? -4.598 28.672 10.43 1 86.88 1 MET B O 1
ATOM 2977 N N . ILE B 1 2 ? -4.277 30.75 9.492 1 88.94 2 ILE B N 1
ATOM 2978 C CA . ILE B 1 2 ? -3.17 30.281 8.672 1 88.94 2 ILE B CA 1
ATOM 2979 C C . ILE B 1 2 ? -1.918 30.125 9.531 1 88.94 2 ILE B C 1
ATOM 2981 O O . ILE B 1 2 ? -1.516 31.062 10.219 1 88.94 2 ILE B O 1
ATOM 2985 N N . LYS B 1 3 ? -1.402 28.953 9.578 1 93.81 3 LYS B N 1
ATOM 2986 C CA . LYS B 1 3 ? -0.206 28.688 10.375 1 93.81 3 LYS B CA 1
ATOM 2987 C C . LYS B 1 3 ? 1.061 28.938 9.555 1 93.81 3 LYS B C 1
ATOM 2989 O O . LYS B 1 3 ? 2.014 29.531 10.055 1 93.81 3 LYS B O 1
ATOM 2994 N N . LEU B 1 4 ? 1.025 28.484 8.359 1 96.75 4 LEU B N 1
ATOM 2995 C CA . LEU B 1 4 ? 2.152 28.625 7.441 1 96.75 4 LEU B CA 1
ATOM 2996 C C . LEU B 1 4 ? 1.699 29.188 6.102 1 96.75 4 LEU B C 1
ATOM 2998 O O . LEU B 1 4 ? 0.677 28.766 5.555 1 96.75 4 LEU B O 1
ATOM 3002 N N . HIS B 1 5 ? 2.408 30.188 5.633 1 97.25 5 HIS B N 1
ATOM 3003 C CA . HIS B 1 5 ? 2.094 30.797 4.352 1 97.25 5 HIS B CA 1
ATOM 3004 C C . HIS B 1 5 ? 3.346 30.969 3.498 1 97.25 5 HIS B C 1
ATOM 3006 O O . HIS B 1 5 ? 4.258 31.719 3.867 1 97.25 5 HIS B O 1
ATOM 3012 N N . LEU B 1 6 ? 3.449 30.234 2.463 1 97.12 6 LEU B N 1
ATOM 3013 C CA . LEU B 1 6 ? 4.523 30.359 1.485 1 97.12 6 LEU B CA 1
ATOM 3014 C C . LEU B 1 6 ? 4.094 31.219 0.307 1 97.12 6 LEU B C 1
ATOM 3016 O O . LEU B 1 6 ? 3.117 30.906 -0.376 1 97.12 6 LEU B O 1
ATOM 3020 N N . LYS B 1 7 ? 4.855 32.25 0.115 1 96.5 7 LYS B N 1
ATOM 3021 C CA . LYS B 1 7 ? 4.523 33.188 -0.941 1 96.5 7 LYS B CA 1
ATOM 3022 C C . LYS B 1 7 ? 5.637 33.281 -1.981 1 96.5 7 LYS B C 1
ATOM 3024 O O . LYS B 1 7 ? 6.734 33.75 -1.686 1 96.5 7 LYS B O 1
ATOM 3029 N N . ASN B 1 8 ? 5.32 32.875 -3.186 1 96.69 8 ASN B N 1
ATOM 3030 C CA . ASN B 1 8 ? 6.203 33 -4.34 1 96.69 8 ASN B CA 1
ATOM 3031 C C . ASN B 1 8 ? 7.578 32.375 -4.059 1 96.69 8 ASN B C 1
ATOM 3033 O O . ASN B 1 8 ? 8.602 33.062 -4.258 1 96.69 8 ASN B O 1
ATOM 3037 N N . ILE B 1 9 ? 7.594 31.234 -3.604 1 96.5 9 ILE B N 1
ATOM 3038 C CA . ILE B 1 9 ? 8.836 30.531 -3.287 1 96.5 9 ILE B CA 1
ATOM 3039 C C . ILE B 1 9 ? 9.461 29.984 -4.566 1 96.5 9 ILE B C 1
ATOM 3041 O O . ILE B 1 9 ? 8.797 29.281 -5.332 1 96.5 9 ILE B O 1
ATOM 3045 N N . LYS B 1 10 ? 10.664 30.375 -4.781 1 95.56 10 LYS B N 1
ATOM 3046 C CA . LYS B 1 10 ? 11.406 29.859 -5.926 1 95.56 10 LYS B CA 1
ATOM 3047 C C . LYS B 1 10 ? 12.773 29.328 -5.492 1 95.56 10 LYS B C 1
ATOM 3049 O O . LYS B 1 10 ? 13.438 29.922 -4.641 1 95.56 10 LYS B O 1
ATOM 3054 N N . LYS B 1 11 ? 13.133 28.156 -5.949 1 93.75 11 LYS B N 1
ATOM 3055 C CA . LYS B 1 11 ? 14.445 27.547 -5.742 1 93.75 11 LYS B CA 1
ATOM 3056 C C . LYS B 1 11 ? 14.969 26.906 -7.023 1 93.75 11 LYS B C 1
ATOM 3058 O O . LYS B 1 11 ? 14.25 26.141 -7.672 1 93.75 11 LYS B O 1
ATOM 3063 N N . GLU B 1 12 ? 16.141 27.25 -7.367 1 89.25 12 GLU B N 1
ATOM 3064 C CA . GLU B 1 12 ? 16.766 26.703 -8.57 1 89.25 12 GLU B CA 1
ATOM 3065 C C . GLU B 1 12 ? 18.031 25.938 -8.242 1 89.25 12 GLU B C 1
ATOM 3067 O O . GLU B 1 12 ? 18.828 26.375 -7.418 1 89.25 12 GLU B O 1
ATOM 3072 N N . TYR B 1 13 ? 18.078 24.656 -8.672 1 80.12 13 TYR B N 1
ATOM 3073 C CA . TYR B 1 13 ? 19.312 23.875 -8.609 1 80.12 13 TYR B CA 1
ATOM 3074 C C . TYR B 1 13 ? 19.969 23.766 -9.984 1 80.12 13 TYR B C 1
ATOM 3076 O O . TYR B 1 13 ? 19.344 23.281 -10.93 1 80.12 13 TYR B O 1
ATOM 3084 N N . ILE B 1 14 ? 21.047 24.453 -10.148 1 67.38 14 ILE B N 1
ATOM 3085 C CA . ILE B 1 14 ? 21.75 24.391 -11.422 1 67.38 14 ILE B CA 1
ATOM 3086 C C . ILE B 1 14 ? 22.922 23.438 -11.32 1 67.38 14 ILE B C 1
ATOM 3088 O O . ILE B 1 14 ? 23.75 23.547 -10.422 1 67.38 14 ILE B O 1
ATOM 3092 N N . SER B 1 15 ? 22.734 22.234 -11.727 1 60.97 15 SER B N 1
ATOM 3093 C CA . SER B 1 15 ? 23.875 21.328 -11.758 1 60.97 15 SER B CA 1
ATOM 3094 C C . SER B 1 15 ? 24.906 21.766 -12.797 1 60.97 15 SER B C 1
ATOM 3096 O O . SER B 1 15 ? 24.547 22.375 -13.812 1 60.97 15 SER B O 1
ATOM 3098 N N . SER B 1 16 ? 26.203 21.828 -12.305 1 56.84 16 SER B N 1
ATOM 3099 C CA . SER B 1 16 ? 27.266 22.141 -13.25 1 56.84 16 SER B CA 1
ATOM 3100 C C . SER B 1 16 ? 27.109 21.344 -14.547 1 56.84 16 SER B C 1
ATOM 3102 O O . SER B 1 16 ? 27.594 21.766 -15.602 1 56.84 16 SER B O 1
ATOM 3104 N N . ASN B 1 17 ? 26.844 20.109 -14.352 1 49.91 17 ASN B N 1
ATOM 3105 C CA . ASN B 1 17 ? 26.656 19.375 -15.594 1 49.91 17 ASN B CA 1
ATOM 3106 C C . ASN B 1 17 ? 25.281 19.672 -16.219 1 49.91 17 ASN B C 1
ATOM 3108 O O . ASN B 1 17 ? 24.266 19.531 -15.555 1 49.91 17 ASN B O 1
ATOM 3112 N N . LYS B 1 18 ? 25.328 20.375 -17.234 1 50.06 18 LYS B N 1
ATOM 3113 C CA . LYS B 1 18 ? 24.344 21.109 -18.031 1 50.06 18 LYS B CA 1
ATOM 3114 C C . LYS B 1 18 ? 23 20.375 -18.031 1 50.06 18 LYS B C 1
ATOM 3116 O O . LYS B 1 18 ? 21.969 20.938 -18.422 1 50.06 18 LYS B O 1
ATOM 3121 N N . ASP B 1 19 ? 22.859 19.172 -17.672 1 53.16 19 ASP B N 1
ATOM 3122 C CA . ASP B 1 19 ? 21.703 18.438 -18.188 1 53.16 19 ASP B CA 1
ATOM 3123 C C . ASP B 1 19 ? 20.609 18.328 -17.125 1 53.16 19 ASP B C 1
ATOM 3125 O O . ASP B 1 19 ? 19.5 17.891 -17.406 1 53.16 19 ASP B O 1
ATOM 3129 N N . PHE B 1 20 ? 20.969 18.656 -15.742 1 56.72 20 PHE B N 1
ATOM 3130 C CA . PHE B 1 20 ? 19.812 18.438 -14.875 1 56.72 20 PHE B CA 1
ATOM 3131 C C . PHE B 1 20 ? 19.453 19.719 -14.117 1 56.72 20 PHE B C 1
ATOM 3133 O O . PHE B 1 20 ? 20.234 20.172 -13.273 1 56.72 20 PHE B O 1
ATOM 3140 N N . ASN B 1 21 ? 18.469 20.547 -14.609 1 68.06 21 ASN B N 1
ATOM 3141 C CA . ASN B 1 21 ? 17.953 21.734 -13.93 1 68.06 21 ASN B CA 1
ATOM 3142 C C . ASN B 1 21 ? 16.625 21.438 -13.234 1 68.06 21 ASN B C 1
ATOM 3144 O O . ASN B 1 21 ? 15.727 20.844 -13.828 1 68.06 21 ASN B O 1
ATOM 3148 N N . PHE B 1 22 ? 16.688 21.5 -11.859 1 78.38 22 PHE B N 1
ATOM 3149 C CA . PHE B 1 22 ? 15.438 21.375 -11.141 1 78.38 22 PHE B CA 1
ATOM 3150 C C . PHE B 1 22 ? 14.977 22.734 -10.617 1 78.38 22 PHE B C 1
ATOM 3152 O O . PHE B 1 22 ? 15.797 23.531 -10.133 1 78.38 22 PHE B O 1
ATOM 3159 N N . PHE B 1 23 ? 13.688 23.125 -10.945 1 87.69 23 PHE B N 1
ATOM 3160 C CA . PHE B 1 23 ? 13.086 24.391 -10.516 1 87.69 23 PHE B CA 1
ATOM 3161 C C . PHE B 1 23 ? 11.875 24.141 -9.625 1 87.69 23 PHE B C 1
ATOM 3163 O O . PHE B 1 23 ? 11 23.344 -9.969 1 87.69 23 PHE B O 1
ATOM 3170 N N . LEU B 1 24 ? 11.945 24.688 -8.461 1 94.5 24 LEU B N 1
ATOM 3171 C CA . LEU B 1 24 ? 10.789 24.719 -7.578 1 94.5 24 LEU B CA 1
ATOM 3172 C C . LEU B 1 24 ? 10.109 26.078 -7.613 1 94.5 24 LEU B C 1
ATOM 3174 O O . LEU B 1 24 ? 10.758 27.109 -7.406 1 94.5 24 LEU B O 1
ATOM 3178 N N . GLU B 1 25 ? 8.828 26.141 -7.945 1 96.06 25 GLU B N 1
ATOM 3179 C CA . GLU B 1 25 ? 8.039 27.375 -7.996 1 96.06 25 GLU B CA 1
ATOM 3180 C C . GLU B 1 25 ? 6.688 27.188 -7.316 1 96.06 25 GLU B C 1
ATOM 3182 O O . GLU B 1 25 ? 5.758 26.641 -7.91 1 96.06 25 GLU B O 1
ATOM 3187 N N . ILE B 1 26 ? 6.621 27.766 -6.137 1 96.56 26 ILE B N 1
ATOM 3188 C CA . ILE B 1 26 ? 5.379 27.719 -5.371 1 96.56 26 ILE B CA 1
ATOM 3189 C C . ILE B 1 26 ? 4.785 29.125 -5.262 1 96.56 26 ILE B C 1
ATOM 3191 O O . ILE B 1 26 ? 5.301 29.969 -4.527 1 96.56 26 ILE B O 1
ATOM 3195 N N . ASP B 1 27 ? 3.725 29.375 -5.91 1 95.38 27 ASP B N 1
ATOM 3196 C CA . ASP B 1 27 ? 3.125 30.703 -5.941 1 95.38 27 ASP B CA 1
ATOM 3197 C C . ASP B 1 27 ? 2.467 31.047 -4.605 1 95.38 27 ASP B C 1
ATOM 3199 O O . ASP B 1 27 ? 2.67 32.125 -4.066 1 95.38 27 ASP B O 1
ATOM 3203 N N . ASP B 1 28 ? 1.623 30.172 -4.18 1 97 28 ASP B N 1
ATOM 3204 C CA . ASP B 1 28 ? 0.883 30.406 -2.945 1 97 28 ASP B CA 1
ATOM 3205 C C . ASP B 1 28 ? 0.48 29.094 -2.287 1 97 28 ASP B C 1
ATOM 3207 O O . ASP B 1 28 ? -0.17 28.25 -2.912 1 97 28 ASP B O 1
ATOM 3211 N N . LEU B 1 29 ? 0.889 28.906 -1.074 1 97.31 29 LEU B N 1
ATOM 3212 C CA . LEU B 1 29 ? 0.505 27.75 -0.289 1 97.31 29 LEU B CA 1
ATOM 3213 C C . LEU B 1 29 ? 0.204 28.141 1.154 1 97.31 29 LEU B C 1
ATOM 3215 O O . LEU B 1 29 ? 1.048 28.734 1.83 1 97.31 29 LEU B O 1
ATOM 3219 N N . LYS B 1 30 ? -0.991 27.828 1.565 1 97.25 30 LYS B N 1
ATOM 3220 C CA . LYS B 1 30 ? -1.428 28.125 2.926 1 97.25 30 LYS B CA 1
ATOM 3221 C C . LYS B 1 30 ? -1.766 26.859 3.689 1 97.25 30 LYS B C 1
ATOM 3223 O O . LYS B 1 30 ? -2.506 26 3.191 1 97.25 30 LYS B O 1
ATOM 3228 N N . ILE B 1 31 ? -1.21 26.75 4.797 1 97.44 31 ILE B N 1
ATOM 3229 C CA . ILE B 1 31 ? -1.505 25.656 5.707 1 97.44 31 ILE B CA 1
ATOM 3230 C C . ILE B 1 31 ? -2.141 26.188 6.984 1 97.44 31 ILE B C 1
ATOM 3232 O O . ILE B 1 31 ? -1.613 27.125 7.598 1 97.44 31 ILE B O 1
ATOM 3236 N N . ARG B 1 32 ? -3.205 25.641 7.359 1 96.69 32 ARG B N 1
ATOM 3237 C CA . ARG B 1 32 ? -3.949 26.141 8.516 1 96.69 32 ARG B CA 1
ATOM 3238 C C . ARG B 1 32 ? -3.461 25.469 9.797 1 96.69 32 ARG B C 1
ATOM 3240 O O . ARG B 1 32 ? -2.887 24.391 9.766 1 96.69 32 ARG B O 1
ATOM 3247 N N . LYS B 1 33 ? -3.701 26.219 10.852 1 96 33 LYS B N 1
ATOM 3248 C CA . LYS B 1 33 ? -3.393 25.656 12.164 1 96 33 LYS B CA 1
ATOM 3249 C C . LYS B 1 33 ? -4.176 24.359 12.406 1 96 33 LYS B C 1
ATOM 3251 O O . LYS B 1 33 ? -5.387 24.312 12.172 1 96 33 LYS B O 1
ATOM 3256 N N . GLY B 1 34 ? -3.418 23.297 12.766 1 95.06 34 GLY B N 1
ATOM 3257 C CA . GLY B 1 34 ? -4.07 22.031 13.078 1 95.06 34 GLY B CA 1
ATOM 3258 C C . GLY B 1 34 ? -4.234 21.125 11.875 1 95.06 34 GLY B C 1
ATOM 3259 O O . GLY B 1 34 ? -4.723 20 11.992 1 95.06 34 GLY B O 1
ATOM 3260 N N . ASP B 1 35 ? -3.76 21.531 10.742 1 96.5 35 ASP B N 1
ATOM 3261 C CA . ASP B 1 35 ? -3.863 20.719 9.531 1 96.5 35 ASP B CA 1
ATOM 3262 C C . ASP B 1 35 ? -2.949 19.5 9.609 1 96.5 35 ASP B C 1
ATOM 3264 O O . ASP B 1 35 ? -1.839 19.578 10.141 1 96.5 35 ASP B O 1
ATOM 3268 N N . PHE B 1 36 ? -3.498 18.438 9.195 1 97.12 36 PHE B N 1
ATOM 3269 C CA . PHE B 1 36 ? -2.652 17.375 8.68 1 97.12 36 PHE B CA 1
ATOM 3270 C C . PHE B 1 36 ? -2.492 17.484 7.172 1 97.12 36 PHE B C 1
ATOM 3272 O O . PHE B 1 36 ? -3.244 16.875 6.414 1 97.12 36 PHE B O 1
ATOM 3279 N N . PHE B 1 37 ? -1.473 18.188 6.801 1 97.81 37 PHE B N 1
ATOM 3280 C CA . PHE B 1 37 ? -1.352 18.625 5.414 1 97.81 37 PHE B CA 1
ATOM 3281 C C . PHE B 1 37 ? -0.404 17.719 4.641 1 97.81 37 PHE B C 1
ATOM 3283 O O . PHE B 1 37 ? 0.729 17.484 5.07 1 97.81 37 PHE B O 1
ATOM 3290 N N . GLY B 1 38 ? -0.9 17.266 3.527 1 97.38 38 GLY B N 1
ATOM 3291 C CA . GLY B 1 38 ? -0.079 16.391 2.711 1 97.38 38 GLY B CA 1
ATOM 3292 C C . GLY B 1 38 ? 0.503 17.078 1.491 1 97.38 38 GLY B C 1
ATOM 3293 O O . GLY B 1 38 ? -0.179 17.875 0.835 1 97.38 38 GLY B O 1
ATOM 3294 N N . LEU B 1 39 ? 1.766 16.922 1.3 1 96.44 39 LEU B N 1
ATOM 3295 C CA . LEU B 1 39 ? 2.42 17.203 0.028 1 96.44 39 LEU B CA 1
ATOM 3296 C C . LEU B 1 39 ? 2.668 15.914 -0.756 1 96.44 39 LEU B C 1
ATOM 3298 O O . LEU B 1 39 ? 3.484 15.086 -0.351 1 96.44 39 LEU B O 1
ATOM 3302 N N . ILE B 1 40 ? 1.943 15.852 -1.838 1 93.5 40 ILE B N 1
ATOM 3303 C CA . ILE B 1 40 ? 2.012 14.586 -2.553 1 93.5 40 ILE B CA 1
ATOM 3304 C C . ILE B 1 40 ? 2.424 14.828 -4.004 1 93.5 40 ILE B C 1
ATOM 3306 O O . ILE B 1 40 ? 2.129 15.883 -4.566 1 93.5 40 ILE B O 1
ATOM 3310 N N . GLY B 1 41 ? 3.156 13.859 -4.578 1 88.38 41 GLY B N 1
ATOM 3311 C CA . GLY B 1 41 ? 3.664 13.922 -5.941 1 88.38 41 GLY B CA 1
ATOM 3312 C C . GLY B 1 41 ? 4.688 12.852 -6.25 1 88.38 41 GLY B C 1
ATOM 3313 O O . GLY B 1 41 ? 5.105 12.109 -5.363 1 88.38 41 GLY B O 1
ATOM 3314 N N . SER B 1 42 ? 4.98 12.805 -7.496 1 81.69 42 SER B N 1
ATOM 3315 C CA . SER B 1 42 ? 5.949 11.805 -7.938 1 81.69 42 SER B CA 1
ATOM 3316 C C . SER B 1 42 ? 7.332 12.078 -7.355 1 81.69 42 SER B C 1
ATOM 3318 O O . SER B 1 42 ? 7.59 13.172 -6.844 1 81.69 42 SER B O 1
ATOM 3320 N N . SER B 1 43 ? 8.148 11.094 -7.453 1 76.06 43 SER B N 1
ATOM 3321 C CA . SER B 1 43 ? 9.516 11.266 -6.973 1 76.06 43 SER B CA 1
ATOM 3322 C C . SER B 1 43 ? 10.25 12.352 -7.754 1 76.06 43 SER B C 1
ATOM 3324 O O . SER B 1 43 ? 10.117 12.445 -8.977 1 76.06 43 SER B O 1
ATOM 3326 N N . GLY B 1 44 ? 10.883 13.188 -7.062 1 77.69 44 GLY B N 1
ATOM 3327 C CA . GLY B 1 44 ? 11.727 14.188 -7.691 1 77.69 44 GLY B CA 1
ATOM 3328 C C . GLY B 1 44 ? 10.984 15.469 -8.039 1 77.69 44 GLY B C 1
ATOM 3329 O O . GLY B 1 44 ? 11.555 16.391 -8.617 1 77.69 44 GLY B O 1
ATOM 3330 N N . CYS B 1 45 ? 9.773 15.578 -7.629 1 86.12 45 CYS B N 1
ATOM 3331 C CA . CYS B 1 45 ? 9.008 16.734 -8.055 1 86.12 45 CYS B CA 1
ATOM 3332 C C . CYS B 1 45 ? 9.258 17.922 -7.145 1 86.12 45 CYS B C 1
ATOM 3334 O O . CYS B 1 45 ? 8.75 19.031 -7.387 1 86.12 45 CYS B O 1
ATOM 3336 N N . GLY B 1 46 ? 9.977 17.719 -6 1 90.69 46 GLY B N 1
ATOM 3337 C CA . GLY B 1 46 ? 10.391 18.859 -5.199 1 90.69 46 GLY B CA 1
ATOM 3338 C C . GLY B 1 46 ? 9.789 18.859 -3.807 1 90.69 46 GLY B C 1
ATOM 3339 O O . GLY B 1 46 ? 9.938 19.828 -3.055 1 90.69 46 GLY B O 1
ATOM 3340 N N . LYS B 1 47 ? 9.062 17.859 -3.412 1 92.44 47 LYS B N 1
ATOM 3341 C CA . LYS B 1 47 ? 8.406 17.797 -2.111 1 92.44 47 LYS B CA 1
ATOM 3342 C C . LYS B 1 47 ? 9.414 17.953 -0.974 1 92.44 47 LYS B C 1
ATOM 3344 O O . LYS B 1 47 ? 9.203 18.75 -0.058 1 92.44 47 LYS B O 1
ATOM 3349 N N . THR B 1 48 ? 10.516 17.188 -1.081 1 89.44 48 THR B N 1
ATOM 3350 C CA . THR B 1 48 ? 11.555 17.219 -0.053 1 89.44 48 THR B CA 1
ATOM 3351 C C . THR B 1 48 ? 12.227 18.594 0.005 1 89.44 48 THR B C 1
ATOM 3353 O O . THR B 1 48 ? 12.484 19.109 1.09 1 89.44 48 THR B O 1
ATOM 3356 N N . THR B 1 49 ? 12.5 19.172 -1.128 1 92.69 49 THR B N 1
ATOM 3357 C CA . THR B 1 49 ? 13.07 20.5 -1.183 1 92.69 49 THR B CA 1
ATOM 3358 C C . THR B 1 49 ? 12.156 21.516 -0.496 1 92.69 49 THR B C 1
ATOM 3360 O O . THR B 1 49 ? 12.617 22.328 0.301 1 92.69 49 THR B O 1
ATOM 3363 N N . LEU B 1 50 ? 10.938 21.406 -0.816 1 95.56 50 LEU B N 1
ATOM 3364 C CA . LEU B 1 50 ? 9.969 22.312 -0.202 1 95.56 50 LEU B CA 1
ATOM 3365 C C . LEU B 1 50 ? 9.938 22.141 1.312 1 95.56 50 LEU B C 1
ATOM 3367 O O . LEU B 1 50 ? 9.93 23.109 2.059 1 95.56 50 LEU B O 1
ATOM 3371 N N . LEU B 1 51 ? 9.922 20.906 1.758 1 95.94 51 LEU B N 1
ATOM 3372 C CA . LEU B 1 51 ? 9.922 20.609 3.184 1 95.94 51 LEU B CA 1
ATOM 3373 C C . LEU B 1 51 ? 11.156 21.172 3.865 1 95.94 51 LEU B C 1
ATOM 3375 O O . LEU B 1 51 ? 11.07 21.719 4.969 1 95.94 51 LEU B O 1
ATOM 3379 N N . LYS B 1 52 ? 12.289 21.109 3.238 1 95.31 52 LYS B N 1
ATOM 3380 C CA . LYS B 1 52 ? 13.547 21.625 3.789 1 95.31 52 LYS B CA 1
ATOM 3381 C C . LYS B 1 52 ? 13.562 23.141 3.826 1 95.31 52 LYS B C 1
ATOM 3383 O O . LYS B 1 52 ? 14.164 23.75 4.715 1 95.31 52 LYS B O 1
ATOM 3388 N N . ILE B 1 53 ? 12.93 23.734 2.893 1 96.19 53 ILE B N 1
ATOM 3389 C CA . ILE B 1 53 ? 12.781 25.188 2.914 1 96.19 53 ILE B CA 1
ATOM 3390 C C . ILE B 1 53 ? 11.953 25.609 4.125 1 96.19 53 ILE B C 1
ATOM 3392 O O . ILE B 1 53 ? 12.305 26.547 4.84 1 96.19 53 ILE B O 1
ATOM 3396 N N . ILE B 1 54 ? 10.883 24.875 4.387 1 96.81 54 ILE B N 1
ATOM 3397 C CA . ILE B 1 54 ? 10.039 25.172 5.543 1 96.81 54 ILE B CA 1
ATOM 3398 C C . ILE B 1 54 ? 10.844 24.984 6.828 1 96.81 54 ILE B C 1
ATOM 3400 O O . ILE B 1 54 ? 10.758 25.812 7.742 1 96.81 54 ILE B O 1
ATOM 3404 N N . ALA B 1 55 ? 11.688 23.984 6.844 1 95.75 55 ALA B N 1
ATOM 3405 C CA . ALA B 1 55 ? 12.492 23.672 8.023 1 95.75 55 ALA B CA 1
ATOM 3406 C C . ALA B 1 55 ? 13.633 24.672 8.195 1 95.75 55 ALA B C 1
ATOM 3408 O O . ALA B 1 55 ? 14.25 24.734 9.258 1 95.75 55 ALA B O 1
ATOM 3409 N N . GLY B 1 56 ? 13.984 25.312 7.152 1 95.44 56 GLY B N 1
ATOM 3410 C CA . GLY B 1 56 ? 15.086 26.266 7.188 1 95.44 56 GLY B CA 1
ATOM 3411 C C . GLY B 1 56 ? 16.422 25.641 6.812 1 95.44 56 GLY B C 1
ATOM 3412 O O . GLY B 1 56 ? 17.469 26.266 6.984 1 95.44 56 GLY B O 1
ATOM 3413 N N . LEU B 1 57 ? 16.375 24.469 6.293 1 94.44 57 LEU B N 1
ATOM 3414 C CA . LEU B 1 57 ? 17.594 23.766 5.898 1 94.44 57 LEU B CA 1
ATOM 3415 C C . LEU B 1 57 ? 18.062 24.203 4.516 1 94.44 57 LEU B C 1
ATOM 3417 O O . LEU B 1 57 ? 19.219 24.016 4.156 1 94.44 57 LEU B O 1
ATOM 3421 N N . ILE B 1 58 ? 17.141 24.734 3.701 1 93.56 58 ILE B N 1
ATOM 3422 C CA . ILE B 1 58 ? 17.406 25.297 2.387 1 93.56 58 ILE B CA 1
ATOM 3423 C C . ILE B 1 58 ? 16.828 26.703 2.293 1 93.56 58 ILE B C 1
ATOM 3425 O O . ILE B 1 58 ? 15.68 26.938 2.695 1 93.56 58 ILE B O 1
ATOM 3429 N N . VAL B 1 59 ? 17.594 27.625 1.813 1 92.88 59 VAL B N 1
ATOM 3430 C CA . VAL B 1 59 ? 17.109 28.984 1.625 1 92.88 59 VAL B CA 1
ATOM 3431 C C . VAL B 1 59 ? 16.578 29.156 0.205 1 92.88 59 VAL B C 1
ATOM 3433 O O . VAL B 1 59 ? 17.25 28.797 -0.765 1 92.88 59 VAL B O 1
ATOM 3436 N N . PRO B 1 60 ? 15.391 29.625 0.096 1 94.94 60 PRO B N 1
ATOM 3437 C CA . PRO B 1 60 ? 14.867 29.859 -1.254 1 94.94 60 PRO B CA 1
ATOM 3438 C C . PRO B 1 60 ? 15.562 31.016 -1.961 1 94.94 60 PRO B C 1
ATOM 3440 O O . PRO B 1 60 ? 16.109 31.906 -1.304 1 94.94 60 PRO B O 1
ATOM 3443 N N . ASN B 1 61 ? 15.539 30.984 -3.299 1 94.19 61 ASN B N 1
ATOM 3444 C CA . ASN B 1 61 ? 16.109 32.062 -4.078 1 94.19 61 ASN B CA 1
ATOM 3445 C C . ASN B 1 61 ? 15.211 33.312 -4.031 1 94.19 61 ASN B C 1
ATOM 3447 O O . ASN B 1 61 ? 15.711 34.438 -4.047 1 94.19 61 ASN B O 1
ATOM 3451 N N . ARG B 1 62 ? 13.977 33.062 -4.051 1 95.44 62 ARG B N 1
ATOM 3452 C CA . ARG B 1 62 ? 12.984 34.125 -4 1 95.44 62 ARG B CA 1
ATOM 3453 C C . ARG B 1 62 ? 11.766 33.688 -3.176 1 95.44 62 ARG B C 1
ATOM 3455 O O . ARG B 1 62 ? 11.555 32.5 -2.936 1 95.44 62 ARG B O 1
ATOM 3462 N N . GLY B 1 63 ? 11.086 34.688 -2.682 1 96.06 63 GLY B N 1
ATOM 3463 C CA . GLY B 1 63 ? 9.836 34.438 -1.976 1 96.06 63 GLY B CA 1
ATOM 3464 C C . GLY B 1 63 ? 9.977 34.531 -0.468 1 96.06 63 GLY B C 1
ATOM 3465 O O . GLY B 1 63 ? 11.055 34.875 0.042 1 96.06 63 GLY B O 1
ATOM 3466 N N . ASN B 1 64 ? 8.828 34.375 0.187 1 96.88 64 ASN B N 1
ATOM 3467 C CA . ASN B 1 64 ? 8.797 34.531 1.639 1 96.88 64 ASN B CA 1
ATOM 3468 C C . ASN B 1 64 ? 7.988 33.406 2.291 1 96.88 64 ASN B C 1
ATOM 3470 O O . ASN B 1 64 ? 7.051 32.875 1.691 1 96.88 64 ASN B O 1
ATOM 3474 N N . LEU B 1 65 ? 8.422 33.094 3.418 1 96.94 65 LEU B N 1
ATOM 3475 C CA . LEU B 1 65 ? 7.75 32.125 4.262 1 96.94 65 LEU B CA 1
ATOM 3476 C C . LEU B 1 65 ? 7.312 32.75 5.582 1 96.94 65 LEU B C 1
ATOM 3478 O O . LEU B 1 65 ? 8.125 33.344 6.297 1 96.94 65 LEU B O 1
ATOM 3482 N N . TYR B 1 66 ? 6.062 32.594 5.84 1 96.69 66 TYR B N 1
ATOM 3483 C CA . TYR B 1 66 ? 5.523 33.188 7.059 1 96.69 66 TYR B CA 1
ATOM 3484 C C . TYR B 1 66 ? 4.945 32.125 7.977 1 96.69 66 TYR B C 1
ATOM 3486 O O . TYR B 1 66 ? 4.293 31.188 7.512 1 96.69 66 TYR B O 1
ATOM 3494 N N . MET B 1 67 ? 5.219 32.156 9.164 1 95.44 67 MET B N 1
ATOM 3495 C CA . MET B 1 67 ? 4.543 31.406 10.219 1 95.44 67 MET B CA 1
ATOM 3496 C C . MET B 1 67 ? 3.703 32.344 11.094 1 95.44 67 MET B C 1
ATOM 3498 O O . MET B 1 67 ? 4.242 33.156 11.836 1 95.44 67 MET B O 1
ATOM 3502 N N . GLU B 1 68 ? 2.377 32.062 10.742 1 9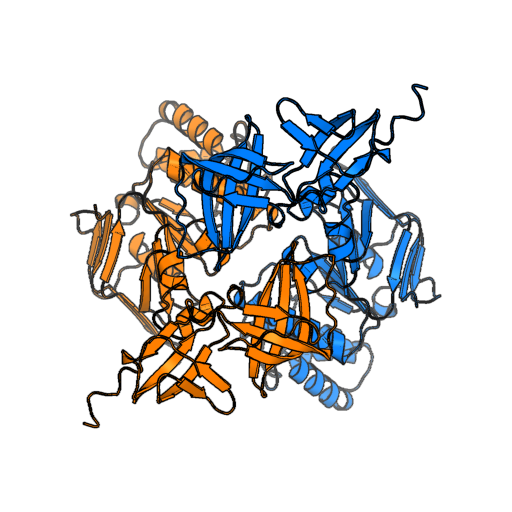0.62 68 GLU B N 1
ATOM 3503 C CA . GLU B 1 68 ? 1.451 33.062 11.289 1 90.62 68 GLU B CA 1
ATOM 3504 C C . GLU B 1 68 ? 1.777 34.469 10.781 1 90.62 68 GLU B C 1
ATOM 3506 O O . GLU B 1 68 ? 1.791 34.719 9.578 1 90.62 68 GLU B O 1
ATOM 3511 N N . ASP B 1 69 ? 2.361 35.375 11.562 1 86.31 69 ASP B N 1
ATOM 3512 C CA . ASP B 1 69 ? 2.633 36.719 11.102 1 86.31 69 ASP B CA 1
ATOM 3513 C C . ASP B 1 69 ? 4.129 37.031 11.148 1 86.31 69 ASP B C 1
ATOM 3515 O O . ASP B 1 69 ? 4.543 38.188 10.914 1 86.31 69 ASP B O 1
ATOM 3519 N N . ARG B 1 70 ? 4.824 36.031 11.312 1 93.75 70 ARG B N 1
ATOM 3520 C CA . ARG B 1 70 ? 6.27 36.219 11.414 1 93.75 70 ARG B CA 1
ATOM 3521 C C . ARG B 1 70 ? 6.98 35.719 10.164 1 93.75 70 ARG B C 1
ATOM 3523 O O . ARG B 1 70 ? 6.793 34.594 9.75 1 93.75 70 ARG B O 1
ATOM 3530 N N . ASP B 1 71 ? 7.746 36.562 9.586 1 96.19 71 ASP B N 1
ATOM 3531 C CA . ASP B 1 71 ? 8.57 36.156 8.453 1 96.19 71 ASP B CA 1
ATOM 3532 C C . ASP B 1 71 ? 9.75 35.312 8.906 1 96.19 71 ASP B C 1
ATOM 3534 O O . ASP B 1 71 ? 10.648 35.781 9.602 1 96.19 71 ASP B O 1
ATOM 3538 N N . ILE B 1 72 ? 9.789 34.031 8.539 1 95.81 72 ILE B N 1
ATOM 3539 C CA . ILE B 1 72 ? 10.836 33.156 9.016 1 95.81 72 ILE B CA 1
ATOM 3540 C C . ILE B 1 72 ? 11.75 32.75 7.848 1 95.81 72 ILE B C 1
ATOM 3542 O O . ILE B 1 72 ? 12.484 31.766 7.93 1 95.81 72 ILE B O 1
ATOM 3546 N N . THR B 1 73 ? 11.695 33.5 6.801 1 95.56 73 THR B N 1
ATOM 3547 C CA . THR B 1 73 ? 12.422 33.188 5.57 1 95.56 73 THR B CA 1
ATOM 3548 C C . THR B 1 73 ? 13.906 32.969 5.859 1 95.56 73 THR B C 1
ATOM 3550 O O . THR B 1 73 ? 14.516 32.031 5.324 1 95.56 73 THR B O 1
ATOM 3553 N N . ASN B 1 74 ? 14.406 33.781 6.734 1 93.5 74 ASN B N 1
ATOM 3554 C CA . ASN B 1 74 ? 15.844 33.719 6.973 1 93.5 74 ASN B CA 1
ATOM 3555 C C . ASN B 1 74 ? 16.172 33.312 8.406 1 93.5 74 ASN B C 1
ATOM 3557 O O . ASN B 1 74 ? 17.281 33.5 8.883 1 93.5 74 ASN B O 1
ATOM 3561 N N . ILE B 1 75 ? 15.211 32.812 9.062 1 93.94 75 ILE B N 1
ATOM 3562 C CA . ILE B 1 75 ? 15.43 32.344 10.43 1 93.94 75 ILE B CA 1
ATOM 3563 C C . ILE B 1 75 ? 16.062 30.938 10.391 1 93.94 75 ILE B C 1
ATOM 3565 O O . ILE B 1 75 ? 15.633 30.078 9.609 1 93.94 75 ILE B O 1
ATOM 3569 N N . ALA B 1 76 ? 17.016 30.719 11.195 1 92.88 76 ALA B N 1
ATOM 3570 C CA . ALA B 1 76 ? 17.719 29.438 11.258 1 92.88 76 ALA B CA 1
ATOM 3571 C C . ALA B 1 76 ? 16.797 28.328 11.758 1 92.88 76 ALA B C 1
ATOM 3573 O O . ALA B 1 76 ? 15.852 28.594 12.508 1 92.88 76 ALA B O 1
ATOM 3574 N N . PRO B 1 77 ? 17.031 27.078 11.336 1 92.62 77 PRO B N 1
ATOM 3575 C CA . PRO B 1 77 ? 16.172 25.953 11.695 1 92.62 77 PRO B CA 1
ATOM 3576 C C . PRO B 1 77 ? 15.953 25.828 13.203 1 92.62 77 PRO B C 1
ATOM 3578 O O . PRO B 1 77 ? 14.828 25.609 13.656 1 92.62 77 PRO B O 1
ATOM 3581 N N . GLU B 1 78 ? 17.031 26.078 13.961 1 88.62 78 GLU B N 1
ATOM 3582 C CA . GLU B 1 78 ? 16.969 25.859 15.406 1 88.62 78 GLU B CA 1
ATOM 3583 C C . GLU B 1 78 ? 16.078 26.891 16.078 1 88.62 78 GLU B C 1
ATOM 3585 O O . GLU B 1 78 ? 15.664 26.703 17.234 1 88.62 78 GLU B O 1
ATOM 3590 N N . LYS B 1 79 ? 15.75 27.938 15.352 1 90.88 79 LYS B N 1
ATOM 3591 C CA . LYS B 1 79 ? 14.984 29.031 15.938 1 90.88 79 LYS B CA 1
ATOM 3592 C C . LYS B 1 79 ? 13.547 29.047 15.414 1 90.88 79 LYS B C 1
ATOM 3594 O O . LYS B 1 79 ? 12.742 29.891 15.805 1 90.88 79 LYS B O 1
ATOM 3599 N N . ARG B 1 80 ? 13.156 28.078 14.578 1 92.88 80 ARG B N 1
ATOM 3600 C CA . ARG B 1 80 ? 11.844 28.078 13.945 1 92.88 80 ARG B CA 1
ATOM 3601 C C . ARG B 1 80 ? 10.82 27.328 14.797 1 92.88 80 ARG B C 1
ATOM 3603 O O . ARG B 1 80 ? 9.617 27.438 14.562 1 92.88 80 ARG B O 1
ATOM 3610 N N . ASN B 1 81 ? 11.305 26.594 15.75 1 91.62 81 ASN B N 1
ATOM 3611 C CA . ASN B 1 81 ? 10.43 25.75 16.547 1 91.62 81 ASN B CA 1
ATOM 3612 C C . ASN B 1 81 ? 9.656 24.75 15.688 1 91.62 81 ASN B C 1
ATOM 3614 O O . ASN B 1 81 ? 8.453 24.578 15.852 1 91.62 81 ASN B O 1
ATOM 3618 N N . ILE B 1 82 ? 10.305 24.234 14.727 1 94.56 82 ILE B N 1
ATOM 3619 C CA . ILE B 1 82 ? 9.766 23.234 13.82 1 94.56 82 ILE B CA 1
ATOM 3620 C C . ILE B 1 82 ? 10.484 21.906 14.031 1 94.56 82 ILE B C 1
ATOM 3622 O O . ILE B 1 82 ? 11.711 21.875 14.164 1 94.56 82 ILE B O 1
ATOM 3626 N N . GLY B 1 83 ? 9.703 20.875 14.219 1 93.88 83 GLY B N 1
ATOM 3627 C CA . GLY B 1 83 ? 10.273 19.531 14.266 1 93.88 83 GLY B CA 1
ATOM 3628 C C . GLY B 1 83 ? 10.266 18.844 12.914 1 93.88 83 GLY B C 1
ATOM 3629 O O . GLY B 1 83 ? 9.383 19.078 12.094 1 93.88 83 GLY B O 1
ATOM 3630 N N . MET B 1 84 ? 11.227 17.969 12.75 1 93.44 84 MET B N 1
ATOM 3631 C CA . MET B 1 84 ? 11.297 17.266 11.477 1 93.44 84 MET B CA 1
ATOM 3632 C C . MET B 1 84 ? 11.617 15.797 11.688 1 93.44 84 MET B C 1
ATOM 3634 O O . MET B 1 84 ? 12.453 15.453 12.531 1 93.44 84 MET B O 1
ATOM 3638 N N . ILE B 1 85 ? 10.844 15.047 11 1 93.06 85 ILE B N 1
ATOM 3639 C CA . ILE B 1 85 ? 11.078 13.602 10.953 1 93.06 85 ILE B CA 1
ATOM 3640 C C . ILE B 1 85 ? 11.508 13.203 9.547 1 93.06 85 ILE B C 1
ATOM 3642 O O . ILE B 1 85 ? 10.836 13.531 8.562 1 93.06 85 ILE B O 1
ATOM 3646 N N . PHE B 1 86 ? 12.625 12.438 9.531 1 88.06 86 PHE B N 1
ATOM 3647 C CA . PHE B 1 86 ? 13.195 12.016 8.25 1 88.06 86 PHE B CA 1
ATOM 3648 C C . PHE B 1 86 ? 12.781 10.586 7.918 1 88.06 86 PHE B C 1
ATOM 3650 O O . PHE B 1 86 ? 12.219 9.883 8.766 1 88.06 86 PHE B O 1
ATOM 3657 N N . GLN B 1 87 ? 13.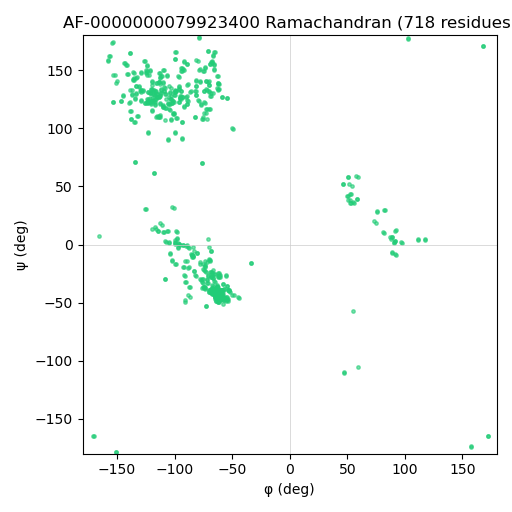016 10.297 6.707 1 82 87 GLN B N 1
ATOM 3658 C CA . GLN B 1 87 ? 12.766 8.93 6.254 1 82 87 GLN B CA 1
ATOM 3659 C C . GLN B 1 87 ? 13.562 7.922 7.078 1 82 87 GLN B C 1
ATOM 3661 O O . GLN B 1 87 ? 13.016 6.91 7.523 1 82 87 GLN B O 1
ATOM 3666 N N . GLU B 1 88 ? 14.742 8.242 7.238 1 84.56 88 GLU B N 1
ATOM 3667 C CA . GLU B 1 88 ? 15.555 7.465 8.172 1 84.56 88 GLU B CA 1
ATOM 3668 C C . GLU B 1 88 ? 15.461 8.023 9.586 1 84.56 88 GLU B C 1
ATOM 3670 O O . GLU B 1 88 ? 15.461 9.242 9.781 1 84.56 88 GLU B O 1
ATOM 3675 N N . PRO B 1 89 ? 15.359 7.18 10.555 1 87.81 89 PRO B N 1
ATOM 3676 C CA . PRO B 1 89 ? 15.164 7.676 11.922 1 87.81 89 PRO B CA 1
ATOM 3677 C C . PRO B 1 89 ? 16.328 8.547 12.398 1 87.81 89 PRO B C 1
ATOM 3679 O O . PRO B 1 89 ? 16.141 9.414 13.258 1 87.81 89 PRO B O 1
ATOM 3682 N N . LEU B 1 90 ? 17.5 8.359 11.93 1 88.5 90 LEU B N 1
ATOM 3683 C CA . LEU B 1 90 ? 18.703 9.133 12.219 1 88.5 90 LEU B CA 1
ATOM 3684 C C . LEU B 1 90 ? 18.938 9.242 13.719 1 88.5 90 LEU B C 1
ATOM 3686 O O . LEU B 1 90 ? 19.156 10.336 14.242 1 88.5 90 LEU B O 1
ATOM 3690 N N . LEU B 1 91 ? 18.766 8.156 14.445 1 93.94 91 LEU B N 1
ATOM 3691 C CA . LEU B 1 91 ? 19.031 8.133 15.883 1 93.94 91 LEU B CA 1
ATOM 3692 C C . LEU B 1 91 ? 20.531 8.109 16.156 1 93.94 91 LEU B C 1
ATOM 3694 O O . LEU B 1 91 ? 21.297 7.562 15.352 1 93.94 91 LEU B O 1
ATOM 3698 N N . PHE B 1 92 ? 20.906 8.703 17.266 1 94.38 92 PHE B N 1
ATOM 3699 C CA . PHE B 1 92 ? 22.297 8.586 17.703 1 94.38 92 PHE B CA 1
ATOM 3700 C C . PHE B 1 92 ? 22.594 7.184 18.203 1 94.38 92 PHE B C 1
ATOM 3702 O O . PHE B 1 92 ? 22.094 6.781 19.266 1 94.38 92 PHE B O 1
ATOM 3709 N N . PRO B 1 93 ? 23.453 6.52 17.547 1 93 93 PRO B N 1
ATOM 3710 C CA . PRO B 1 93 ? 23.641 5.105 17.875 1 93 93 PRO B CA 1
ATOM 3711 C C . PRO B 1 93 ? 24.281 4.91 19.25 1 93 93 PRO B C 1
ATOM 3713 O O . PRO B 1 93 ? 24.094 3.867 19.891 1 93 93 PRO B O 1
ATOM 3716 N N . HIS B 1 94 ? 25 5.926 19.719 1 93.75 94 HIS B N 1
ATOM 3717 C CA . HIS B 1 94 ? 25.75 5.809 20.969 1 93.75 94 HIS B CA 1
ATOM 3718 C C . HIS B 1 94 ? 24.922 6.297 22.156 1 93.75 94 HIS B C 1
ATOM 3720 O O . HIS B 1 94 ? 25.375 6.266 23.297 1 93.75 94 HIS B O 1
ATOM 3726 N N . MET B 1 95 ? 23.75 6.723 21.922 1 96.25 95 MET B N 1
ATOM 3727 C CA . MET B 1 95 ? 22.844 7.191 22.969 1 96.25 95 MET B CA 1
ATOM 3728 C C . MET B 1 95 ? 21.656 6.254 23.109 1 96.25 95 MET B C 1
ATOM 3730 O O . MET B 1 95 ? 21.156 5.711 22.109 1 96.25 95 MET B O 1
ATOM 3734 N N . ASN B 1 96 ? 21.281 6.117 24.266 1 96.94 96 ASN B N 1
ATOM 3735 C CA . ASN B 1 96 ? 20.062 5.328 24.453 1 96.94 96 ASN B CA 1
ATOM 3736 C C . ASN B 1 96 ? 18.812 6.137 24.141 1 96.94 96 ASN B C 1
ATOM 3738 O O . ASN B 1 96 ? 18.906 7.305 23.75 1 96.94 96 ASN B O 1
ATOM 3742 N N . VAL B 1 97 ? 17.703 5.516 24.234 1 97.81 97 VAL B N 1
ATOM 3743 C CA . VAL B 1 97 ? 16.438 6.129 23.859 1 97.81 97 VAL B CA 1
ATOM 3744 C C . VAL B 1 97 ? 16.219 7.406 24.672 1 97.81 97 VAL B C 1
ATOM 3746 O O . VAL B 1 97 ? 15.883 8.453 24.109 1 97.81 97 VAL B O 1
ATOM 3749 N N . PHE B 1 98 ? 16.453 7.336 25.953 1 97.19 98 PHE B N 1
ATOM 3750 C CA . PHE B 1 98 ? 16.297 8.5 26.812 1 97.19 98 PHE B CA 1
ATOM 3751 C C . PHE B 1 98 ? 17.203 9.641 26.359 1 97.19 98 PHE B C 1
ATOM 3753 O O . PHE B 1 98 ? 16.766 10.773 26.203 1 97.19 98 PHE B O 1
ATOM 3760 N N . GLU B 1 99 ? 18.406 9.367 26.094 1 96.06 99 GLU B N 1
ATOM 3761 C CA . GLU B 1 99 ? 19.406 10.367 25.703 1 96.06 99 GLU B CA 1
ATOM 3762 C C . GLU B 1 99 ? 19.062 10.969 24.344 1 96.06 99 GLU B C 1
ATOM 3764 O O . GLU B 1 99 ? 19.25 12.172 24.125 1 96.06 99 GLU B O 1
ATOM 3769 N N . ASN B 1 100 ? 18.656 10.109 23.453 1 97.19 100 ASN B N 1
ATOM 3770 C CA . ASN B 1 100 ? 18.25 10.586 22.125 1 97.19 100 ASN B CA 1
ATOM 3771 C C . ASN B 1 100 ? 17.156 11.648 22.234 1 97.19 100 ASN B C 1
ATOM 3773 O O . ASN B 1 100 ? 17.219 12.68 21.578 1 97.19 100 ASN B O 1
ATOM 3777 N N . ILE B 1 101 ? 16.188 11.359 23.078 1 96.88 101 ILE B N 1
ATOM 3778 C CA . ILE B 1 101 ? 15.047 12.266 23.219 1 96.88 101 ILE B CA 1
ATOM 3779 C C . ILE B 1 101 ? 15.461 13.492 24.031 1 96.88 101 ILE B C 1
ATOM 3781 O O . ILE B 1 101 ? 15.047 14.609 23.734 1 96.88 101 ILE B O 1
ATOM 3785 N N . TYR B 1 102 ? 16.359 13.289 24.969 1 96 102 TYR B N 1
ATOM 3786 C CA . TYR B 1 102 ? 16.812 14.352 25.875 1 96 102 TYR B CA 1
ATOM 3787 C C . TYR B 1 102 ? 17.703 15.336 25.141 1 96 102 TYR B C 1
ATOM 3789 O O . TYR B 1 102 ? 17.844 16.5 25.562 1 96 102 TYR B O 1
ATOM 3797 N N . PHE B 1 103 ? 18.266 14.922 24.141 1 93 103 PHE B N 1
ATOM 3798 C CA . PHE B 1 103 ? 19.281 15.719 23.438 1 93 103 PHE B CA 1
ATOM 3799 C C . PHE B 1 103 ? 18.719 17.094 23.078 1 93 103 PHE B C 1
ATOM 3801 O O . PHE B 1 103 ? 19.359 18.109 23.359 1 93 103 PHE B O 1
ATOM 3808 N N . GLY B 1 104 ? 17.562 17.125 22.531 1 90.44 104 GLY B N 1
ATOM 3809 C CA . GLY B 1 104 ? 16.969 18.391 22.156 1 90.44 104 GLY B CA 1
ATOM 3810 C C . GLY B 1 104 ? 16.656 19.281 23.344 1 90.44 104 GLY B C 1
ATOM 3811 O O . GLY B 1 104 ? 16.844 20.5 23.266 1 90.44 104 GLY B O 1
ATOM 3812 N N . LEU B 1 105 ? 16.219 18.703 24.391 1 93.44 105 LEU B N 1
ATOM 3813 C CA . LEU B 1 105 ? 15.93 19.438 25.609 1 93.44 105 LEU B CA 1
ATOM 3814 C C . LEU B 1 105 ? 17.203 20 26.219 1 93.44 105 LEU B C 1
ATOM 3816 O O . LEU B 1 105 ? 17.234 21.141 26.703 1 93.44 105 LEU B O 1
ATOM 3820 N N . LYS B 1 106 ? 18.219 19.172 26.125 1 91.44 106 LYS B N 1
ATOM 3821 C CA . LYS B 1 106 ? 19.531 19.609 26.625 1 91.44 106 LYS B CA 1
ATOM 3822 C C . LYS B 1 106 ? 20.016 20.844 25.875 1 91.44 106 LYS B C 1
ATOM 3824 O O . LYS B 1 106 ? 20.562 21.766 26.5 1 91.44 106 LYS B O 1
ATOM 3829 N N . MET B 1 107 ? 19.828 20.875 24.656 1 88.69 107 MET B N 1
ATOM 3830 C CA . MET B 1 107 ? 20.266 22 23.828 1 88.69 107 MET B CA 1
ATOM 3831 C C . MET B 1 107 ? 19.484 23.25 24.156 1 88.69 107 MET B C 1
ATOM 3833 O O . MET B 1 107 ? 19.984 24.375 24 1 88.69 107 MET B O 1
ATOM 3837 N N . LYS B 1 108 ? 18.281 23.062 24.672 1 89.44 108 LYS B N 1
ATOM 3838 C CA . LYS B 1 108 ? 17.453 24.188 25.094 1 89.44 108 LYS B CA 1
ATOM 3839 C C . LYS B 1 108 ? 17.703 24.547 26.547 1 89.44 108 LYS B C 1
ATOM 3841 O O . LYS B 1 108 ? 16.969 25.328 27.141 1 89.44 108 LYS B O 1
ATOM 3846 N N . LYS B 1 109 ? 18.562 23.828 27.203 1 90.31 109 LYS B N 1
ATOM 3847 C CA . LYS B 1 109 ? 19.031 24.094 28.562 1 90.31 109 LYS B CA 1
ATOM 3848 C C . LYS B 1 109 ? 17.969 23.703 29.594 1 90.31 109 LYS B C 1
ATOM 3850 O O . LYS B 1 109 ? 17.828 24.359 30.625 1 90.31 109 LYS B O 1
ATOM 3855 N N . ILE B 1 110 ? 17.234 22.812 29.234 1 90.19 110 ILE B N 1
ATOM 3856 C CA . ILE B 1 110 ? 16.312 22.234 30.203 1 90.19 110 ILE B CA 1
ATOM 3857 C C . ILE B 1 110 ? 17.016 21.125 31 1 90.19 110 ILE B C 1
ATOM 3859 O O . ILE B 1 110 ? 17.688 20.266 30.422 1 90.19 110 ILE B O 1
ATOM 3863 N N . SER B 1 111 ? 16.875 21.172 32.25 1 90.75 111 SER B N 1
ATOM 3864 C CA . SER B 1 111 ? 17.594 20.219 33.125 1 90.75 111 SER B CA 1
ATOM 3865 C C . SER B 1 111 ? 17.078 18.797 32.938 1 90.75 111 SER B C 1
ATOM 3867 O O . SER B 1 111 ? 15.93 18.609 32.5 1 90.75 111 SER B O 1
ATOM 3869 N N . LYS B 1 112 ? 17.875 17.906 33.281 1 89.25 112 LYS B N 1
ATOM 3870 C CA . LYS B 1 112 ? 17.531 16.484 33.156 1 89.25 112 LYS B CA 1
ATOM 3871 C C . LYS B 1 112 ? 16.344 16.141 34.062 1 89.25 112 LYS B C 1
ATOM 3873 O O . LYS B 1 112 ? 15.453 15.391 33.688 1 89.25 112 LYS B O 1
ATOM 3878 N N . LYS B 1 113 ? 16.359 16.703 35.219 1 89.62 113 LYS B N 1
ATOM 3879 C CA . LYS B 1 113 ? 15.289 16.453 36.188 1 89.62 113 LYS B CA 1
ATOM 3880 C C . LYS B 1 113 ? 13.938 16.906 35.625 1 89.62 113 LYS B C 1
ATOM 3882 O O . LYS B 1 113 ? 12.945 16.172 35.75 1 89.62 113 LYS B O 1
ATOM 3887 N N . ASP B 1 114 ? 13.977 18.016 34.938 1 90 114 ASP B N 1
ATOM 3888 C CA . ASP B 1 114 ? 12.75 18.578 34.375 1 90 114 ASP B CA 1
ATOM 3889 C C . ASP B 1 114 ? 12.32 17.844 33.125 1 90 114 ASP B C 1
ATOM 3891 O O . ASP B 1 114 ? 11.172 17.953 32.688 1 90 114 ASP B O 1
ATOM 3895 N N . SER B 1 115 ? 13.242 17.109 32.594 1 92.62 115 SER B N 1
ATOM 3896 C CA . SER B 1 115 ? 12.992 16.469 31.297 1 92.62 115 SER B CA 1
ATOM 3897 C C . SER B 1 115 ? 12.414 15.07 31.469 1 92.62 115 SER B C 1
ATOM 3899 O O . SER B 1 115 ? 11.797 14.531 30.547 1 92.62 115 SER B O 1
ATOM 3901 N N . ILE B 1 116 ? 12.609 14.539 32.656 1 93.75 116 ILE B N 1
ATOM 3902 C CA . ILE B 1 116 ? 12.258 13.141 32.875 1 93.75 116 ILE B CA 1
ATOM 3903 C C . ILE B 1 116 ? 10.758 12.953 32.688 1 93.75 116 ILE B C 1
ATOM 3905 O O . ILE B 1 116 ? 10.336 12.055 31.938 1 93.75 116 ILE B O 1
ATOM 3909 N N . GLU B 1 117 ? 10.023 13.789 33.25 1 93.69 117 GLU B N 1
ATOM 3910 C CA . GLU B 1 117 ? 8.57 13.672 33.125 1 93.69 117 GLU B CA 1
ATOM 3911 C C . GLU B 1 117 ? 8.117 13.867 31.688 1 93.69 117 GLU B C 1
ATOM 3913 O O . GLU B 1 117 ? 7.242 13.148 31.203 1 93.69 117 GLU B O 1
ATOM 3918 N N . LYS B 1 118 ? 8.672 14.859 31.062 1 94.31 118 LYS B N 1
ATOM 3919 C CA . LYS B 1 118 ? 8.336 15.141 29.672 1 94.31 118 LYS B CA 1
ATOM 3920 C C . LYS B 1 118 ? 8.648 13.953 28.781 1 94.31 118 LYS B C 1
ATOM 3922 O O . LYS B 1 118 ? 7.832 13.578 27.922 1 94.31 118 LYS B O 1
ATOM 3927 N N . ILE B 1 119 ? 9.758 13.383 29.031 1 96.06 119 ILE B N 1
ATOM 3928 C CA . ILE B 1 119 ? 10.227 12.281 28.203 1 96.06 119 ILE B CA 1
ATOM 3929 C C . ILE B 1 119 ? 9.359 11.047 28.438 1 96.06 119 ILE B C 1
ATOM 3931 O O . ILE B 1 119 ? 8.969 10.359 27.5 1 96.06 119 ILE B O 1
ATOM 3935 N N . ASN B 1 120 ? 9.023 10.812 29.672 1 95 120 ASN B N 1
ATOM 3936 C CA . ASN B 1 120 ? 8.164 9.68 29.984 1 95 120 ASN B CA 1
ATOM 3937 C C . ASN B 1 120 ? 6.793 9.82 29.328 1 95 120 ASN B C 1
ATOM 3939 O O . ASN B 1 120 ? 6.25 8.844 28.812 1 95 120 ASN B O 1
ATOM 3943 N N . LYS B 1 121 ? 6.281 10.977 29.328 1 94 121 LYS B N 1
ATOM 3944 C CA . LYS B 1 121 ? 4.969 11.234 28.734 1 94 121 LYS B CA 1
ATOM 3945 C C . LYS B 1 121 ? 4.988 10.992 27.234 1 94 121 LYS B C 1
ATOM 3947 O O . LYS B 1 121 ? 4.078 10.367 26.688 1 94 121 LYS B O 1
ATOM 3952 N N . VAL B 1 122 ? 5.996 11.492 26.594 1 94.94 122 VAL B N 1
ATOM 3953 C CA . VAL B 1 122 ? 6.082 11.352 25.141 1 94.94 122 VAL B CA 1
ATOM 3954 C C . VAL B 1 122 ? 6.324 9.891 24.781 1 94.94 122 VAL B C 1
ATOM 3956 O O . VAL B 1 122 ? 5.766 9.383 23.797 1 94.94 122 VAL B O 1
ATOM 3959 N N . LEU B 1 123 ? 7.133 9.211 25.578 1 96.12 123 LEU B N 1
ATOM 3960 C CA . LEU B 1 123 ? 7.395 7.801 25.328 1 96.12 123 LEU B CA 1
ATOM 3961 C C . LEU B 1 123 ? 6.117 6.977 25.453 1 96.12 123 LEU B C 1
ATOM 3963 O O . LEU B 1 123 ? 5.875 6.066 24.656 1 96.12 123 LEU B O 1
ATOM 3967 N N . GLU B 1 124 ? 5.367 7.324 26.391 1 94.44 124 GLU B N 1
ATOM 3968 C CA . GLU B 1 124 ? 4.074 6.668 26.547 1 94.44 124 GLU B CA 1
ATOM 3969 C C . GLU B 1 124 ? 3.164 6.934 25.359 1 94.44 124 GLU B C 1
ATOM 3971 O O . GLU B 1 124 ? 2.475 6.027 24.891 1 94.44 124 GLU B O 1
ATOM 3976 N N . SER B 1 125 ? 3.207 8.078 24.891 1 92.69 125 SER B N 1
ATOM 3977 C CA . SER B 1 125 ? 2.334 8.469 23.797 1 92.69 125 SER B CA 1
ATOM 3978 C C . SER B 1 125 ? 2.688 7.715 22.516 1 92.69 125 SER B C 1
ATOM 3980 O O . SER B 1 125 ? 1.823 7.48 21.672 1 92.69 125 SER B O 1
ATOM 3982 N N . VAL B 1 126 ? 3.98 7.336 22.391 1 94.12 126 VAL B N 1
ATOM 3983 C CA . VAL B 1 126 ? 4.379 6.648 21.172 1 94.12 126 VAL B CA 1
ATOM 3984 C C . VAL B 1 126 ? 4.43 5.141 21.422 1 94.12 126 VAL B C 1
ATOM 3986 O O . VAL B 1 126 ? 4.914 4.383 20.578 1 94.12 126 VAL B O 1
ATOM 3989 N N . GLY B 1 127 ? 4.078 4.703 22.609 1 92.31 127 GLY B N 1
ATOM 3990 C CA . GLY B 1 127 ? 3.961 3.287 22.906 1 92.31 127 GLY B CA 1
ATOM 3991 C C . GLY B 1 127 ? 5.289 2.641 23.25 1 92.31 127 GLY B C 1
ATOM 3992 O O . GLY B 1 127 ? 5.516 1.471 22.938 1 92.31 127 GLY B O 1
ATOM 3993 N N . LEU B 1 128 ? 6.199 3.428 23.828 1 95.19 128 LEU B N 1
ATOM 3994 C CA . LEU B 1 128 ? 7.523 2.891 24.141 1 95.19 128 LEU B CA 1
ATOM 3995 C C . LEU B 1 128 ? 7.863 3.088 25.609 1 95.19 128 LEU B C 1
ATOM 3997 O O . LEU B 1 128 ? 9.023 3.322 25.953 1 95.19 128 LEU B O 1
ATOM 4001 N N . LYS B 1 129 ? 6.809 3.076 26.391 1 93.69 129 LYS B N 1
ATOM 4002 C CA . LYS B 1 129 ? 7.055 3.131 27.828 1 93.69 129 LYS B CA 1
ATOM 4003 C C . LYS B 1 129 ? 8 2.016 28.266 1 93.69 129 LYS B C 1
ATOM 4005 O O . LYS B 1 129 ? 7.812 0.854 27.906 1 93.69 129 LYS B O 1
ATOM 4010 N N . GLY B 1 130 ? 9.094 2.361 28.953 1 92.94 130 GLY B N 1
ATOM 4011 C CA . GLY B 1 130 ? 10.016 1.357 29.469 1 92.94 130 GLY B CA 1
ATOM 4012 C C . GLY B 1 130 ? 11.203 1.116 28.562 1 92.94 130 GLY B C 1
ATOM 4013 O O . GLY B 1 130 ? 12.078 0.309 28.875 1 92.94 130 GLY B O 1
ATOM 4014 N N . PHE B 1 131 ? 11.297 1.823 27.484 1 95.38 131 PHE B N 1
ATOM 4015 C CA . PHE B 1 131 ? 12.359 1.593 26.516 1 95.38 131 PHE B CA 1
ATOM 4016 C C . PHE B 1 131 ? 13.5 2.586 26.719 1 95.38 131 PHE B C 1
ATOM 4018 O O . PHE B 1 131 ? 14.438 2.633 25.922 1 95.38 131 PHE B O 1
ATOM 4025 N N . GLU B 1 132 ? 13.492 3.293 27.766 1 95.81 132 GLU B N 1
ATOM 4026 C CA . GLU B 1 132 ? 14.375 4.438 28 1 95.81 132 GLU B CA 1
ATOM 4027 C C . GLU B 1 132 ? 15.836 4.031 27.906 1 95.81 132 GLU B C 1
ATOM 4029 O O . GLU B 1 132 ? 16.656 4.781 27.375 1 95.81 132 GLU B O 1
ATOM 4034 N N . ASN B 1 133 ? 16.125 2.861 28.312 1 95.94 133 ASN B N 1
ATOM 4035 C CA . ASN B 1 133 ? 17.531 2.471 28.438 1 95.94 133 ASN B CA 1
ATOM 4036 C C . ASN B 1 133 ? 17.984 1.641 27.25 1 95.94 133 ASN B C 1
ATOM 4038 O O . ASN B 1 133 ? 19.156 1.261 27.172 1 95.94 133 ASN B O 1
ATOM 4042 N N . LYS B 1 134 ? 17.156 1.413 26.359 1 96.19 134 LYS B N 1
ATOM 4043 C CA . LYS B 1 134 ? 17.547 0.647 25.172 1 96.19 134 LYS B CA 1
ATOM 4044 C C . LYS B 1 134 ? 18.328 1.507 24.203 1 96.19 134 LYS B C 1
ATOM 4046 O O . LYS B 1 134 ? 18.141 2.723 24.125 1 96.19 134 LYS B O 1
ATOM 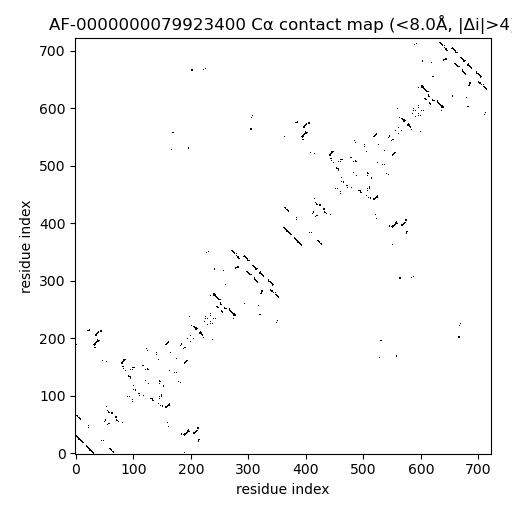4051 N N . TYR B 1 135 ? 19.172 0.82 23.5 1 94.62 135 TYR B N 1
ATOM 4052 C CA . TYR B 1 135 ? 19.922 1.486 22.438 1 94.62 135 TYR B CA 1
ATOM 4053 C C . TYR B 1 135 ? 19.297 1.222 21.078 1 94.62 135 TYR B C 1
ATOM 4055 O O . TYR B 1 135 ? 18.562 0.25 20.906 1 94.62 135 TYR B O 1
ATOM 4063 N N . PRO B 1 136 ? 19.578 2.049 20.062 1 93.44 136 PRO B N 1
ATOM 4064 C CA . PRO B 1 136 ? 18.984 1.921 18.734 1 93.44 136 PRO B CA 1
ATOM 4065 C C . PRO B 1 136 ? 19.188 0.538 18.125 1 93.44 136 PRO B C 1
ATOM 4067 O O . PRO B 1 136 ? 18.297 0.012 17.453 1 93.44 136 PRO B O 1
ATOM 4070 N N . HIS B 1 137 ? 20.312 -0.048 18.391 1 86.75 137 HIS B N 1
ATOM 4071 C CA . HIS B 1 137 ? 20.594 -1.352 17.797 1 86.75 137 HIS B CA 1
ATOM 4072 C C . HIS B 1 137 ? 19.703 -2.432 18.391 1 86.75 137 HIS B C 1
ATOM 4074 O O . HIS B 1 137 ? 19.594 -3.525 17.828 1 86.75 137 HIS B O 1
ATOM 4080 N N . GLU B 1 138 ? 19.047 -2.131 19.469 1 90.62 138 GLU B N 1
ATOM 4081 C CA . GLU B 1 138 ? 18.172 -3.08 20.141 1 90.62 138 GLU B CA 1
ATOM 4082 C C . GLU B 1 138 ? 16.719 -2.883 19.719 1 90.62 138 GLU B C 1
ATOM 4084 O O . GLU B 1 138 ? 15.828 -3.604 20.172 1 90.62 138 GLU B O 1
ATOM 4089 N N . LEU B 1 139 ? 16.531 -1.938 18.859 1 90.94 139 LEU B N 1
ATOM 4090 C CA . LEU B 1 139 ? 15.172 -1.56 18.484 1 90.94 139 LEU B CA 1
ATOM 4091 C C . LEU B 1 139 ? 14.844 -2.049 17.078 1 90.94 139 LEU B C 1
ATOM 4093 O O . LEU B 1 139 ? 15.727 -2.107 16.219 1 90.94 139 LEU B O 1
ATOM 4097 N N . SER B 1 140 ? 13.57 -2.424 16.875 1 79.69 140 SER B N 1
ATOM 4098 C CA . SER B 1 140 ? 13.094 -2.689 15.523 1 79.69 140 SER B CA 1
ATOM 4099 C C . SER B 1 140 ? 12.969 -1.399 14.719 1 79.69 140 SER B C 1
ATOM 4101 O O . SER B 1 140 ? 13.078 -0.303 15.266 1 79.69 140 SER B O 1
ATOM 4103 N N . GLY B 1 141 ? 12.812 -1.505 13.414 1 79.81 141 GLY B N 1
ATOM 4104 C CA . GLY B 1 141 ? 12.633 -0.345 12.555 1 79.81 141 GLY B CA 1
ATOM 4105 C C . GLY B 1 141 ? 11.492 0.549 12.992 1 79.81 141 GLY B C 1
ATOM 4106 O O . GLY B 1 141 ? 11.648 1.77 13.07 1 79.81 141 GLY B O 1
ATOM 4107 N N . GLY B 1 142 ? 10.375 -0.078 13.281 1 85.12 142 GLY B N 1
ATOM 4108 C CA . GLY B 1 142 ? 9.227 0.672 13.758 1 85.12 142 GLY B CA 1
ATOM 4109 C C . GLY B 1 142 ? 9.469 1.37 15.078 1 85.12 142 GLY B C 1
ATOM 4110 O O . GLY B 1 142 ? 9.016 2.5 15.281 1 85.12 142 GLY B O 1
ATOM 4111 N N . GLN B 1 143 ? 10.188 0.725 15.914 1 90.62 143 GLN B N 1
ATOM 4112 C CA . GLN B 1 143 ? 10.523 1.309 17.203 1 90.62 143 GLN B CA 1
ATOM 4113 C C . GLN B 1 143 ? 11.469 2.496 17.047 1 90.62 143 GLN B C 1
ATOM 4115 O O . GLN B 1 143 ? 11.312 3.516 17.719 1 90.62 143 GLN B O 1
ATOM 4120 N N . LYS B 1 144 ? 12.406 2.332 16.156 1 93.25 144 LYS B N 1
ATOM 4121 C CA . LYS B 1 144 ? 13.32 3.443 15.891 1 93.25 144 LYS B CA 1
ATOM 4122 C C . LYS B 1 144 ? 12.555 4.672 15.414 1 93.25 144 LYS B C 1
ATOM 4124 O O . LYS B 1 144 ? 12.844 5.793 15.836 1 93.25 144 LYS B O 1
ATOM 4129 N N . GLN B 1 145 ? 11.594 4.418 14.594 1 91.81 145 GLN B N 1
ATOM 4130 C CA . GLN B 1 145 ? 10.781 5.516 14.078 1 91.81 145 GLN B CA 1
ATOM 4131 C C . GLN B 1 145 ? 9.977 6.176 15.188 1 91.81 145 GLN B C 1
ATOM 4133 O O . GLN B 1 145 ? 9.805 7.398 15.203 1 91.81 145 GLN B O 1
ATOM 4138 N N . ARG B 1 146 ? 9.477 5.375 16.047 1 93.94 146 ARG B N 1
ATOM 4139 C CA . ARG B 1 146 ? 8.727 5.902 17.172 1 93.94 146 ARG B CA 1
ATOM 4140 C C . ARG B 1 146 ? 9.617 6.758 18.078 1 93.94 146 ARG B C 1
ATOM 4142 O O . ARG B 1 146 ? 9.18 7.793 18.578 1 93.94 146 ARG B O 1
ATOM 4149 N N . VAL B 1 147 ? 10.867 6.332 18.25 1 96.12 147 VAL B N 1
ATOM 4150 C CA . VAL B 1 147 ? 11.812 7.125 19.031 1 96.12 147 VAL B CA 1
ATOM 4151 C C . VAL B 1 147 ? 12.07 8.461 18.344 1 96.12 147 VAL B C 1
ATOM 4153 O O . VAL B 1 147 ? 12.117 9.508 18.984 1 96.12 147 VAL B O 1
ATOM 4156 N N . SER B 1 148 ? 12.234 8.352 17.062 1 94.94 148 SER B N 1
ATOM 4157 C CA . SER B 1 148 ? 12.43 9.57 16.281 1 94.94 148 SER B CA 1
ATOM 4158 C C . SER B 1 148 ? 11.25 10.523 16.453 1 94.94 148 SER B C 1
ATOM 4160 O O . SER B 1 148 ? 11.445 11.734 16.609 1 94.94 148 SER B O 1
ATOM 4162 N N . LEU B 1 149 ? 10.102 10.008 16.438 1 94.62 149 LEU B N 1
ATOM 4163 C CA . LEU B 1 149 ? 8.891 10.797 16.641 1 94.62 149 LEU B CA 1
ATOM 4164 C C . LEU B 1 149 ? 8.867 11.414 18.031 1 94.62 149 LEU B C 1
ATOM 4166 O O . LEU B 1 149 ? 8.578 12.602 18.188 1 94.62 149 LEU B O 1
ATOM 4170 N N . ALA B 1 150 ? 9.234 10.641 19 1 95.75 150 ALA B N 1
ATOM 4171 C CA . ALA B 1 150 ? 9.281 11.125 20.375 1 95.75 150 ALA B CA 1
ATOM 4172 C C . ALA B 1 150 ? 10.273 12.266 20.531 1 95.75 150 ALA B C 1
ATOM 4174 O O . ALA B 1 150 ? 10 13.258 21.203 1 95.75 150 ALA B O 1
ATOM 4175 N N . ARG B 1 151 ? 11.352 12.062 19.906 1 95.81 151 ARG B N 1
ATOM 4176 C CA . ARG B 1 151 ? 12.406 13.07 19.953 1 95.81 151 ARG B CA 1
ATOM 4177 C C . ARG B 1 151 ? 11.898 14.406 19.406 1 95.81 151 ARG B C 1
ATOM 4179 O O . ARG B 1 151 ? 12.211 15.461 19.953 1 95.81 151 ARG B O 1
ATOM 4186 N N . ALA B 1 152 ? 11.141 14.375 18.422 1 93.88 152 ALA B N 1
ATOM 4187 C CA . ALA B 1 152 ? 10.586 15.594 17.828 1 93.88 152 ALA B CA 1
ATOM 4188 C C . ALA B 1 152 ? 9.477 16.172 18.703 1 93.88 152 ALA B C 1
ATOM 4190 O O . ALA B 1 152 ? 9.406 17.391 18.906 1 93.88 152 ALA B O 1
ATOM 4191 N N . LEU B 1 153 ? 8.688 15.383 19.312 1 94.56 153 LEU B N 1
ATOM 4192 C CA . LEU B 1 153 ? 7.48 15.797 20.016 1 94.56 153 LEU B CA 1
ATOM 4193 C C . LEU B 1 153 ? 7.824 16.391 21.375 1 94.56 153 LEU B C 1
ATOM 4195 O O . LEU B 1 153 ? 7.102 17.25 21.875 1 94.56 153 LEU B O 1
ATOM 4199 N N . VAL B 1 154 ? 8.883 15.922 21.922 1 94.69 154 VAL B N 1
ATOM 4200 C CA . VAL B 1 154 ? 9.219 16.328 23.281 1 94.69 154 VAL B CA 1
ATOM 4201 C C . VAL B 1 154 ? 9.445 17.844 23.328 1 94.69 154 VAL B C 1
ATOM 4203 O O . VAL B 1 154 ? 9.242 18.484 24.359 1 94.69 154 VAL B O 1
ATOM 4206 N N . LEU B 1 155 ? 9.812 18.391 22.25 1 92.56 155 LEU B N 1
ATOM 4207 C CA . LEU B 1 155 ? 10.109 19.812 22.156 1 92.56 155 LEU B CA 1
ATOM 4208 C C . LEU B 1 155 ? 8.844 20.625 21.906 1 92.56 155 LEU B C 1
ATOM 4210 O O . LEU B 1 155 ? 8.883 21.859 21.891 1 92.56 155 LEU B O 1
ATOM 4214 N N . LYS B 1 156 ? 7.754 19.938 21.641 1 90.69 156 LYS B N 1
ATOM 4215 C CA . LYS B 1 156 ? 6.457 20.562 21.406 1 90.69 156 LYS B CA 1
ATOM 4216 C C . LYS B 1 156 ? 6.523 21.547 20.25 1 90.69 156 LYS B C 1
ATOM 4218 O O . LYS B 1 156 ? 6.18 22.719 20.406 1 90.69 156 LYS B O 1
ATOM 4223 N N . PRO B 1 157 ? 6.883 21.109 19.141 1 92.94 157 PRO B N 1
ATOM 4224 C CA . PRO B 1 157 ? 7 22 17.984 1 92.94 157 PRO B CA 1
ATOM 4225 C C . PRO B 1 157 ? 5.656 22.562 17.547 1 92.94 157 PRO B C 1
ATOM 4227 O O . PRO B 1 157 ? 4.609 21.953 17.797 1 92.94 157 PRO B O 1
ATOM 4230 N N . GLU B 1 158 ? 5.746 23.703 16.891 1 90.19 158 GLU B N 1
ATOM 4231 C CA . GLU B 1 158 ? 4.547 24.312 16.328 1 90.19 158 GLU B CA 1
ATOM 4232 C C . GLU B 1 158 ? 4.078 23.562 15.086 1 90.19 158 GLU B C 1
ATOM 4234 O O . GLU B 1 158 ? 2.877 23.453 14.828 1 90.19 158 GLU B O 1
ATOM 4239 N N . ILE B 1 159 ? 5.047 23.141 14.391 1 95.88 159 ILE B N 1
ATOM 4240 C CA . ILE B 1 159 ? 4.801 22.391 13.172 1 95.88 159 ILE B CA 1
ATOM 4241 C C . ILE B 1 159 ? 5.699 21.156 13.133 1 95.88 159 ILE B C 1
ATOM 4243 O O . ILE B 1 159 ? 6.875 21.219 13.508 1 95.88 159 ILE B O 1
ATOM 4247 N N . LEU B 1 160 ? 5.141 20.078 12.758 1 97 160 LEU B N 1
ATOM 4248 C CA . LEU B 1 160 ? 5.906 18.859 12.562 1 97 160 LEU B CA 1
ATOM 4249 C C . LEU B 1 160 ? 5.992 18.5 11.078 1 97 160 LEU B C 1
ATOM 4251 O O . LEU B 1 160 ? 4.969 18.359 10.414 1 97 160 LEU B O 1
ATOM 4255 N N . LEU B 1 161 ? 7.199 18.453 10.586 1 97.75 161 LEU B N 1
ATOM 4256 C CA . LEU B 1 161 ? 7.457 18.062 9.203 1 97.75 161 LEU B CA 1
ATOM 4257 C C . LEU B 1 161 ? 7.875 16.609 9.117 1 97.75 161 LEU B C 1
ATOM 4259 O O . LEU B 1 161 ? 8.703 16.141 9.906 1 97.75 161 LEU B O 1
ATOM 4263 N N . MET B 1 162 ? 7.25 15.938 8.203 1 96.38 162 MET B N 1
ATOM 4264 C CA . MET B 1 162 ? 7.598 14.531 8.023 1 96.38 162 MET B CA 1
ATOM 4265 C C . MET B 1 162 ? 7.895 14.219 6.562 1 96.38 162 MET B C 1
ATOM 4267 O O . MET B 1 162 ? 7.043 14.43 5.695 1 96.38 162 MET B O 1
ATOM 4271 N N . ASP B 1 163 ? 9.062 13.703 6.359 1 93.44 163 ASP B N 1
ATOM 4272 C CA . ASP B 1 163 ? 9.508 13.398 5.004 1 93.44 163 ASP B CA 1
ATOM 4273 C C . ASP B 1 163 ? 9.484 11.891 4.738 1 93.44 163 ASP B C 1
ATOM 4275 O O . ASP B 1 163 ? 10.469 11.195 4.969 1 93.44 163 ASP B O 1
ATOM 4279 N N . GLU B 1 164 ? 8.375 11.375 4.238 1 89 164 GLU B N 1
ATOM 4280 C CA . GLU B 1 164 ? 8.148 9.977 3.904 1 89 164 GLU B CA 1
ATOM 4281 C C . GLU B 1 164 ? 8.531 9.062 5.062 1 89 164 GLU B C 1
ATOM 4283 O O . GLU B 1 164 ? 9.266 8.094 4.879 1 89 164 GLU B O 1
ATOM 4288 N N . PRO B 1 165 ? 7.941 9.258 6.18 1 89.19 165 PRO B N 1
ATOM 4289 C CA . PRO B 1 165 ? 8.438 8.609 7.395 1 89.19 165 PRO B CA 1
ATOM 4290 C C . PRO B 1 165 ? 8.125 7.113 7.43 1 89.19 165 PRO B C 1
ATOM 4292 O O . PRO B 1 165 ? 8.781 6.359 8.148 1 89.19 165 PRO B O 1
ATOM 4295 N N . PHE B 1 166 ? 7.176 6.684 6.633 1 84.25 166 PHE B N 1
ATOM 4296 C CA . PHE B 1 166 ? 6.73 5.305 6.793 1 84.25 166 PHE B CA 1
ATOM 4297 C C . PHE B 1 166 ? 7.062 4.48 5.555 1 84.25 166 PHE B C 1
ATOM 4299 O O . PHE B 1 166 ? 6.664 3.32 5.453 1 84.25 166 PHE B O 1
ATOM 4306 N N . SER B 1 167 ? 7.824 4.957 4.703 1 75.19 167 SER B N 1
ATOM 4307 C CA . SER B 1 167 ? 8.047 4.336 3.402 1 75.19 167 SER B CA 1
ATOM 4308 C C . SER B 1 167 ? 8.859 3.053 3.537 1 75.19 167 SER B C 1
ATOM 4310 O O . SER B 1 167 ? 8.734 2.139 2.719 1 75.19 167 SER B O 1
ATOM 4312 N N . ALA B 1 168 ? 9.664 2.943 4.535 1 68.25 168 ALA B N 1
ATOM 4313 C CA . ALA B 1 168 ? 10.57 1.807 4.668 1 68.25 168 ALA B CA 1
ATOM 4314 C C . ALA B 1 168 ? 9.969 0.731 5.57 1 68.25 168 ALA B C 1
ATOM 4316 O O . ALA B 1 168 ? 10.594 -0.306 5.809 1 68.25 168 ALA B O 1
ATOM 4317 N N . LEU B 1 169 ? 8.758 0.981 6.074 1 74.44 169 LEU B N 1
ATOM 4318 C CA . LEU B 1 169 ? 8.148 0.067 7.035 1 74.44 169 LEU B CA 1
ATOM 4319 C C . LEU B 1 169 ? 7.258 -0.949 6.328 1 74.44 169 LEU B C 1
ATOM 4321 O O . LEU B 1 169 ? 6.719 -0.667 5.254 1 74.44 169 LEU B O 1
ATOM 4325 N N . ASP B 1 170 ? 7.117 -2.109 6.922 1 69.31 170 ASP B N 1
ATOM 4326 C CA . ASP B 1 170 ? 6.172 -3.1 6.414 1 69.31 170 ASP B CA 1
ATOM 4327 C C . ASP B 1 170 ? 4.73 -2.619 6.578 1 69.31 170 ASP B C 1
ATOM 4329 O O . ASP B 1 170 ? 4.457 -1.723 7.375 1 69.31 170 ASP B O 1
ATOM 4333 N N . PRO B 1 171 ? 3.84 -3.223 5.863 1 69.38 171 PRO B N 1
ATOM 4334 C CA . PRO B 1 171 ? 2.455 -2.748 5.84 1 69.38 171 PRO B CA 1
ATOM 4335 C C . PRO B 1 171 ? 1.811 -2.746 7.227 1 69.38 171 PRO B C 1
ATOM 4337 O O . PRO B 1 171 ? 1.113 -1.795 7.586 1 69.38 171 PRO B O 1
ATOM 4340 N N . LYS B 1 172 ? 2.029 -3.75 7.926 1 71.75 172 LYS B N 1
ATOM 4341 C CA . LYS B 1 172 ? 1.423 -3.816 9.258 1 71.75 172 LYS B CA 1
ATOM 4342 C C . LYS B 1 172 ? 1.935 -2.689 10.148 1 71.75 172 LYS B C 1
ATOM 4344 O O . LYS B 1 172 ? 1.148 -2.006 10.805 1 71.75 172 LYS B O 1
ATOM 4349 N N . LEU B 1 173 ? 3.217 -2.57 10.164 1 76.88 173 LEU B N 1
ATOM 4350 C CA . LEU B 1 173 ? 3.822 -1.508 10.961 1 76.88 173 LEU B CA 1
ATOM 4351 C C . LEU B 1 173 ? 3.406 -0.135 10.438 1 76.88 173 LEU B C 1
ATOM 4353 O O . LEU B 1 173 ? 3.203 0.794 11.227 1 76.88 173 LEU B O 1
ATOM 4357 N N . ARG B 1 174 ? 3.268 -0.074 9.148 1 82.06 174 ARG B N 1
ATOM 4358 C CA . ARG B 1 174 ? 2.809 1.18 8.562 1 82.06 174 ARG B CA 1
ATOM 4359 C C . ARG B 1 174 ? 1.424 1.553 9.078 1 82.06 174 ARG B C 1
ATOM 4361 O O . ARG B 1 174 ? 1.183 2.705 9.445 1 82.06 174 ARG B O 1
ATOM 4368 N N . ASP B 1 175 ? 0.606 0.617 9.086 1 80.44 175 ASP B N 1
ATOM 4369 C CA . ASP B 1 175 ? -0.748 0.84 9.578 1 80.44 175 ASP B CA 1
ATOM 4370 C C . ASP B 1 175 ? -0.728 1.296 11.039 1 80.44 175 ASP B C 1
ATOM 4372 O O . ASP B 1 175 ? -1.446 2.225 11.414 1 80.44 175 ASP B O 1
ATOM 4376 N N . GLU B 1 176 ? 0.102 0.672 11.75 1 83.38 176 GLU B N 1
ATOM 4377 C CA . GLU B 1 176 ? 0.226 1.021 13.164 1 83.38 176 GLU B CA 1
ATOM 4378 C C . GLU B 1 176 ? 0.739 2.447 13.336 1 83.38 176 GLU B C 1
ATOM 4380 O O . GLU B 1 176 ? 0.241 3.193 14.18 1 83.38 176 GLU B O 1
ATOM 4385 N N . MET B 1 177 ? 1.68 2.785 12.586 1 89.88 177 MET B N 1
ATOM 4386 C CA . MET B 1 177 ? 2.27 4.117 12.68 1 89.88 177 MET B CA 1
ATOM 4387 C C . MET B 1 177 ? 1.277 5.184 12.219 1 89.88 177 MET B C 1
ATOM 4389 O O . MET B 1 177 ? 1.231 6.277 12.781 1 89.88 177 MET B O 1
ATOM 4393 N N . ARG B 1 178 ? 0.528 4.844 11.211 1 89.44 178 ARG B N 1
ATOM 4394 C CA . ARG B 1 178 ? -0.496 5.77 10.742 1 89.44 178 ARG B CA 1
ATOM 4395 C C . ARG B 1 178 ? -1.527 6.047 11.828 1 89.44 178 ARG B C 1
ATOM 4397 O O . ARG B 1 178 ? -1.895 7.199 12.062 1 89.44 178 ARG B O 1
ATOM 4404 N N . GLU B 1 179 ? -1.885 5.016 12.438 1 86.69 179 GLU B N 1
ATOM 4405 C CA . GLU B 1 179 ? -2.834 5.176 13.539 1 86.69 179 GLU B CA 1
ATOM 4406 C C . GLU B 1 179 ? -2.236 6.004 14.664 1 86.69 179 GLU B C 1
ATOM 4408 O O . GLU B 1 179 ? -2.914 6.859 15.242 1 86.69 179 GLU B O 1
ATOM 4413 N N . LEU B 1 180 ? -1.055 5.719 14.93 1 91.56 180 LEU B N 1
ATOM 4414 C CA . LEU B 1 180 ? -0.36 6.438 15.992 1 91.56 180 LEU B CA 1
ATOM 4415 C C . LEU B 1 180 ? -0.279 7.926 15.68 1 91.56 180 LEU B C 1
ATOM 4417 O O . LEU B 1 180 ? -0.612 8.758 16.516 1 91.56 180 LEU B O 1
ATOM 4421 N N . ILE B 1 181 ? 0.109 8.281 14.508 1 93.38 181 ILE B N 1
ATOM 4422 C CA . ILE B 1 181 ? 0.305 9.688 14.164 1 93.38 181 ILE B CA 1
ATOM 4423 C C . ILE B 1 181 ? -1.041 10.406 14.156 1 93.38 181 ILE B C 1
ATOM 4425 O O . ILE B 1 181 ? -1.126 11.586 14.516 1 93.38 181 ILE B O 1
ATOM 4429 N N . LEU B 1 182 ? -2.061 9.742 13.758 1 90.88 182 LEU B N 1
ATOM 4430 C CA . LEU B 1 182 ? -3.396 10.32 13.797 1 90.88 182 LEU B CA 1
ATOM 4431 C C . LEU B 1 182 ? -3.811 10.625 15.234 1 90.88 182 LEU B C 1
ATOM 4433 O O . LEU B 1 182 ? -4.348 11.695 15.523 1 90.88 182 LEU B O 1
ATOM 4437 N N . ARG B 1 183 ? -3.529 9.672 16.031 1 89.31 183 ARG B N 1
ATOM 4438 C CA . ARG B 1 183 ? -3.834 9.859 17.453 1 89.31 183 ARG B CA 1
ATOM 4439 C C . ARG B 1 183 ? -3.059 11.047 18.016 1 89.31 183 ARG B C 1
ATOM 4441 O O . ARG B 1 183 ? -3.613 11.859 18.766 1 89.31 183 ARG B O 1
ATOM 4448 N N . ILE B 1 184 ? -1.851 11.086 17.688 1 91.5 184 ILE B N 1
ATOM 4449 C CA . ILE B 1 184 ? -0.981 12.148 18.172 1 91.5 184 ILE B CA 1
ATOM 4450 C C . ILE B 1 184 ? -1.47 13.5 17.641 1 91.5 184 ILE B C 1
ATOM 4452 O O . ILE B 1 184 ? -1.522 14.484 18.391 1 91.5 184 ILE B O 1
ATOM 4456 N N . HIS B 1 185 ? -1.798 13.547 16.422 1 93.12 185 HIS B N 1
ATOM 4457 C CA . HIS B 1 185 ? -2.326 14.758 15.812 1 93.12 185 HIS B CA 1
ATOM 4458 C C . HIS B 1 185 ? -3.572 15.25 16.531 1 93.12 185 HIS B C 1
ATOM 4460 O O . HIS B 1 185 ? -3.697 16.438 16.828 1 93.12 185 HIS B O 1
ATOM 4466 N N . LYS B 1 186 ? -4.422 14.383 16.812 1 87 186 LYS B N 1
ATOM 4467 C CA . LYS B 1 186 ? -5.668 14.727 17.5 1 87 186 LYS B CA 1
ATOM 4468 C C . LYS B 1 186 ? -5.41 15.156 18.938 1 87 186 LYS B C 1
ATOM 4470 O O . LYS B 1 186 ? -5.992 16.141 19.406 1 87 186 LYS B O 1
ATOM 4475 N N . LYS B 1 187 ? -4.531 14.461 19.531 1 87.12 187 LYS B N 1
ATOM 4476 C CA . LYS B 1 187 ? -4.234 14.703 20.938 1 87.12 187 LYS B CA 1
ATOM 4477 C C . LYS B 1 187 ? -3.564 16.062 21.141 1 87.12 187 LYS B C 1
ATOM 4479 O O . LYS B 1 187 ? -3.938 16.828 22.031 1 87.12 187 LYS B O 1
ATOM 4484 N N . TYR B 1 188 ? -2.637 16.406 20.297 1 88.25 188 TYR B N 1
ATOM 4485 C CA . TYR B 1 188 ? -1.823 17.594 20.5 1 88.25 188 TYR B CA 1
ATOM 4486 C C . TYR B 1 188 ? -2.264 18.719 19.578 1 88.25 188 TYR B C 1
ATOM 4488 O O . TYR B 1 188 ? -1.763 19.844 19.688 1 88.25 188 TYR B O 1
ATOM 4496 N N . LYS B 1 189 ? -3.199 18.422 18.641 1 89 189 LYS B N 1
ATOM 4497 C CA . LYS B 1 189 ? -3.729 19.406 17.688 1 89 189 LYS B CA 1
ATOM 4498 C C . LYS B 1 189 ? -2.604 20.125 16.953 1 89 189 LYS B C 1
ATOM 4500 O O . LYS B 1 189 ? -2.629 21.344 16.812 1 89 189 LYS B O 1
ATOM 4505 N N . MET B 1 190 ? -1.607 19.422 16.688 1 91.25 190 MET B N 1
ATOM 4506 C CA . MET B 1 190 ? -0.448 20.031 16.047 1 91.25 190 MET B CA 1
ATOM 4507 C C . MET B 1 190 ? -0.674 20.156 14.539 1 91.25 190 MET B C 1
ATOM 4509 O O . MET B 1 190 ? -1.564 19.5 13.984 1 91.25 190 MET B O 1
ATOM 4513 N N . THR B 1 191 ? 0.099 21.078 13.969 1 96.31 191 THR B N 1
ATOM 4514 C CA . THR B 1 191 ? 0.129 21.188 12.516 1 96.31 191 THR B CA 1
ATOM 4515 C C . THR B 1 191 ? 1.196 20.266 11.922 1 96.31 191 THR B C 1
ATOM 4517 O O . THR B 1 191 ? 2.355 20.312 12.336 1 96.31 191 THR B O 1
ATOM 4520 N N . ILE B 1 192 ? 0.768 19.422 11.047 1 97.31 192 ILE B N 1
ATOM 4521 C CA . ILE B 1 192 ? 1.697 18.469 10.461 1 97.31 192 ILE B CA 1
ATOM 4522 C C . ILE B 1 192 ? 1.757 18.656 8.953 1 97.31 192 ILE B C 1
ATOM 4524 O O . ILE B 1 192 ? 0.727 18.859 8.305 1 97.31 192 ILE B O 1
ATOM 4528 N N . VAL B 1 193 ? 2.939 18.688 8.438 1 97.94 193 VAL B N 1
ATOM 4529 C CA . VAL B 1 193 ? 3.17 18.641 6.996 1 97.94 193 VAL B CA 1
ATOM 4530 C C . VAL B 1 193 ? 3.857 17.328 6.633 1 97.94 193 VAL B C 1
ATOM 4532 O O . VAL B 1 193 ? 4.965 17.047 7.102 1 97.94 193 VAL B O 1
ATOM 4535 N N . PHE B 1 194 ? 3.199 16.609 5.797 1 97.19 194 PHE B N 1
ATOM 4536 C CA . PHE B 1 194 ? 3.586 15.234 5.516 1 97.19 194 PHE B CA 1
ATOM 4537 C C . PHE B 1 194 ? 3.822 15.039 4.023 1 97.19 194 PHE B C 1
ATOM 4539 O O . PHE B 1 194 ? 2.934 15.297 3.207 1 97.19 194 PHE B O 1
ATOM 4546 N N . VAL B 1 195 ? 5.02 14.602 3.736 1 94.56 195 VAL B N 1
ATOM 4547 C CA . VAL B 1 195 ? 5.371 14.328 2.346 1 94.56 195 VAL B CA 1
ATOM 4548 C C . VAL B 1 195 ? 5.27 12.828 2.074 1 94.56 195 VAL B C 1
ATOM 4550 O O . VAL B 1 195 ? 5.77 12.016 2.852 1 94.56 195 VAL B O 1
ATOM 4553 N N . THR B 1 196 ? 4.617 12.508 0.994 1 90.06 196 THR B N 1
ATOM 4554 C CA . THR B 1 196 ? 4.539 11.109 0.597 1 90.06 196 THR B CA 1
ATOM 4555 C C . THR B 1 196 ? 4.246 10.984 -0.896 1 90.06 196 THR B C 1
ATOM 4557 O O . THR B 1 196 ? 3.779 11.938 -1.523 1 90.06 196 THR B O 1
ATOM 4560 N N . HIS B 1 197 ? 4.594 9.883 -1.378 1 82.5 197 HIS B N 1
ATOM 4561 C CA . HIS B 1 197 ? 4.191 9.547 -2.738 1 82.5 197 HIS B CA 1
ATOM 4562 C C . HIS B 1 197 ? 3.064 8.516 -2.736 1 82.5 197 HIS B C 1
ATOM 4564 O O . HIS B 1 197 ? 2.562 8.141 -3.797 1 82.5 197 HIS B O 1
ATOM 4570 N N . ASP B 1 198 ? 2.645 8.172 -1.587 1 81.25 198 ASP B N 1
ATOM 4571 C CA . ASP B 1 198 ? 1.625 7.133 -1.441 1 81.25 198 ASP B CA 1
ATOM 4572 C C . ASP B 1 198 ? 0.225 7.742 -1.407 1 81.25 198 ASP B C 1
ATOM 4574 O O . ASP B 1 198 ? -0.151 8.391 -0.431 1 81.25 198 ASP B O 1
ATOM 4578 N N . LYS B 1 199 ? -0.561 7.375 -2.346 1 82 199 LYS B N 1
ATOM 4579 C CA . LYS B 1 199 ? -1.905 7.941 -2.416 1 82 199 LYS B CA 1
ATOM 4580 C C . LYS B 1 199 ? -2.793 7.391 -1.304 1 82 199 LYS B C 1
ATOM 4582 O O . LYS B 1 199 ? -3.723 8.062 -0.853 1 82 199 LYS B O 1
ATOM 4587 N N . GLU B 1 200 ? -2.518 6.191 -0.9 1 82.38 200 GLU B N 1
ATOM 4588 C CA . GLU B 1 200 ? -3.318 5.629 0.182 1 82.38 200 GLU B CA 1
ATOM 4589 C C . GLU B 1 200 ? -3.174 6.449 1.461 1 82.38 200 GLU B C 1
ATOM 4591 O O . GLU B 1 200 ? -4.156 6.688 2.166 1 82.38 200 GLU B O 1
ATOM 4596 N N . GLU B 1 201 ? -2.01 6.867 1.702 1 86.31 201 GLU B N 1
ATOM 4597 C CA . GLU B 1 201 ? -1.757 7.703 2.871 1 86.31 201 GLU B CA 1
ATOM 4598 C C . GLU B 1 201 ? -2.516 9.023 2.783 1 86.31 201 GLU B C 1
ATOM 4600 O O . GLU B 1 201 ? -3.006 9.531 3.793 1 86.31 201 GLU B O 1
ATOM 4605 N N . ALA B 1 202 ? -2.57 9.492 1.604 1 86.94 202 ALA B N 1
ATOM 4606 C CA . ALA B 1 202 ? -3.258 10.766 1.384 1 86.94 202 ALA B CA 1
ATOM 4607 C C . ALA B 1 202 ? -4.703 10.695 1.872 1 86.94 202 ALA B C 1
ATOM 4609 O O . ALA B 1 202 ? -5.176 11.602 2.559 1 86.94 202 ALA B O 1
ATOM 4610 N N . PHE B 1 203 ? -5.277 9.578 1.648 1 88.19 203 PHE B N 1
ATOM 4611 C CA . PHE B 1 203 ? -6.691 9.445 1.979 1 88.19 203 PHE B CA 1
ATOM 4612 C C . PHE B 1 203 ? -6.871 9.148 3.463 1 88.19 203 PHE B C 1
ATOM 4614 O O . PHE B 1 203 ? -7.875 9.547 4.059 1 88.19 203 PHE B O 1
ATOM 4621 N N . ILE B 1 204 ? -5.891 8.578 4 1 87.44 204 ILE B N 1
ATOM 4622 C CA . ILE B 1 204 ? -6.02 8.125 5.379 1 87.44 204 ILE B CA 1
ATOM 4623 C C . ILE B 1 204 ? -5.641 9.258 6.332 1 87.44 204 ILE B C 1
ATOM 4625 O O . ILE B 1 204 ? -6.32 9.492 7.332 1 87.44 204 ILE B O 1
ATOM 4629 N N . LEU B 1 205 ? -4.688 10.031 5.984 1 92.88 205 LEU B N 1
ATOM 4630 C CA . LEU B 1 205 ? -4.055 10.898 6.977 1 92.88 205 LEU B CA 1
ATOM 4631 C C . LEU B 1 205 ? -4.434 12.359 6.75 1 92.88 205 LEU B C 1
ATOM 4633 O O . LEU B 1 205 ? -4.602 13.117 7.707 1 92.88 205 LEU B O 1
ATOM 4637 N N . PHE B 1 206 ? -4.688 12.734 5.566 1 95.62 206 PHE B N 1
ATOM 4638 C CA . PHE B 1 206 ? -4.688 14.164 5.27 1 95.62 206 PHE B CA 1
ATOM 4639 C C . PHE B 1 206 ? -6.102 14.727 5.324 1 95.62 206 PHE B C 1
ATOM 4641 O O . PHE B 1 206 ? -7.047 14.094 4.844 1 95.62 206 PHE B O 1
ATOM 4648 N N . ASN B 1 207 ? -6.223 15.852 5.938 1 93.94 207 ASN B N 1
ATOM 4649 C CA . ASN B 1 207 ? -7.461 16.594 5.777 1 93.94 207 ASN B CA 1
ATOM 4650 C C . ASN B 1 207 ? -7.383 17.562 4.602 1 93.94 207 ASN B C 1
ATOM 4652 O O . ASN B 1 207 ? -8.406 17.938 4.023 1 93.94 207 ASN B O 1
ATOM 4656 N N . ARG B 1 208 ? -6.156 17.969 4.32 1 96.12 208 ARG B N 1
ATOM 4657 C CA . ARG B 1 208 ? -5.848 18.781 3.15 1 96.12 208 ARG B CA 1
ATOM 4658 C C . ARG B 1 208 ? -4.527 18.359 2.518 1 96.12 208 ARG B C 1
ATOM 4660 O O . ARG B 1 208 ? -3.668 17.781 3.189 1 96.12 208 ARG B O 1
ATOM 4667 N N . MET B 1 209 ? -4.473 18.656 1.211 1 96.88 209 MET B N 1
ATOM 4668 C CA . MET B 1 209 ? -3.229 18.25 0.561 1 96.88 209 MET B CA 1
ATOM 4669 C C . MET B 1 209 ? -2.98 19.094 -0.695 1 96.88 209 MET B C 1
ATOM 4671 O O . MET B 1 209 ? -3.863 19.828 -1.141 1 96.88 209 MET B O 1
ATOM 4675 N N . ALA B 1 210 ? -1.769 19.078 -1.139 1 97.25 210 ALA B N 1
ATOM 4676 C CA . ALA B 1 210 ? -1.346 19.641 -2.416 1 97.25 210 ALA B CA 1
ATOM 4677 C C . ALA B 1 210 ? -0.672 18.594 -3.289 1 97.25 210 ALA B C 1
ATOM 4679 O O . ALA B 1 210 ? 0.162 17.812 -2.809 1 97.25 210 ALA B O 1
ATOM 4680 N N . ILE B 1 211 ? -1.104 18.547 -4.477 1 96.31 211 ILE B N 1
ATOM 4681 C CA . ILE B 1 211 ? -0.456 17.688 -5.457 1 96.31 211 ILE B CA 1
ATOM 4682 C C . ILE B 1 211 ? 0.577 18.484 -6.246 1 96.31 211 ILE B C 1
ATOM 4684 O O . ILE B 1 211 ? 0.254 19.531 -6.824 1 96.31 211 ILE B O 1
ATOM 4688 N N . MET B 1 212 ? 1.772 17.969 -6.238 1 95.06 212 MET B N 1
ATOM 4689 C CA . MET B 1 212 ? 2.871 18.672 -6.891 1 95.06 212 MET B CA 1
ATOM 4690 C C . MET B 1 212 ? 3.34 17.922 -8.133 1 95.06 212 MET B C 1
ATOM 4692 O O . MET B 1 212 ? 3.334 16.688 -8.156 1 95.06 212 MET B O 1
ATOM 4696 N N . LYS B 1 213 ? 3.727 18.672 -9.102 1 92.44 213 LYS B N 1
ATOM 4697 C CA . LYS B 1 213 ? 4.324 18.156 -10.336 1 92.44 213 LYS B CA 1
ATOM 4698 C C . LYS B 1 213 ? 5.391 19.109 -10.867 1 92.44 213 LYS B C 1
ATOM 4700 O O . LYS B 1 213 ? 5.148 20.312 -11 1 92.44 213 LYS B O 1
ATOM 4705 N N . GLU B 1 214 ? 6.531 18.547 -11.125 1 90.5 214 GLU B N 1
ATOM 4706 C CA . GLU B 1 214 ? 7.621 19.297 -11.758 1 90.5 214 GLU B CA 1
ATOM 4707 C C . GLU B 1 214 ? 7.871 20.625 -11.039 1 90.5 214 GLU B C 1
ATOM 4709 O O . GLU B 1 214 ? 7.961 21.672 -11.68 1 90.5 214 GLU B O 1
ATOM 4714 N N . GLY B 1 215 ? 7.84 20.578 -9.773 1 93.75 215 GLY B N 1
ATOM 4715 C CA . GLY B 1 215 ? 8.25 21.703 -8.969 1 93.75 215 GLY B CA 1
ATOM 4716 C C . GLY B 1 215 ? 7.125 22.703 -8.711 1 93.75 215 GLY B C 1
ATOM 4717 O O . GLY B 1 215 ? 7.348 23.781 -8.156 1 93.75 215 GLY B O 1
ATOM 4718 N N . LYS B 1 216 ? 5.93 22.359 -9.133 1 95.62 216 LYS B N 1
ATOM 4719 C CA . LYS B 1 216 ? 4.781 23.234 -8.961 1 95.62 216 LYS B CA 1
ATOM 4720 C C . LYS B 1 216 ? 3.629 22.516 -8.266 1 95.62 216 LYS B C 1
ATOM 4722 O O . LYS B 1 216 ? 3.576 21.297 -8.25 1 95.62 216 LYS B O 1
ATOM 4727 N N . ILE B 1 217 ? 2.768 23.344 -7.68 1 96.44 217 ILE B N 1
ATOM 4728 C CA . ILE B 1 217 ? 1.537 22.797 -7.113 1 96.44 217 ILE B CA 1
ATOM 4729 C C . ILE B 1 217 ? 0.439 22.797 -8.172 1 96.44 217 ILE B C 1
ATOM 4731 O O . ILE B 1 217 ? 0.127 23.828 -8.766 1 96.44 217 ILE B O 1
ATOM 4735 N N . LEU B 1 218 ? -0.186 21.703 -8.414 1 95.56 218 LEU B N 1
ATOM 4736 C CA . LEU B 1 218 ? -1.23 21.562 -9.422 1 95.56 218 LEU B CA 1
ATOM 4737 C C . LEU B 1 218 ? -2.605 21.828 -8.828 1 95.56 218 LEU B C 1
ATOM 4739 O O . LEU B 1 218 ? -3.422 22.531 -9.422 1 95.56 218 LEU B O 1
ATOM 4743 N N . GLN B 1 219 ? -2.871 21.25 -7.754 1 96.75 219 GLN B N 1
ATOM 4744 C CA . GLN B 1 219 ? -4.184 21.344 -7.121 1 96.75 219 GLN B CA 1
ATOM 4745 C C . GLN B 1 219 ? -4.078 21.203 -5.605 1 96.75 219 GLN B C 1
ATOM 4747 O O . GLN B 1 219 ? -3.254 20.438 -5.105 1 96.75 219 GLN B O 1
ATOM 4752 N N . LYS B 1 220 ? -4.836 22 -4.949 1 96.94 220 LYS B N 1
ATOM 4753 C CA . LYS B 1 220 ? -4.93 21.938 -3.492 1 96.94 220 LYS B CA 1
ATOM 4754 C C . LYS B 1 220 ? -6.367 21.703 -3.041 1 96.94 220 LYS B C 1
ATOM 4756 O O . LYS B 1 220 ? -7.309 22.172 -3.689 1 96.94 220 LYS B O 1
ATOM 4761 N N . GLY B 1 221 ? -6.562 20.984 -1.965 1 96 221 GLY B N 1
ATOM 4762 C CA . GLY B 1 221 ? -7.871 20.703 -1.393 1 96 221 GLY B CA 1
ATOM 4763 C C . GLY B 1 221 ? -7.887 19.453 -0.529 1 96 221 GLY B C 1
ATOM 4764 O O . GLY B 1 221 ? -6.836 18.906 -0.207 1 96 221 GLY B O 1
ATOM 4765 N N . SER B 1 222 ? -9.008 19.094 -0.106 1 94.44 222 SER B N 1
ATOM 4766 C CA . SER B 1 222 ? -9.133 17.828 0.598 1 94.44 222 SER B CA 1
ATOM 4767 C C . SER B 1 222 ? -9.031 16.641 -0.365 1 94.44 222 SER B C 1
ATOM 4769 O O . SER B 1 222 ? -9.344 16.781 -1.551 1 94.44 222 SER B O 1
ATOM 4771 N N . PRO B 1 223 ? -8.578 15.516 0.123 1 93.19 223 PRO B N 1
ATOM 4772 C CA . PRO B 1 223 ? -8.508 14.336 -0.747 1 93.19 223 PRO B CA 1
ATOM 4773 C C . PRO B 1 223 ? -9.836 14.031 -1.433 1 93.19 223 PRO B C 1
ATOM 4775 O O . PRO B 1 223 ? -9.867 13.727 -2.627 1 93.19 223 PRO B O 1
ATOM 4778 N N . LYS B 1 224 ? -10.898 14.195 -0.725 1 91.62 224 LYS B N 1
ATOM 4779 C CA . LYS B 1 224 ? -12.227 13.945 -1.277 1 91.62 224 LYS B CA 1
ATOM 4780 C C . LYS B 1 224 ? -12.539 14.922 -2.404 1 91.62 224 LYS B C 1
ATOM 4782 O O . LYS B 1 224 ? -12.969 14.516 -3.488 1 91.62 224 LYS B O 1
ATOM 4787 N N . GLU B 1 225 ? -12.273 16.172 -2.148 1 93.56 225 GLU B N 1
ATOM 4788 C CA . GLU B 1 225 ? -12.562 17.203 -3.133 1 93.56 225 GLU B CA 1
ATOM 4789 C C . GLU B 1 225 ? -11.75 17 -4.406 1 93.56 225 GLU B C 1
ATOM 4791 O O . GLU B 1 225 ? -12.281 17.109 -5.512 1 93.56 225 GLU B O 1
ATOM 4796 N N . ILE B 1 226 ? -10.523 16.688 -4.223 1 94.88 226 ILE B N 1
ATOM 4797 C CA . ILE B 1 226 ? -9.641 16.531 -5.371 1 94.88 226 ILE B CA 1
ATOM 4798 C C . ILE B 1 226 ? -10.023 15.266 -6.145 1 94.88 226 ILE B C 1
ATOM 4800 O O . ILE B 1 226 ? -9.992 15.258 -7.379 1 94.88 226 ILE B O 1
ATOM 4804 N N . TYR B 1 227 ? -10.383 14.188 -5.461 1 93.88 227 TYR B N 1
ATOM 4805 C CA . TYR B 1 227 ? -10.805 12.953 -6.117 1 93.88 227 TYR B CA 1
ATOM 4806 C C . TYR B 1 227 ? -12.078 13.172 -6.922 1 93.88 227 TYR B C 1
ATOM 4808 O O . TYR B 1 227 ? -12.211 12.656 -8.031 1 93.88 227 TYR B O 1
ATOM 4816 N N . GLU B 1 228 ? -12.961 13.961 -6.387 1 91.81 228 GLU B N 1
ATOM 4817 C CA . GLU B 1 228 ? -14.25 14.203 -7.023 1 91.81 228 GLU B CA 1
ATOM 4818 C C . GLU B 1 228 ? -14.117 15.156 -8.203 1 91.81 228 GLU B C 1
ATOM 4820 O O . GLU B 1 228 ? -14.805 14.992 -9.219 1 91.81 228 GLU B O 1
ATOM 4825 N N . LYS B 1 229 ? -13.242 16.094 -7.984 1 94.19 229 LYS B N 1
ATOM 4826 C CA . LYS B 1 229 ? -13.062 17.094 -9.023 1 94.19 229 LYS B CA 1
ATOM 4827 C C . LYS B 1 229 ? -11.586 17.359 -9.297 1 94.19 229 LYS B C 1
ATOM 4829 O O . LYS B 1 229 ? -11.086 18.469 -9.039 1 94.19 229 LYS B O 1
ATOM 4834 N N . PRO B 1 230 ? -10.969 16.391 -9.891 1 96.06 230 PRO B N 1
ATOM 4835 C CA . PRO B 1 230 ? -9.57 16.625 -10.258 1 96.06 230 PRO B CA 1
ATOM 4836 C C . PRO B 1 230 ? -9.406 17.766 -11.266 1 96.06 230 PRO B C 1
ATOM 4838 O O . PRO B 1 230 ? -10.25 17.938 -12.148 1 96.06 230 PRO B O 1
ATOM 4841 N N . LEU B 1 231 ? -8.336 18.469 -11.094 1 95.12 231 LEU B N 1
ATOM 4842 C CA . LEU B 1 231 ? -8.078 19.625 -11.953 1 95.12 231 LEU B CA 1
ATOM 4843 C C . LEU B 1 231 ? -7.855 19.172 -13.398 1 95.12 231 LEU B C 1
ATOM 4845 O O . LEU B 1 231 ? -8.289 19.844 -14.336 1 95.12 231 LEU B O 1
ATOM 4849 N N . ASP B 1 232 ? -7.109 18.062 -13.602 1 94.19 232 ASP B N 1
ATOM 4850 C CA . ASP B 1 232 ? -6.797 17.531 -14.93 1 94.19 232 ASP B CA 1
ATOM 4851 C C . ASP B 1 232 ? -6.613 16.016 -14.883 1 94.19 232 ASP B C 1
ATOM 4853 O O . ASP B 1 232 ? -6.832 15.391 -13.844 1 94.19 232 ASP B O 1
ATOM 4857 N N . THR B 1 233 ? -6.301 15.516 -16.047 1 94.38 233 THR B N 1
ATOM 4858 C CA . THR B 1 233 ? -6.203 14.062 -16.172 1 94.38 233 THR B CA 1
ATOM 4859 C C . THR B 1 233 ? -5 13.539 -15.391 1 94.38 233 THR B C 1
ATOM 4861 O O . THR B 1 233 ? -5.023 12.414 -14.891 1 94.38 233 THR B O 1
ATOM 4864 N N . TYR B 1 234 ? -4.031 14.359 -15.266 1 92.5 234 TYR B N 1
ATOM 4865 C CA . TYR B 1 234 ? -2.873 13.938 -14.484 1 92.5 234 TYR B CA 1
ATOM 4866 C C . TYR B 1 234 ? -3.25 13.703 -13.031 1 92.5 234 TYR B C 1
ATOM 4868 O O . TYR B 1 234 ? -2.91 12.672 -12.453 1 92.5 234 TYR B O 1
ATOM 4876 N N . VAL B 1 235 ? -3.947 14.633 -12.445 1 93.94 235 VAL B N 1
ATOM 4877 C CA . VAL B 1 235 ? -4.375 14.531 -11.055 1 93.94 235 VAL B CA 1
ATOM 4878 C C . VAL B 1 235 ? -5.293 13.32 -10.883 1 93.94 235 VAL B C 1
ATOM 4880 O O . VAL B 1 235 ? -5.156 12.562 -9.922 1 93.94 235 VAL B O 1
ATOM 4883 N N . ALA B 1 236 ? -6.145 13.133 -11.867 1 94.19 236 ALA B N 1
ATOM 4884 C CA . ALA B 1 236 ? -7.055 11.984 -11.828 1 94.19 236 ALA B CA 1
ATOM 4885 C C . ALA B 1 236 ? -6.281 10.672 -11.828 1 94.19 236 ALA B C 1
ATOM 4887 O O . ALA B 1 236 ? -6.492 9.812 -10.969 1 94.19 236 ALA B O 1
ATOM 4888 N N . ASN B 1 237 ? -5.383 10.602 -12.742 1 90.69 237 ASN B N 1
ATOM 4889 C CA . ASN B 1 237 ? -4.574 9.398 -12.883 1 90.69 237 ASN B CA 1
ATOM 4890 C C . ASN B 1 237 ? -3.717 9.156 -11.641 1 90.69 237 ASN B C 1
ATOM 4892 O O . ASN B 1 237 ? -3.551 8.016 -11.211 1 90.69 237 ASN B O 1
ATOM 4896 N N . PHE B 1 238 ? -3.26 10.211 -11.133 1 87.5 238 PHE B N 1
ATOM 4897 C CA . PHE B 1 238 ? -2.416 10.117 -9.945 1 87.5 238 PHE B CA 1
ATOM 4898 C C . PHE B 1 238 ? -3.188 9.516 -8.781 1 87.5 238 PHE B C 1
ATOM 4900 O O . PHE B 1 238 ? -2.631 8.75 -7.988 1 87.5 238 PHE B O 1
ATOM 4907 N N . LEU B 1 239 ? -4.395 9.852 -8.727 1 90.12 239 LEU B N 1
ATOM 4908 C CA . LEU B 1 239 ? -5.219 9.398 -7.613 1 90.12 239 LEU B CA 1
ATOM 4909 C C . LEU B 1 239 ? -5.848 8.039 -7.922 1 90.12 239 LEU B C 1
ATOM 4911 O O . LEU B 1 239 ? -6.645 7.523 -7.133 1 90.12 239 LEU B O 1
ATOM 4915 N N . GLY B 1 240 ? -5.609 7.547 -9.086 1 87.69 240 GLY B N 1
ATOM 4916 C CA . GLY B 1 240 ? -6.012 6.18 -9.375 1 87.69 240 GLY B CA 1
ATOM 4917 C C . GLY B 1 240 ? -7.145 6.09 -10.375 1 87.69 240 GLY B C 1
ATOM 4918 O O . GLY B 1 240 ? -7.645 5 -10.656 1 87.69 240 GLY B O 1
ATOM 4919 N N . ILE B 1 241 ? -7.566 7.207 -10.922 1 93.25 241 ILE B N 1
ATOM 4920 C CA . ILE B 1 241 ? -8.617 7.203 -11.938 1 93.25 241 ILE B CA 1
ATOM 4921 C C . ILE B 1 241 ? -7.984 7.168 -13.328 1 93.25 241 ILE B C 1
ATOM 4923 O O . ILE B 1 241 ? -7.543 8.195 -13.844 1 93.25 241 ILE B O 1
ATOM 4927 N N . LYS B 1 242 ? -8.07 6.055 -13.898 1 91.88 242 LYS B N 1
ATOM 4928 C CA . LYS B 1 242 ? -7.402 5.883 -15.188 1 91.88 242 LYS B CA 1
ATOM 4929 C C . LYS B 1 242 ? -8.391 6.023 -16.344 1 91.88 242 LYS B C 1
ATOM 4931 O O . LYS B 1 242 ? -7.984 6.207 -17.5 1 91.88 242 LYS B O 1
ATOM 4936 N N . ASN B 1 243 ? -9.703 5.926 -16.047 1 95.5 243 ASN B N 1
ATOM 4937 C CA . ASN B 1 243 ? -10.734 6.031 -17.062 1 95.5 243 ASN B CA 1
ATOM 4938 C C . ASN B 1 243 ? -10.945 7.477 -17.5 1 95.5 243 ASN B C 1
ATOM 4940 O O . ASN B 1 243 ? -11.977 8.078 -17.203 1 95.5 243 ASN B O 1
ATOM 4944 N N . THR B 1 244 ? -9.992 7.984 -18.188 1 95.12 244 THR B N 1
ATOM 4945 C CA . THR B 1 244 ? -10.07 9.344 -18.719 1 95.12 244 THR B CA 1
ATOM 4946 C C . THR B 1 244 ? -10.008 9.336 -20.234 1 95.12 244 THR B C 1
ATOM 4948 O O . THR B 1 244 ? -9.164 8.648 -20.828 1 95.12 244 THR B O 1
ATOM 4951 N N . PHE B 1 245 ? -10.938 10.07 -20.891 1 94.25 245 PHE B N 1
ATOM 4952 C CA . PHE B 1 245 ? -11.023 10.086 -22.344 1 94.25 245 PHE B CA 1
ATOM 4953 C C . PHE B 1 245 ? -11.203 11.508 -22.859 1 94.25 245 PHE B C 1
ATOM 4955 O O . PHE B 1 245 ? -11.945 12.297 -22.266 1 94.25 245 PHE B O 1
ATOM 4962 N N . TYR B 1 246 ? -10.562 11.758 -23.922 1 94 246 TYR B N 1
ATOM 4963 C CA . TYR B 1 246 ? -10.664 13.062 -24.562 1 94 246 TYR B CA 1
ATOM 4964 C C . TYR B 1 246 ? -11.625 13.023 -25.734 1 94 246 TYR B C 1
ATOM 4966 O O . TYR B 1 246 ? -11.562 12.117 -26.578 1 94 246 TYR B O 1
ATOM 4974 N N . GLY B 1 247 ? -12.523 14.047 -25.703 1 93 247 GLY B N 1
ATOM 4975 C CA . GLY B 1 247 ? -13.484 14.086 -26.781 1 93 247 GLY B CA 1
ATOM 4976 C C . GLY B 1 247 ? -14.297 15.367 -26.812 1 93 247 GLY B C 1
ATOM 4977 O O . GLY B 1 247 ? -13.867 16.391 -26.281 1 93 247 GLY B O 1
ATOM 4978 N N . ARG B 1 248 ? -15.359 15.258 -27.578 1 93 248 ARG B N 1
ATOM 4979 C CA . ARG B 1 248 ? -16.234 16.406 -27.75 1 93 248 ARG B CA 1
ATOM 4980 C C . ARG B 1 248 ? -17.656 16.094 -27.297 1 93 248 ARG B C 1
ATOM 4982 O O . ARG B 1 248 ? -18.094 14.938 -27.359 1 93 248 ARG B O 1
ATOM 4989 N N . VAL B 1 249 ? -18.312 17.172 -26.828 1 93.56 249 VAL B N 1
ATOM 4990 C CA . VAL B 1 249 ? -19.703 17.016 -26.406 1 93.56 249 VAL B CA 1
ATOM 4991 C C . VAL B 1 249 ? -20.625 17.625 -27.453 1 93.56 249 VAL B C 1
ATOM 4993 O O . VAL B 1 249 ? -20.484 18.797 -27.828 1 93.56 249 VAL B O 1
ATOM 4996 N N . GLU B 1 250 ? -21.484 16.734 -27.953 1 92.38 250 GLU B N 1
ATOM 4997 C CA . GLU B 1 250 ? -22.516 17.172 -28.891 1 92.38 250 GLU B CA 1
ATOM 4998 C C . GLU B 1 250 ? -23.875 16.594 -28.531 1 92.38 250 GLU B C 1
ATOM 5000 O O . GLU B 1 250 ? -24.016 15.391 -28.312 1 92.38 250 GLU B O 1
ATOM 5005 N N . ASP B 1 251 ? -24.906 17.406 -28.453 1 91.56 251 ASP B N 1
ATOM 5006 C CA . ASP B 1 251 ? -26.266 16.984 -28.141 1 91.56 251 ASP B CA 1
ATOM 5007 C C . ASP B 1 251 ? -26.297 16.219 -26.812 1 91.56 251 ASP B C 1
ATOM 5009 O O . ASP B 1 251 ? -26.875 15.125 -26.75 1 91.56 251 ASP B O 1
ATOM 5013 N N . ASP B 1 252 ? -25.5 16.625 -25.906 1 90.94 252 ASP B N 1
ATOM 5014 C CA . ASP B 1 252 ? -25.469 16.094 -24.562 1 90.94 252 ASP B CA 1
ATOM 5015 C C . ASP B 1 252 ? -24.797 14.711 -24.547 1 90.94 252 ASP B C 1
ATOM 5017 O O . ASP B 1 252 ? -25.062 13.898 -23.656 1 90.94 252 ASP B O 1
ATOM 5021 N N . ILE B 1 253 ? -24.094 14.523 -25.625 1 93.12 253 ILE B N 1
ATOM 5022 C CA . ILE B 1 253 ? -23.391 13.25 -25.734 1 93.12 253 ILE B CA 1
ATOM 5023 C C . ILE B 1 253 ? -21.891 13.492 -25.922 1 93.12 253 ILE B C 1
ATOM 5025 O O . ILE B 1 253 ? -21.484 14.25 -26.797 1 93.12 253 ILE B O 1
ATOM 5029 N N . PHE B 1 254 ? -21.156 12.883 -25.047 1 92.94 254 PHE B N 1
ATOM 5030 C CA . PHE B 1 254 ? -19.703 12.875 -25.203 1 92.94 254 PHE B CA 1
ATOM 5031 C C . PHE B 1 254 ? -19.281 11.797 -26.203 1 92.94 254 PHE B C 1
ATOM 5033 O O . PHE B 1 254 ? -19.688 10.641 -26.094 1 92.94 254 PHE B O 1
ATOM 5040 N N . LYS B 1 255 ? -18.5 12.203 -27.141 1 91.25 255 LYS B N 1
ATOM 5041 C CA . LYS B 1 255 ? -18.078 11.273 -28.188 1 91.25 255 LYS B CA 1
ATOM 5042 C C . LYS B 1 255 ? -16.547 11.156 -28.234 1 91.25 255 LYS B C 1
ATOM 5044 O O . LYS B 1 255 ? -15.844 12.164 -28.344 1 91.25 255 LYS B O 1
ATOM 5049 N N . TYR B 1 256 ? -16.109 10 -28.094 1 87.44 256 TYR B N 1
ATOM 5050 C CA . TYR B 1 256 ? -14.711 9.641 -28.266 1 87.44 256 TYR B CA 1
ATOM 5051 C C . TYR B 1 256 ? -14.57 8.32 -29.016 1 87.44 256 TYR B C 1
ATOM 5053 O O . TYR B 1 256 ? -14.906 7.258 -28.5 1 87.44 256 TYR B O 1
ATOM 5061 N N . GLU B 1 257 ? -14.008 8.406 -30.188 1 83.31 257 GLU B N 1
ATOM 5062 C CA . GLU B 1 257 ? -13.898 7.219 -31.016 1 83.31 257 GLU B CA 1
ATOM 5063 C C . GLU B 1 257 ? -15.227 6.465 -31.078 1 83.31 257 GLU B C 1
ATOM 5065 O O . GLU B 1 257 ? -16.25 7.035 -31.438 1 83.31 257 GLU B O 1
ATOM 5070 N N . ASN B 1 258 ? -15.312 5.289 -30.453 1 82.81 258 ASN B N 1
ATOM 5071 C CA . ASN B 1 258 ? -16.531 4.48 -30.516 1 82.81 258 ASN B CA 1
ATOM 5072 C C . ASN B 1 258 ? -17.281 4.52 -29.188 1 82.81 258 ASN B C 1
ATOM 5074 O O . ASN B 1 258 ? -18.297 3.826 -29.031 1 82.81 258 ASN B O 1
ATOM 5078 N N . LEU B 1 259 ? -16.797 5.449 -28.406 1 88.19 259 LEU B N 1
ATOM 5079 C CA . LEU B 1 259 ? -17.453 5.555 -27.094 1 88.19 259 LEU B CA 1
ATOM 5080 C C . LEU B 1 259 ? -18.406 6.742 -27.062 1 88.19 259 LEU B C 1
ATOM 5082 O O . LEU B 1 259 ? -18.031 7.859 -27.422 1 88.19 259 LEU B O 1
ATOM 5086 N N . LYS B 1 260 ? -19.688 6.477 -26.781 1 90.38 260 LYS B N 1
ATOM 5087 C CA . LYS B 1 260 ? -20.703 7.516 -26.609 1 90.38 260 LYS B CA 1
ATOM 5088 C C . LYS B 1 260 ? -21.266 7.508 -25.203 1 90.38 260 LYS B C 1
ATOM 5090 O O . LYS B 1 260 ? -21.781 6.488 -24.734 1 90.38 260 LYS B O 1
ATOM 5095 N N . ILE B 1 261 ? -21.094 8.633 -24.562 1 92.5 261 ILE B N 1
ATOM 5096 C CA . ILE B 1 261 ? -21.562 8.734 -23.172 1 92.5 261 ILE B CA 1
ATOM 5097 C C . ILE B 1 261 ? -22.547 9.891 -23.047 1 92.5 261 ILE B C 1
ATOM 5099 O O . ILE B 1 261 ? -22.234 11.031 -23.375 1 92.5 261 ILE B O 1
ATOM 5103 N N . ASN B 1 262 ? -23.688 9.555 -22.609 1 92.19 262 ASN B N 1
ATOM 5104 C CA . ASN B 1 262 ? -24.703 10.578 -22.359 1 92.19 262 ASN B CA 1
ATOM 5105 C C . ASN B 1 262 ? -24.375 11.422 -21.141 1 92.19 262 ASN B C 1
ATOM 5107 O O . ASN B 1 262 ? -23.984 10.883 -20.094 1 92.19 262 ASN B O 1
ATOM 5111 N N . LEU B 1 263 ? -24.5 12.727 -21.312 1 91 263 LEU B N 1
ATOM 5112 C CA . LEU B 1 263 ? -24.266 13.656 -20.219 1 91 263 LEU B CA 1
ATOM 5113 C C . LEU B 1 263 ? -25.578 14.289 -19.75 1 91 263 LEU B C 1
ATOM 5115 O O . LEU B 1 263 ? -26.516 14.406 -20.531 1 91 263 LEU B O 1
ATOM 5119 N N . LYS B 1 264 ? -25.656 14.609 -18.578 1 83.12 264 LYS B N 1
ATOM 5120 C CA . LYS B 1 264 ? -26.844 15.273 -18.047 1 83.12 264 LYS B CA 1
ATOM 5121 C C . LYS B 1 264 ? -26.75 16.781 -18.203 1 83.12 264 LYS B C 1
ATOM 5123 O O . LYS B 1 264 ? -27.766 17.484 -18.266 1 83.12 264 LYS B O 1
ATOM 5128 N N . ASP B 1 265 ? -25.594 17.266 -18.391 1 84.62 265 ASP B N 1
ATOM 5129 C CA . ASP B 1 265 ? -25.344 18.703 -18.391 1 84.62 265 ASP B CA 1
ATOM 5130 C C . ASP B 1 265 ? -25.281 19.25 -19.812 1 84.62 265 ASP B C 1
ATOM 5132 O O . ASP B 1 265 ? -24.25 19.109 -20.5 1 84.62 265 ASP B O 1
ATOM 5136 N N . SER B 1 266 ? -26.234 19.984 -20.219 1 83.75 266 SER B N 1
ATOM 5137 C CA . SER B 1 266 ? -26.312 20.531 -21.562 1 83.75 266 SER B CA 1
ATOM 5138 C C . SER B 1 266 ? -25.344 21.703 -21.734 1 83.75 266 SER B C 1
ATOM 5140 O O . SER B 1 266 ? -25.047 22.109 -22.859 1 83.75 266 SER B O 1
ATOM 5142 N N . SER B 1 267 ? -24.875 22.25 -20.641 1 87.5 267 SER B N 1
ATOM 5143 C CA . SER B 1 267 ? -23.969 23.406 -20.719 1 87.5 267 SER B CA 1
ATOM 5144 C C . SER B 1 267 ? -22.625 23.016 -21.312 1 87.5 267 SER B C 1
ATOM 5146 O O . SER B 1 267 ? -21.828 23.891 -21.656 1 87.5 267 SER B O 1
ATOM 5148 N N . LEU B 1 268 ? -22.484 21.781 -21.516 1 89.56 268 LEU B N 1
ATOM 5149 C CA . LEU B 1 268 ? -21.188 21.297 -21.969 1 89.56 268 LEU B CA 1
ATOM 5150 C C . LEU B 1 268 ? -21.188 21.125 -23.484 1 89.56 268 LEU B C 1
ATOM 5152 O O . LEU B 1 268 ? -20.141 20.844 -24.078 1 89.56 268 LEU B O 1
ATOM 5156 N N . ASN B 1 269 ? -22.266 21.359 -24.094 1 89.88 269 ASN B N 1
ATOM 5157 C CA . ASN B 1 269 ? -22.359 21.172 -25.547 1 89.88 269 ASN B CA 1
ATOM 5158 C C . ASN B 1 269 ? -21.391 22.078 -26.297 1 89.88 269 ASN B C 1
ATOM 5160 O O . ASN B 1 269 ? -21.281 23.266 -26 1 89.88 269 ASN B O 1
ATOM 5164 N N . GLY B 1 270 ? -20.719 21.5 -27.234 1 89.19 270 GLY B N 1
ATOM 5165 C CA . GLY B 1 270 ? -19.797 22.266 -28.078 1 89.19 270 GLY B CA 1
ATOM 5166 C C . GLY B 1 270 ? -18.391 22.297 -27.531 1 89.19 270 GLY B C 1
ATOM 5167 O O . GLY B 1 270 ? -17.469 22.734 -28.234 1 89.19 270 GLY B O 1
ATOM 5168 N N . PHE B 1 271 ? -18.234 21.828 -26.391 1 90.5 271 PHE B N 1
ATOM 5169 C CA . PHE B 1 271 ? -16.922 21.922 -25.766 1 90.5 271 PHE B CA 1
ATOM 5170 C C . PHE B 1 271 ? -16.125 20.625 -25.984 1 90.5 271 PHE B C 1
ATOM 5172 O O . PHE B 1 271 ? -16.703 19.547 -26.062 1 90.5 271 PHE B O 1
ATOM 5179 N N . TYR B 1 272 ? -14.812 20.844 -26.156 1 93.44 272 TYR B N 1
ATOM 5180 C CA . TYR B 1 272 ? -13.859 19.75 -26.078 1 93.44 272 TYR B CA 1
ATOM 5181 C C . TYR B 1 272 ? -13.273 19.609 -24.672 1 93.44 272 TYR B C 1
ATOM 5183 O O . TYR B 1 272 ? -13.195 20.594 -23.938 1 93.44 272 TYR B O 1
ATOM 5191 N N . GLY B 1 273 ? -12.969 18.391 -24.375 1 94.38 273 GLY B N 1
ATOM 5192 C CA . GLY B 1 273 ? -12.344 18.188 -23.078 1 94.38 273 GLY B CA 1
ATOM 5193 C C . GLY B 1 273 ? -12.18 16.719 -22.703 1 94.38 273 GLY B C 1
ATOM 5194 O O . GLY B 1 273 ? -12.18 15.852 -23.578 1 94.38 273 GLY B O 1
ATOM 5195 N N . ASN B 1 274 ? -11.906 16.5 -21.422 1 95.31 274 ASN B N 1
ATOM 5196 C CA . ASN B 1 274 ? -11.711 15.148 -20.891 1 95.31 274 ASN B CA 1
ATOM 5197 C C . ASN B 1 274 ? -12.875 14.719 -20 1 95.31 274 ASN B C 1
ATOM 5199 O O . ASN B 1 274 ? -13.352 15.508 -19.172 1 95.31 274 ASN B O 1
ATOM 5203 N N . ILE B 1 275 ? -13.352 13.531 -20.266 1 94.5 275 ILE B N 1
ATOM 5204 C CA . ILE B 1 275 ? -14.328 12.938 -19.359 1 94.5 275 ILE B CA 1
ATOM 5205 C C . ILE B 1 275 ? -13.617 12.016 -18.375 1 94.5 275 ILE B C 1
ATOM 5207 O O . ILE B 1 275 ? -12.68 11.312 -18.734 1 94.5 275 ILE B O 1
ATOM 5211 N N . ILE B 1 276 ? -13.961 12.133 -17.125 1 95.56 276 ILE B N 1
ATOM 5212 C CA . ILE B 1 276 ? -13.414 11.305 -16.062 1 95.56 276 ILE B CA 1
ATOM 5213 C C . ILE B 1 276 ? -14.484 10.352 -15.539 1 95.56 276 ILE B C 1
ATOM 5215 O O . ILE B 1 276 ? -15.531 10.797 -15.055 1 95.56 276 ILE B O 1
ATOM 5219 N N . LEU B 1 277 ? -14.25 9.094 -15.672 1 95.25 277 LEU B N 1
ATOM 5220 C CA . LEU B 1 277 ? -15.18 8.07 -15.195 1 95.25 277 LEU B CA 1
ATOM 5221 C C . LEU B 1 277 ? -14.562 7.254 -14.062 1 95.25 277 LEU B C 1
ATOM 5223 O O . LEU B 1 277 ? -13.664 6.438 -14.297 1 95.25 277 LEU B O 1
ATOM 5227 N N . LYS B 1 278 ? -15.055 7.438 -12.93 1 95.62 278 LYS B N 1
ATOM 5228 C CA . LYS B 1 278 ? -14.516 6.758 -11.75 1 95.62 278 LYS B CA 1
ATOM 5229 C C . LYS B 1 278 ? -14.836 5.266 -11.789 1 95.62 278 LYS B C 1
ATOM 5231 O O . LYS B 1 278 ? -15.961 4.871 -12.102 1 95.62 278 LYS B O 1
ATOM 5236 N N . PRO B 1 279 ? -13.914 4.434 -11.391 1 95.69 279 PRO B N 1
ATOM 5237 C CA . PRO B 1 279 ? -14.078 2.984 -11.516 1 95.69 279 PRO B CA 1
ATOM 5238 C C . PRO B 1 279 ? -15.203 2.443 -10.641 1 95.69 279 PRO B C 1
ATOM 5240 O O . PRO B 1 279 ? -15.852 1.458 -11.008 1 95.69 279 PRO B O 1
ATOM 5243 N N . GLU B 1 280 ? -15.422 3.061 -9.531 1 93.94 280 GLU B N 1
ATOM 5244 C CA . GLU B 1 280 ? -16.391 2.545 -8.578 1 93.94 280 GLU B CA 1
ATOM 5245 C C . GLU B 1 280 ? -17.812 2.932 -8.977 1 93.94 280 GLU B C 1
ATOM 5247 O O . GLU B 1 280 ? -18.781 2.438 -8.398 1 93.94 280 GLU B O 1
ATOM 5252 N N . CYS B 1 281 ? -17.984 3.762 -9.977 1 93.5 281 CYS B N 1
ATOM 5253 C CA . CYS B 1 281 ? -19.312 4.223 -10.398 1 93.5 281 CYS B CA 1
ATOM 5254 C C . CYS B 1 281 ? -19.812 3.404 -11.578 1 93.5 281 CYS B C 1
ATOM 5256 O O . CYS B 1 281 ? -20.844 3.738 -12.172 1 93.5 281 CYS B O 1
ATOM 5258 N N . PHE B 1 282 ? -19.047 2.377 -11.945 1 93.56 282 PHE B N 1
ATOM 5259 C CA . PHE B 1 282 ? -19.469 1.397 -12.938 1 93.56 282 PHE B CA 1
ATOM 5260 C C . PHE B 1 282 ? -20.156 0.214 -12.273 1 93.56 282 PHE B C 1
ATOM 5262 O O . PHE B 1 282 ? -19.969 -0.031 -11.078 1 93.56 282 PHE B O 1
ATOM 5269 N N . GLU B 1 283 ? -20.953 -0.481 -13.023 1 92.5 283 GLU B N 1
ATOM 5270 C CA . GLU B 1 283 ? -21.516 -1.768 -12.633 1 92.5 283 GLU B CA 1
ATOM 5271 C C . GLU B 1 283 ? -21.406 -2.783 -13.766 1 92.5 283 GLU B C 1
ATOM 5273 O O . GLU B 1 283 ? -21.812 -2.508 -14.898 1 92.5 283 GLU B O 1
ATOM 5278 N N . VAL B 1 284 ? -20.812 -3.877 -13.422 1 94.31 284 VAL B N 1
ATOM 5279 C CA . VAL B 1 284 ? -20.688 -4.957 -14.398 1 94.31 284 VAL B CA 1
ATOM 5280 C C . VAL B 1 284 ? -21.812 -5.957 -14.219 1 94.31 284 VAL B C 1
ATOM 5282 O O . VAL B 1 284 ? -22.062 -6.441 -13.109 1 94.31 284 VAL B O 1
ATOM 5285 N N . LYS B 1 285 ? -22.5 -6.23 -15.211 1 92.19 285 LYS B N 1
ATOM 5286 C CA . LYS B 1 285 ? -23.625 -7.156 -15.188 1 92.19 285 LYS B CA 1
ATOM 5287 C C . LYS B 1 285 ? -23.453 -8.266 -16.219 1 92.19 285 LYS B C 1
ATOM 5289 O O . LYS B 1 285 ? -22.812 -8.062 -17.25 1 92.19 285 LYS B O 1
ATOM 5294 N N . LYS B 1 286 ? -24.016 -9.359 -15.828 1 91 286 LYS B N 1
ATOM 5295 C CA . LYS B 1 286 ? -24.062 -10.453 -16.797 1 91 286 LYS B CA 1
ATOM 5296 C C . LYS B 1 286 ? -24.984 -10.117 -17.969 1 91 286 LYS B C 1
ATOM 5298 O O . LYS B 1 286 ? -25.906 -9.312 -17.828 1 91 286 LYS B O 1
ATOM 5303 N N . MET B 1 287 ? -24.75 -10.773 -19.109 1 82.25 287 MET B N 1
ATOM 5304 C CA . MET B 1 287 ? -25.469 -10.484 -20.344 1 82.25 287 MET B CA 1
ATOM 5305 C C . MET B 1 287 ? -26.969 -10.758 -20.172 1 82.25 287 MET B C 1
ATOM 5307 O O . MET B 1 287 ? -27.797 -10.078 -20.766 1 82.25 287 MET B O 1
ATOM 5311 N N . TYR B 1 288 ? -27.328 -11.656 -19.312 1 73.81 288 TYR B N 1
ATOM 5312 C CA . TYR B 1 288 ? -28.734 -12.039 -19.219 1 73.81 288 TYR B CA 1
ATOM 5313 C C . TYR B 1 288 ? -29.516 -11.07 -18.328 1 73.81 288 TYR B C 1
ATOM 5315 O O . TYR B 1 288 ? -30.734 -11.055 -18.344 1 73.81 288 TYR B O 1
ATOM 5323 N N . ASN B 1 289 ? -28.828 -10.18 -17.625 1 67.25 289 ASN B N 1
ATOM 5324 C CA . ASN B 1 289 ? -29.453 -9.227 -16.719 1 67.25 289 ASN B CA 1
ATOM 5325 C C . ASN B 1 289 ? -29.547 -7.836 -17.344 1 67.25 289 ASN B C 1
ATOM 5327 O O . ASN B 1 289 ? -29.562 -6.828 -16.641 1 67.25 289 ASN B O 1
ATOM 5331 N N . LEU B 1 290 ? -29.703 -7.859 -18.594 1 64.62 290 LEU B N 1
ATOM 5332 C CA . LEU B 1 290 ? -29.562 -6.613 -19.344 1 64.62 290 LEU B CA 1
ATOM 5333 C C . LEU B 1 290 ? -30.797 -5.727 -19.141 1 64.62 290 LEU B C 1
ATOM 5335 O O . LEU B 1 290 ? -31.922 -6.195 -19.219 1 64.62 290 LEU B O 1
ATOM 5339 N N . LYS B 1 291 ? -30.578 -4.648 -18.406 1 65.56 291 LYS B N 1
ATOM 5340 C CA . LYS B 1 291 ? -31.578 -3.58 -18.438 1 65.56 291 LYS B CA 1
ATOM 5341 C C . LYS B 1 291 ? -31.094 -2.404 -19.281 1 65.56 291 LYS B C 1
ATOM 5343 O O . LYS B 1 291 ? -29.891 -2.174 -19.406 1 65.56 291 LYS B O 1
ATOM 5348 N N . ASN B 1 292 ? -31.969 -1.895 -20.094 1 68.25 292 ASN B N 1
ATOM 5349 C CA . ASN B 1 292 ? -31.672 -0.692 -20.875 1 68.25 292 ASN B CA 1
ATOM 5350 C C . ASN B 1 292 ? -31.125 0.424 -20 1 68.25 292 ASN B C 1
ATOM 5352 O O . ASN B 1 292 ? -31.75 0.811 -19.016 1 68.25 292 ASN B O 1
ATOM 5356 N N . ALA B 1 293 ? -29.812 0.589 -20.016 1 75.62 293 ALA B N 1
ATOM 5357 C CA . ALA B 1 293 ? -29.203 1.701 -19.281 1 75.62 293 ALA B CA 1
ATOM 5358 C C . ALA B 1 293 ? -28.672 2.764 -20.234 1 75.62 293 ALA B C 1
ATOM 5360 O O . ALA B 1 293 ? -28.219 2.445 -21.344 1 75.62 293 ALA B O 1
ATOM 5361 N N . LEU B 1 294 ? -28.906 4.008 -20.016 1 80.5 294 LEU B N 1
ATOM 5362 C CA . LEU B 1 294 ? -28.469 5.148 -20.812 1 80.5 294 LEU B CA 1
ATOM 5363 C C . LEU B 1 294 ? -26.984 5.07 -21.125 1 80.5 294 LEU B C 1
ATOM 5365 O O . LEU B 1 294 ? -26.562 5.258 -22.266 1 80.5 294 LEU B O 1
ATOM 5369 N N . ASN B 1 295 ? -26.125 4.719 -20.172 1 90.12 295 ASN B N 1
ATOM 5370 C CA . ASN B 1 295 ? -24.672 4.594 -20.312 1 90.12 295 ASN B CA 1
ATOM 5371 C C . ASN B 1 295 ? -24.219 3.166 -20.047 1 90.12 295 ASN B C 1
ATOM 5373 O O . ASN B 1 295 ? -23.406 2.928 -19.141 1 90.12 295 ASN B O 1
ATOM 5377 N N . GLY B 1 296 ? -24.797 2.344 -20.969 1 90.06 296 GLY B N 1
ATOM 5378 C CA . GLY B 1 296 ? -24.438 0.936 -20.922 1 90.06 296 GLY B CA 1
ATOM 5379 C C . GLY B 1 296 ? -23.656 0.489 -22.156 1 90.06 296 GLY B C 1
ATOM 5380 O O . GLY B 1 296 ? -23.953 0.922 -23.266 1 90.06 296 GLY B O 1
ATOM 5381 N N . PHE B 1 297 ? -22.641 -0.344 -21.922 1 90.88 297 PHE B N 1
ATOM 5382 C CA . PHE B 1 297 ? -21.75 -0.788 -23 1 90.88 297 PHE B CA 1
ATOM 5383 C C . PHE B 1 297 ? -21.484 -2.283 -22.891 1 90.88 297 PHE B C 1
ATOM 5385 O O . PHE B 1 297 ? -21.359 -2.82 -21.797 1 90.88 297 PHE B O 1
ATOM 5392 N N . TYR B 1 298 ? -21.422 -2.822 -24.062 1 92 298 TYR B N 1
ATOM 5393 C CA . TYR B 1 298 ? -20.938 -4.195 -24.109 1 92 298 TYR B CA 1
ATOM 5394 C C . TYR B 1 298 ? -19.406 -4.234 -24.062 1 92 298 TYR B C 1
ATOM 5396 O O . TYR B 1 298 ? -18.75 -3.365 -24.625 1 92 298 TYR B O 1
ATOM 5404 N N . GLY B 1 299 ? -18.906 -5.215 -23.328 1 94.25 299 GLY B N 1
ATOM 5405 C CA . GLY B 1 299 ? -17.453 -5.352 -23.25 1 94.25 299 GLY B CA 1
ATOM 5406 C C . GLY B 1 299 ? -17.016 -6.77 -22.953 1 94.25 299 GLY B C 1
ATOM 5407 O O . GLY B 1 299 ? -17.844 -7.668 -22.781 1 94.25 299 GLY B O 1
ATOM 5408 N N . ILE B 1 300 ? -15.711 -6.945 -23 1 96.56 300 ILE B N 1
ATOM 5409 C CA . ILE B 1 300 ? -15.102 -8.234 -22.703 1 96.56 300 ILE B CA 1
ATOM 5410 C C . ILE B 1 300 ? -14.141 -8.078 -21.516 1 96.56 300 ILE B C 1
ATOM 5412 O O . ILE B 1 300 ? -13.305 -7.176 -21.516 1 96.56 300 ILE B O 1
ATOM 5416 N N . ILE B 1 301 ? -14.281 -8.945 -20.562 1 96.38 301 ILE B N 1
ATOM 5417 C CA . ILE B 1 301 ? -13.391 -8.906 -19.406 1 96.38 301 ILE B CA 1
ATOM 5418 C C . ILE B 1 301 ? -11.992 -9.336 -19.812 1 96.38 301 ILE B C 1
ATOM 5420 O O . ILE B 1 301 ? -11.781 -10.469 -20.25 1 96.38 301 ILE B O 1
ATOM 5424 N N . LYS B 1 302 ? -11.094 -8.406 -19.672 1 93.88 302 LYS B N 1
ATOM 5425 C CA . LYS B 1 302 ? -9.695 -8.695 -19.984 1 93.88 302 LYS B CA 1
ATOM 5426 C C . LYS B 1 302 ? -8.953 -9.203 -18.766 1 93.88 302 LYS B C 1
ATOM 5428 O O . LYS B 1 302 ? -8.016 -10 -18.875 1 93.88 302 LYS B O 1
ATOM 54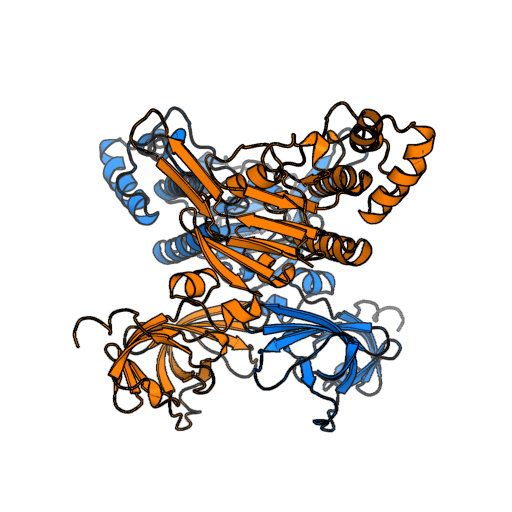33 N N . ASP B 1 303 ? -9.375 -8.703 -17.672 1 90.12 303 ASP B N 1
ATOM 5434 C CA . ASP B 1 303 ? -8.766 -9.078 -16.406 1 90.12 303 ASP B CA 1
ATOM 5435 C C . ASP B 1 303 ? -9.766 -8.93 -15.258 1 90.12 303 ASP B C 1
ATOM 5437 O O . ASP B 1 303 ? -10.664 -8.086 -15.312 1 90.12 303 ASP B O 1
ATOM 5441 N N . CYS B 1 304 ? -9.633 -9.781 -14.344 1 90 304 CYS B N 1
ATOM 5442 C CA . CYS B 1 304 ? -10.477 -9.773 -13.156 1 90 304 CYS B CA 1
ATOM 5443 C C . CYS B 1 304 ? -9.711 -10.258 -11.938 1 90 304 CYS B C 1
ATOM 5445 O O . CYS B 1 304 ? -9.125 -11.344 -11.961 1 90 304 CYS B O 1
ATOM 5447 N N . SER B 1 305 ? -9.719 -9.43 -11.008 1 87.19 305 SER B N 1
ATOM 5448 C CA . SER B 1 305 ? -9 -9.805 -9.797 1 87.19 305 SER B CA 1
ATOM 5449 C C . SER B 1 305 ? -9.836 -9.531 -8.547 1 87.19 305 SER B C 1
ATOM 5451 O O . SER B 1 305 ? -10.57 -8.539 -8.492 1 87.19 305 SER B O 1
ATOM 5453 N N . PHE B 1 306 ? -9.695 -10.414 -7.605 1 88.88 306 PHE B N 1
ATOM 5454 C CA . PHE B 1 306 ? -10.359 -10.266 -6.316 1 88.88 306 PHE B CA 1
ATOM 5455 C C . PHE B 1 306 ? -9.438 -9.602 -5.305 1 88.88 306 PHE B C 1
ATOM 5457 O O . PHE B 1 306 ? -8.281 -10.008 -5.152 1 88.88 306 PHE B O 1
ATOM 5464 N N . ARG B 1 307 ? -9.992 -8.5 -4.672 1 87.81 307 ARG B N 1
ATOM 5465 C CA . ARG B 1 307 ? -9.227 -7.828 -3.631 1 87.81 307 ARG B CA 1
ATOM 5466 C C . ARG B 1 307 ? -10.109 -7.465 -2.443 1 87.81 307 ARG B C 1
ATOM 5468 O O . ARG B 1 307 ? -10.859 -6.488 -2.496 1 87.81 307 ARG B O 1
ATOM 5475 N N . GLN B 1 308 ? -9.938 -8.141 -1.386 1 87 308 GLN B N 1
ATOM 5476 C CA . GLN B 1 308 ? -10.586 -7.855 -0.109 1 87 308 GLN B CA 1
ATOM 5477 C C . GLN B 1 308 ? -12.078 -7.586 -0.298 1 87 308 GLN B C 1
ATOM 5479 O O . GLN B 1 308 ? -12.586 -6.559 0.155 1 87 308 GLN B O 1
ATOM 5484 N N . GLY B 1 309 ? -12.734 -8.422 -0.934 1 89.19 309 GLY B N 1
ATOM 5485 C CA . GLY B 1 309 ? -14.18 -8.359 -1.045 1 89.19 309 GLY B CA 1
ATOM 5486 C C . GLY B 1 309 ? -14.648 -7.582 -2.262 1 89.19 309 GLY B C 1
ATOM 5487 O O . GLY B 1 309 ? -15.859 -7.43 -2.479 1 89.19 309 GLY B O 1
ATOM 5488 N N . PHE B 1 310 ? -13.75 -7.133 -3.057 1 92.5 310 PHE B N 1
ATOM 5489 C CA . PHE B 1 310 ? -14.094 -6.387 -4.262 1 92.5 310 PHE B CA 1
ATOM 5490 C C . PHE B 1 310 ? -13.484 -7.035 -5.496 1 92.5 310 PHE B C 1
ATOM 5492 O O . PHE B 1 310 ? -12.5 -7.773 -5.395 1 92.5 310 PHE B O 1
ATOM 5499 N N . LEU B 1 311 ? -14.125 -6.781 -6.555 1 92.62 311 LEU B N 1
ATOM 5500 C CA . LEU B 1 311 ? -13.609 -7.227 -7.844 1 92.62 311 LEU B CA 1
ATOM 5501 C C . LEU B 1 311 ? -13.094 -6.043 -8.656 1 92.62 311 LEU B C 1
ATOM 5503 O O . LEU B 1 311 ? -13.75 -4.996 -8.719 1 92.62 311 LEU B O 1
ATOM 5507 N N . PHE B 1 312 ? -11.938 -6.207 -9.117 1 92.56 312 PHE B N 1
ATOM 5508 C CA . PHE B 1 312 ? -11.32 -5.234 -10.016 1 92.56 312 PHE B CA 1
ATOM 5509 C C . PHE B 1 312 ? -11.289 -5.762 -11.445 1 92.56 312 PHE B C 1
ATOM 5511 O O . PHE B 1 312 ? -10.703 -6.812 -11.711 1 92.56 312 PHE B O 1
ATOM 5518 N N . PHE B 1 313 ? -11.922 -5.016 -12.359 1 94.62 313 PHE B N 1
ATOM 5519 C CA . PHE B 1 313 ? -12.031 -5.465 -13.742 1 94.62 313 PHE B CA 1
ATOM 5520 C C . PHE B 1 313 ? -11.234 -4.555 -14.672 1 94.62 313 PHE B C 1
ATOM 5522 O O . PHE B 1 313 ? -11.148 -3.348 -14.445 1 94.62 313 PHE B O 1
ATOM 5529 N N . LYS B 1 314 ? -10.641 -5.117 -15.547 1 94.81 314 LYS B N 1
ATOM 5530 C CA . LYS B 1 314 ? -10.289 -4.449 -16.797 1 94.81 314 LYS B CA 1
ATOM 5531 C C . LYS B 1 314 ? -11.141 -4.965 -17.953 1 94.81 314 LYS B C 1
ATOM 5533 O O . LYS B 1 314 ? -11.109 -6.152 -18.281 1 94.81 314 LYS B O 1
ATOM 5538 N N . ILE B 1 315 ? -11.898 -4.094 -18.516 1 96.38 315 ILE B N 1
ATOM 5539 C CA . ILE B 1 315 ? -12.867 -4.504 -19.531 1 96.38 315 ILE B CA 1
ATOM 5540 C C . ILE B 1 315 ? -12.586 -3.766 -20.844 1 96.38 315 ILE B C 1
ATOM 5542 O O . ILE B 1 315 ? -12.352 -2.555 -20.844 1 96.38 315 ILE B O 1
ATOM 5546 N N . ASP B 1 316 ? -12.531 -4.504 -21.812 1 96.31 316 ASP B N 1
ATOM 5547 C CA . ASP B 1 316 ? -12.422 -3.912 -23.141 1 96.31 316 ASP B CA 1
ATOM 5548 C C . ASP B 1 316 ? -13.789 -3.486 -23.672 1 96.31 316 ASP B C 1
ATOM 5550 O O . ASP B 1 316 ? -14.648 -4.332 -23.938 1 96.31 316 ASP B O 1
ATOM 5554 N N . VAL B 1 317 ? -14.008 -2.236 -23.75 1 93.31 317 VAL B N 1
ATOM 5555 C CA . VAL B 1 317 ? -15.25 -1.664 -24.281 1 93.31 317 VAL B CA 1
ATOM 5556 C C . VAL B 1 317 ? -14.953 -0.878 -25.547 1 93.31 317 VAL B C 1
ATOM 5558 O O . VAL B 1 317 ? -14.398 0.22 -25.5 1 93.31 317 VAL B O 1
ATOM 5561 N N . LYS B 1 318 ? -15.391 -1.369 -26.672 1 89.62 318 LYS B N 1
ATOM 5562 C CA . LYS B 1 318 ? -15.195 -0.699 -27.969 1 89.62 318 LYS B CA 1
ATOM 5563 C C . LYS B 1 318 ? -13.734 -0.324 -28.172 1 89.62 318 LYS B C 1
ATOM 5565 O O . LYS B 1 318 ? -13.414 0.827 -28.484 1 89.62 318 LYS B O 1
ATOM 5570 N N . SER B 1 319 ? -12.766 -1.118 -27.781 1 88 319 SER B N 1
ATOM 5571 C CA . SER B 1 319 ? -11.328 -1.013 -27.969 1 88 319 SER B CA 1
ATOM 5572 C C . SER B 1 319 ? -10.695 -0.069 -26.953 1 88 319 SER B C 1
ATOM 5574 O O . SER B 1 319 ? -9.586 0.424 -27.156 1 88 319 SER B O 1
ATOM 5576 N N . ASN B 1 320 ? -11.539 0.263 -26 1 91.31 320 ASN B N 1
ATOM 5577 C CA . ASN B 1 320 ? -11 1.021 -24.875 1 91.31 320 ASN B CA 1
ATOM 5578 C C . ASN B 1 320 ? -10.961 0.181 -23.609 1 91.31 320 ASN B C 1
ATOM 5580 O O . ASN B 1 320 ? -11.898 -0.566 -23.328 1 91.31 320 ASN B O 1
ATOM 5584 N N . GLU B 1 321 ? -9.914 0.318 -22.891 1 93.25 321 GLU B N 1
ATOM 5585 C CA . GLU B 1 321 ? -9.805 -0.391 -21.625 1 93.25 321 GLU B CA 1
ATOM 5586 C C . GLU B 1 321 ? -10.383 0.434 -20.469 1 93.25 321 GLU B C 1
ATOM 5588 O O . GLU B 1 321 ? -9.969 1.571 -20.25 1 93.25 321 GLU B O 1
ATOM 5593 N N . ILE B 1 322 ? -11.367 -0.156 -19.844 1 95.25 322 ILE B N 1
ATOM 5594 C CA . ILE B 1 322 ? -12.039 0.52 -18.734 1 95.25 322 ILE B CA 1
ATOM 5595 C C . ILE B 1 322 ? -11.812 -0.26 -17.438 1 95.25 322 ILE B C 1
ATOM 5597 O O . ILE B 1 322 ? -11.961 -1.484 -17.422 1 95.25 322 ILE B O 1
ATOM 5601 N N . GLU B 1 323 ? -11.438 0.452 -16.422 1 95.75 323 GLU B N 1
ATOM 5602 C CA . GLU B 1 323 ? -11.273 -0.156 -15.109 1 95.75 323 GLU B CA 1
ATOM 5603 C C . GLU B 1 323 ? -12.539 0 -14.273 1 95.75 323 GLU B C 1
ATOM 5605 O O . GLU B 1 323 ? -13.156 1.068 -14.266 1 95.75 323 GLU B O 1
ATOM 5610 N N . VAL B 1 324 ? -12.984 -1.081 -13.672 1 96 324 VAL B N 1
ATOM 5611 C CA . VAL B 1 324 ? -14.203 -1.089 -12.867 1 96 324 VAL B CA 1
ATOM 5612 C C . VAL B 1 324 ? -13.922 -1.753 -11.523 1 96 324 VAL B C 1
ATOM 5614 O O . VAL B 1 324 ? -13.195 -2.746 -11.445 1 96 324 VAL B O 1
ATOM 5617 N N . VAL B 1 325 ? -14.414 -1.171 -10.469 1 94.94 325 VAL B N 1
ATOM 5618 C CA . VAL B 1 325 ? -14.367 -1.769 -9.141 1 94.94 325 VAL B CA 1
ATOM 5619 C C . VAL B 1 325 ? -15.781 -2.027 -8.633 1 94.94 325 VAL B C 1
ATOM 5621 O O . VAL B 1 325 ? -16.625 -1.128 -8.648 1 94.94 325 VAL B O 1
ATOM 5624 N N . GLN B 1 326 ? -16.031 -3.201 -8.273 1 93.62 326 GLN B N 1
ATOM 5625 C CA . GLN B 1 326 ? -17.375 -3.586 -7.836 1 93.62 326 GLN B CA 1
ATOM 5626 C C . GLN B 1 326 ? -17.297 -4.555 -6.66 1 93.62 326 GLN B C 1
ATOM 5628 O O . GLN B 1 326 ? -16.359 -5.344 -6.551 1 93.62 326 GLN B O 1
ATOM 5633 N N . LYS B 1 327 ? -18.266 -4.441 -5.809 1 91 327 LYS B N 1
ATOM 5634 C CA . LYS B 1 327 ? -18.344 -5.363 -4.68 1 91 327 LYS B CA 1
ATOM 5635 C C . LYS B 1 327 ? -18.531 -6.801 -5.152 1 91 327 LYS B C 1
ATOM 5637 O O . LYS B 1 327 ? -19.312 -7.055 -6.078 1 91 327 LYS B O 1
ATOM 5642 N N . PHE B 1 328 ? -17.797 -7.664 -4.48 1 89.25 328 PHE B N 1
ATOM 5643 C CA . PHE B 1 328 ? -17.891 -9.086 -4.797 1 89.25 328 PHE B CA 1
ATOM 5644 C C . PHE B 1 328 ? -19.234 -9.648 -4.355 1 89.25 328 PHE B C 1
ATOM 5646 O O . PHE B 1 328 ? -19.734 -9.305 -3.279 1 89.25 328 PHE B O 1
ATOM 5653 N N . ASN B 1 329 ? -19.844 -10.359 -5.254 1 85 329 ASN B N 1
ATOM 5654 C CA . ASN B 1 329 ? -21.078 -11.078 -4.996 1 85 329 ASN B CA 1
ATOM 5655 C C . ASN B 1 329 ? -20.922 -12.578 -5.227 1 85 329 ASN B C 1
ATOM 5657 O O . ASN B 1 329 ? -20.594 -13 -6.336 1 85 329 ASN B O 1
ATOM 5661 N N . LEU B 1 330 ? -21.188 -13.312 -4.18 1 77.19 330 LEU B N 1
ATOM 5662 C CA . LEU B 1 330 ? -21 -14.758 -4.227 1 77.19 330 LEU B CA 1
ATOM 5663 C C . LEU B 1 330 ? -21.906 -15.391 -5.273 1 77.19 330 LEU B C 1
ATOM 5665 O O . LEU B 1 330 ? -21.594 -16.453 -5.816 1 77.19 330 LEU B O 1
ATOM 5669 N N . ASP B 1 331 ? -22.969 -14.734 -5.562 1 80.44 331 ASP B N 1
ATOM 5670 C CA . ASP B 1 331 ? -23.984 -15.32 -6.438 1 80.44 331 ASP B CA 1
ATOM 5671 C C . ASP B 1 331 ? -23.625 -15.094 -7.906 1 80.44 331 ASP B C 1
ATOM 5673 O O . ASP B 1 331 ? -24.266 -15.672 -8.797 1 80.44 331 ASP B O 1
ATOM 5677 N N . ILE B 1 332 ? -22.641 -14.266 -8.117 1 86.12 332 ILE B N 1
ATOM 5678 C CA . ILE B 1 332 ? -22.297 -13.922 -9.492 1 86.12 332 ILE B CA 1
ATOM 5679 C C . ILE B 1 332 ? -20.812 -14.203 -9.742 1 86.12 332 ILE B C 1
ATOM 5681 O O . ILE B 1 332 ? -19.953 -13.688 -9.016 1 86.12 332 ILE B O 1
ATOM 5685 N N . GLU B 1 333 ? -20.547 -15.008 -10.664 1 88.06 333 GLU B N 1
ATOM 5686 C CA . GLU B 1 333 ? -19.156 -15.32 -11 1 88.06 333 GLU B CA 1
ATOM 5687 C C . GLU B 1 333 ? -18.781 -14.773 -12.375 1 88.06 333 GLU B C 1
ATOM 5689 O O . GLU B 1 333 ? -19.562 -14.875 -13.32 1 88.06 333 GLU B O 1
ATOM 5694 N N . PHE B 1 334 ? -17.672 -14.148 -12.453 1 91.69 334 PHE B N 1
ATOM 5695 C CA . PHE B 1 334 ? -17.141 -13.609 -13.703 1 91.69 334 PHE B CA 1
ATOM 5696 C C . PHE B 1 334 ? -15.875 -14.344 -14.117 1 91.69 334 PHE B C 1
ATOM 5698 O O . PHE B 1 334 ? -15.117 -14.82 -13.258 1 91.69 334 PHE B O 1
ATOM 5705 N N . GLU B 1 335 ? -15.656 -14.461 -15.375 1 91.5 335 GLU B N 1
ATOM 5706 C CA . GLU B 1 335 ? -14.453 -15.094 -15.906 1 91.5 335 GLU B CA 1
ATOM 5707 C C . GLU B 1 335 ? -13.781 -14.211 -16.953 1 91.5 335 GLU B C 1
ATOM 5709 O O . GLU B 1 335 ? -14.461 -13.469 -17.672 1 91.5 335 GLU B O 1
ATOM 5714 N N . VAL B 1 336 ? -12.539 -14.312 -17 1 91.12 336 VAL B N 1
ATOM 5715 C CA . VAL B 1 336 ? -11.789 -13.594 -18.016 1 91.12 336 VAL B CA 1
ATOM 5716 C C . VAL B 1 336 ? -12.211 -14.094 -19.406 1 91.12 336 VAL B C 1
ATOM 5718 O O . VAL B 1 336 ? -12.359 -15.297 -19.625 1 91.12 336 VAL B O 1
ATOM 5721 N N . GLY B 1 337 ? -12.352 -13.219 -20.312 1 93.62 337 GLY B N 1
ATOM 5722 C CA . GLY B 1 337 ? -12.812 -13.555 -21.641 1 93.62 337 GLY B CA 1
ATOM 5723 C C . GLY B 1 337 ? -14.328 -13.516 -21.781 1 93.62 337 GLY B C 1
ATOM 5724 O O . GLY B 1 337 ? -14.852 -13.586 -22.891 1 93.62 337 GLY B O 1
ATOM 5725 N N . GLU B 1 338 ? -15.047 -13.328 -20.719 1 94.38 338 GLU B N 1
ATOM 5726 C CA . GLU B 1 338 ? -16.5 -13.312 -20.719 1 94.38 338 GLU B CA 1
ATOM 5727 C C . GLU B 1 338 ? -17.047 -11.992 -21.25 1 94.38 338 GLU B C 1
ATOM 5729 O O . GLU B 1 338 ? -16.5 -10.93 -20.969 1 94.38 338 GLU B O 1
ATOM 5734 N N . ARG B 1 339 ? -18.109 -12.125 -22.016 1 94.5 339 ARG B N 1
ATOM 5735 C CA . ARG B 1 339 ? -18.828 -10.93 -22.453 1 94.5 339 ARG B CA 1
ATOM 5736 C C . ARG B 1 339 ? -19.781 -10.438 -21.359 1 94.5 339 ARG B C 1
ATOM 5738 O O . ARG B 1 339 ? -20.531 -11.227 -20.797 1 94.5 339 ARG B O 1
ATOM 5745 N N . VAL B 1 340 ? -19.688 -9.078 -21.109 1 94.75 340 VAL B N 1
ATOM 5746 C CA . VAL B 1 340 ? -20.484 -8.523 -20.016 1 94.75 340 VAL B CA 1
ATOM 5747 C C . VAL B 1 340 ? -21.078 -7.18 -20.453 1 94.75 340 VAL B C 1
ATOM 5749 O O . VAL B 1 340 ? -20.75 -6.66 -21.516 1 94.75 340 VAL B O 1
ATOM 5752 N N . PHE B 1 341 ? -22.031 -6.77 -19.688 1 93.25 341 PHE B N 1
ATOM 5753 C CA . PHE B 1 341 ? -22.609 -5.438 -19.812 1 93.25 341 PHE B CA 1
ATOM 5754 C C . PHE B 1 341 ? -22.109 -4.52 -18.703 1 93.25 341 PHE B C 1
ATOM 5756 O O . PHE B 1 341 ? -22.172 -4.871 -17.531 1 93.25 341 PHE B O 1
ATOM 5763 N N . VAL B 1 342 ? -21.547 -3.361 -19.125 1 93.62 342 VAL B N 1
ATOM 5764 C CA . VAL B 1 342 ? -21 -2.402 -18.172 1 93.62 342 VAL B CA 1
ATOM 5765 C C . VAL B 1 342 ? -21.812 -1.116 -18.188 1 93.62 342 VAL B C 1
ATOM 5767 O O . VAL B 1 342 ? -22.031 -0.531 -19.266 1 93.62 342 VAL B O 1
ATOM 5770 N N . GLU B 1 343 ? -22.25 -0.712 -17.047 1 93.31 343 GLU B N 1
ATOM 5771 C CA . GLU B 1 343 ? -23.078 0.49 -16.953 1 93.31 343 GLU B CA 1
ATOM 5772 C C . GLU B 1 343 ? -22.406 1.541 -16.062 1 93.31 343 GLU B C 1
ATOM 5774 O O . GLU B 1 343 ? -21.766 1.204 -15.07 1 93.31 343 GLU B O 1
ATOM 5779 N N . TYR B 1 344 ? -22.516 2.773 -16.453 1 92.75 344 TYR B N 1
ATOM 5780 C CA . TYR B 1 344 ? -21.984 3.877 -15.656 1 92.75 344 TYR B CA 1
ATOM 5781 C C . TYR B 1 344 ? -23.125 4.785 -15.188 1 92.75 344 TYR B C 1
ATOM 5783 O O . TYR B 1 344 ? -24.031 5.094 -15.953 1 92.75 344 TYR B O 1
ATOM 5791 N N . ASP B 1 345 ? -23.078 5.242 -13.969 1 87.62 345 ASP B N 1
ATOM 5792 C CA . ASP B 1 345 ? -24.047 6.164 -13.406 1 87.62 345 ASP B CA 1
ATOM 5793 C C . ASP B 1 345 ? -23.859 7.578 -13.953 1 87.62 345 ASP B C 1
ATOM 5795 O O . ASP B 1 345 ? -22.859 8.227 -13.672 1 87.62 345 ASP B O 1
ATOM 5799 N N . ILE B 1 346 ? -24.844 8.078 -14.531 1 86.75 346 ILE B N 1
ATOM 5800 C CA . ILE B 1 346 ? -24.781 9.359 -15.234 1 86.75 346 ILE B CA 1
ATOM 5801 C C . ILE B 1 346 ? -24.531 10.484 -14.234 1 86.75 346 ILE B C 1
ATOM 5803 O O . ILE B 1 346 ? -23.953 11.516 -14.578 1 86.75 346 ILE B O 1
ATOM 5807 N N . LYS B 1 347 ? -24.891 10.328 -13 1 85.12 347 LYS B N 1
ATOM 5808 C CA . LYS B 1 347 ? -24.797 11.375 -11.984 1 85.12 347 LYS B CA 1
ATOM 5809 C C . LYS B 1 347 ? -23.344 11.633 -11.594 1 85.12 347 LYS B C 1
ATOM 5811 O O . LYS B 1 347 ? -23.016 12.688 -11.047 1 85.12 347 LYS B O 1
ATOM 5816 N N . ASN B 1 348 ? -22.5 10.695 -11.977 1 86.88 348 ASN B N 1
ATOM 5817 C CA . ASN B 1 348 ? -21.141 10.773 -11.461 1 86.88 348 ASN B CA 1
ATOM 5818 C C . ASN B 1 348 ? -20.156 11.164 -12.555 1 86.88 348 ASN B C 1
ATOM 5820 O O . ASN B 1 348 ? -18.938 11.109 -12.352 1 86.88 348 ASN B O 1
ATOM 5824 N N . ILE B 1 349 ? -20.703 11.562 -13.664 1 90.25 349 ILE B N 1
ATOM 5825 C CA . ILE B 1 349 ? -19.828 11.945 -14.766 1 90.25 349 ILE B CA 1
ATOM 5826 C C . ILE B 1 349 ? -19.203 13.312 -14.484 1 90.25 349 ILE B C 1
ATOM 5828 O O . ILE B 1 349 ? -19.906 14.234 -14.055 1 90.25 349 ILE B O 1
ATOM 5832 N N . TYR B 1 350 ? -17.922 13.406 -14.656 1 91.88 350 TYR B N 1
ATOM 5833 C CA . TYR B 1 350 ? -17.188 14.656 -14.492 1 91.88 350 TYR B CA 1
ATOM 5834 C C . TYR B 1 350 ? -16.422 15.008 -15.758 1 91.88 350 TYR B C 1
ATOM 5836 O O . TYR B 1 350 ? -15.672 14.188 -16.297 1 91.88 350 TYR B O 1
ATOM 5844 N N . PHE B 1 351 ? -16.688 16.188 -16.281 1 93.69 351 PHE B N 1
ATOM 5845 C CA . PHE B 1 351 ? -16.094 16.656 -17.531 1 93.69 351 PHE B CA 1
ATOM 5846 C C . PHE B 1 351 ? -15.203 17.875 -17.281 1 93.69 351 PHE B C 1
ATOM 5848 O O . PHE B 1 351 ? -15.609 18.828 -16.625 1 93.69 351 PHE B O 1
ATOM 5855 N N . ILE B 1 352 ? -13.977 17.781 -17.75 1 93.94 352 ILE B N 1
ATOM 5856 C CA . ILE B 1 352 ? -13.023 18.891 -17.641 1 93.94 352 ILE B CA 1
ATOM 5857 C C . ILE B 1 352 ? -12.883 19.562 -19.016 1 93.94 352 ILE B C 1
ATOM 5859 O O . ILE B 1 352 ? -12.32 18.984 -19.938 1 93.94 352 ILE B O 1
ATOM 5863 N N . LYS B 1 353 ? -13.281 20.828 -19.094 1 92.12 353 LYS B N 1
ATOM 5864 C CA . LYS B 1 353 ? -13.234 21.594 -20.328 1 92.12 353 LYS B CA 1
ATOM 5865 C C . LYS B 1 353 ? -11.797 21.969 -20.703 1 92.12 353 LYS B C 1
ATOM 5867 O O . LYS B 1 353 ? -10.977 22.25 -19.812 1 92.12 353 LYS B O 1
ATOM 5872 N N . ASP B 1 354 ? -11.531 21.891 -22 1 87.44 354 ASP B N 1
ATOM 5873 C CA . ASP B 1 354 ? -10.242 22.391 -22.469 1 87.44 354 ASP B CA 1
ATOM 5874 C C . ASP B 1 354 ? -10.164 23.906 -22.344 1 87.44 354 ASP B C 1
ATOM 5876 O O . ASP B 1 354 ? -11.164 24.609 -22.5 1 87.44 354 ASP B O 1
ATOM 5880 N N . ASP B 1 355 ? -9.195 24.547 -21.75 1 71.62 355 ASP B N 1
ATOM 5881 C CA . ASP B 1 355 ? -9.031 26 -21.688 1 71.62 355 ASP B CA 1
ATOM 5882 C C . ASP B 1 355 ? -9.023 26.594 -23.094 1 71.62 355 ASP B C 1
ATOM 5884 O O . ASP B 1 355 ? -9.25 27.797 -23.25 1 71.62 355 ASP B O 1
ATOM 5888 N N . MET B 1 356 ? -8.703 26.125 -24.297 1 55.69 356 MET B N 1
ATOM 5889 C CA . MET B 1 356 ? -8.453 26.797 -25.562 1 55.69 356 MET B CA 1
ATOM 5890 C C . MET B 1 356 ? -9.742 27.359 -26.141 1 55.69 356 MET B C 1
ATOM 5892 O O . MET B 1 356 ? -9.766 27.828 -27.281 1 55.69 356 MET B O 1
ATOM 5896 N N . GLU B 1 357 ? -10.938 27.422 -25.719 1 44.34 357 GLU B N 1
ATOM 5897 C CA . GLU B 1 357 ? -11.914 28.125 -26.531 1 44.34 357 GLU B CA 1
ATOM 5898 C C . GLU B 1 357 ? -11.578 29.609 -26.625 1 44.34 357 GLU B C 1
ATOM 5900 O O . GLU B 1 357 ? -12.188 30.344 -27.422 1 44.34 357 GLU B O 1
ATOM 5905 N N . GLU B 1 358 ? -10.898 30.453 -25.844 1 37.75 358 GLU B N 1
ATOM 5906 C CA . GLU B 1 358 ? -10.938 31.844 -26.266 1 37.75 358 GLU B CA 1
ATOM 5907 C C . GLU B 1 358 ? -10.406 32 -27.688 1 37.75 358 GLU B C 1
ATOM 5909 O O . GLU B 1 358 ? -10.797 32.938 -28.406 1 37.75 358 GLU B O 1
ATOM 5914 N N . LEU B 1 359 ? -9.289 31.578 -28.266 1 31.12 359 LEU B N 1
ATOM 5915 C CA . LEU B 1 359 ? -8.828 32.281 -29.469 1 31.12 359 LEU B CA 1
ATOM 5916 C C . LEU B 1 359 ? -9.672 31.906 -30.672 1 31.12 359 LEU B C 1
ATOM 5918 O O . LEU B 1 359 ? -9.508 32.469 -31.75 1 31.12 359 LEU B O 1
ATOM 5922 N N . LYS B 1 360 ? -10.242 30.828 -30.844 1 31.06 360 LYS B N 1
ATOM 5923 C CA . LYS B 1 360 ? -10.703 30.734 -32.219 1 31.06 360 LYS B CA 1
ATOM 5924 C C . LYS B 1 360 ? -12.047 31.438 -32.406 1 31.06 360 LYS B C 1
ATOM 5926 O O . LYS B 1 360 ? -12.711 31.25 -33.438 1 31.06 360 LYS B O 1
ATOM 5931 N N . CYS B 1 361 ? -12.633 31.922 -31.156 1 25 361 CYS B N 1
ATOM 5932 C CA . CYS B 1 361 ? -13.625 32.875 -31.656 1 25 361 CYS B CA 1
ATOM 5933 C C . CYS B 1 361 ? -12.977 34.219 -31.969 1 25 361 CYS B C 1
ATOM 5935 O O . CYS B 1 361 ? -12.086 34.656 -31.25 1 25 361 CYS B O 1
#